Protein AF-A2DUW4-F1 (afdb_monomer_lite)

Radius of gyration: 32.69 Å; chains: 1; bounding box: 104×80×88 Å

Sequence (404 aa):
MLAFLTCKIPLLLKIPCDEIIKTDCLQNRYSNFNLQNDWSDFFGNQSVIILKDANSKLELKEASYFINECQFISLKQMGVIRIYSNSYDTKVGLDKINFLTCGHQKSPGGCLYMGSKGQCIQNKIVCFHAIVVKSYGPYCAITTTSLSNQKNCQYLSSISNCECRDSTDTVRYCEGEVQMTNVNITHNSLDSFSGFSILSAEQNCFVSYCNFNENYQETGFFFEISSKIDVLFTYNIRNCNFLKNRRKSSSNNTEFMKVKSYQIIIRNSSFNGNEYDKLTSNVKNLYIKDCFIQASLLNGINYSESIEFFTAMYVEKEAITNFTRGEYMQVYKEPYTEMKLIGIVGIIVTIAIVIIVTVLIFIYINDNADFQQIRVEQSESSSPTVEMYPGLSRIGRSQNVERD

Structure (mmCIF, N/CA/C/O backbone):
data_AF-A2DUW4-F1
#
_entry.id   AF-A2DUW4-F1
#
loop_
_atom_site.group_PDB
_atom_site.id
_atom_site.type_symbol
_atom_site.label_atom_id
_atom_site.label_alt_id
_atom_site.label_comp_id
_atom_site.label_asym_id
_atom_site.label_entity_id
_atom_site.label_seq_id
_atom_site.pdbx_PDB_ins_code
_atom_site.Cartn_x
_atom_site.Cartn_y
_atom_site.Cartn_z
_atom_site.occupancy
_atom_site.B_iso_or_equiv
_atom_site.auth_seq_id
_atom_site.auth_comp_id
_atom_site.auth_asym_id
_atom_site.auth_atom_id
_atom_site.pdbx_PDB_model_num
ATOM 1 N N . MET A 1 1 ? -15.560 47.967 -39.165 1.00 38.00 1 MET A N 1
ATOM 2 C CA . MET A 1 1 ? -16.091 46.749 -39.812 1.00 38.00 1 MET A CA 1
ATOM 3 C C . MET A 1 1 ? -15.619 45.560 -38.980 1.00 38.00 1 MET A C 1
ATOM 5 O O . MET A 1 1 ? -14.520 45.068 -39.182 1.00 38.00 1 MET A O 1
ATOM 9 N N . LEU A 1 2 ? -16.374 45.240 -37.923 1.00 29.62 2 LEU A N 1
ATOM 10 C CA . LEU A 1 2 ? -16.063 44.210 -36.925 1.00 29.62 2 LEU A CA 1
ATOM 11 C C . LEU A 1 2 ? -16.733 42.899 -37.348 1.00 29.62 2 LEU A C 1
ATOM 13 O O . LEU A 1 2 ? -17.955 42.860 -37.475 1.00 29.62 2 LEU A O 1
ATOM 17 N N . ALA A 1 3 ? -15.944 41.850 -37.575 1.00 29.81 3 ALA A N 1
ATOM 18 C CA . ALA A 1 3 ? -16.450 40.516 -37.872 1.00 29.81 3 ALA A CA 1
ATOM 19 C C . ALA A 1 3 ? -16.633 39.724 -36.568 1.00 29.81 3 ALA A C 1
ATOM 21 O O . ALA A 1 3 ? -15.679 39.477 -35.832 1.00 29.81 3 ALA A O 1
ATOM 22 N N . PHE A 1 4 ? -17.882 39.349 -36.298 1.00 29.61 4 PHE A N 1
ATOM 23 C CA . PHE A 1 4 ? -18.288 38.404 -35.262 1.00 29.61 4 PHE A CA 1
ATOM 24 C C . PHE A 1 4 ? -17.758 37.000 -35.595 1.00 29.61 4 PHE A C 1
ATOM 26 O O . PHE A 1 4 ? -18.120 36.427 -36.619 1.00 29.61 4 PHE A O 1
ATOM 33 N N . LEU A 1 5 ? -16.952 36.424 -34.703 1.00 29.08 5 LEU A N 1
ATOM 34 C CA . LEU A 1 5 ? -16.615 35.000 -34.690 1.00 29.08 5 LEU A CA 1
ATOM 35 C C . LEU A 1 5 ? -17.397 34.344 -33.549 1.00 29.08 5 LEU A C 1
ATOM 37 O O . LEU A 1 5 ? -17.027 34.418 -32.380 1.00 29.08 5 LEU A O 1
ATOM 41 N N . THR A 1 6 ? -18.529 33.733 -33.891 1.00 30.81 6 THR A N 1
ATOM 42 C CA . THR A 1 6 ? -19.307 32.883 -32.985 1.00 30.81 6 THR A CA 1
ATOM 43 C C . THR A 1 6 ? -18.567 31.567 -32.764 1.00 30.81 6 THR A C 1
ATOM 45 O O . THR A 1 6 ? -18.498 30.726 -33.662 1.00 30.81 6 THR A O 1
ATOM 48 N N . CYS A 1 7 ? -18.023 31.384 -31.563 1.00 25.92 7 CYS A N 1
ATOM 49 C CA . CYS A 1 7 ? -17.436 30.130 -31.112 1.00 25.92 7 CYS A CA 1
ATOM 50 C C . CYS A 1 7 ? -18.567 29.133 -30.792 1.00 25.92 7 CYS A C 1
ATOM 52 O O . CYS A 1 7 ? -19.342 29.346 -29.858 1.00 25.92 7 CYS A O 1
ATOM 54 N N . LYS A 1 8 ? -18.704 28.065 -31.589 1.00 27.38 8 LYS A N 1
ATOM 55 C CA . LYS A 1 8 ? -19.598 26.936 -31.288 1.00 27.38 8 LYS A CA 1
ATOM 56 C C . LYS A 1 8 ? -18.909 26.021 -30.274 1.00 27.38 8 LYS A C 1
ATOM 58 O O . LYS A 1 8 ? -17.940 25.346 -30.601 1.00 27.38 8 LYS A O 1
ATOM 63 N N . ILE A 1 9 ? -19.432 26.007 -29.054 1.00 32.78 9 ILE A N 1
ATOM 64 C CA . ILE A 1 9 ? -19.090 25.055 -27.991 1.00 32.78 9 ILE A CA 1
ATOM 65 C C . ILE A 1 9 ? -19.626 23.667 -28.395 1.00 32.78 9 ILE A C 1
ATOM 67 O O . ILE A 1 9 ? -20.818 23.570 -28.701 1.00 32.78 9 ILE A O 1
ATOM 71 N N . PRO A 1 10 ? -18.825 22.584 -28.392 1.00 30.73 10 PRO A N 1
ATOM 72 C CA . PRO A 1 10 ? -19.366 21.238 -28.532 1.00 30.73 10 PRO A CA 1
ATOM 73 C C . PRO A 1 10 ? -20.098 20.838 -27.247 1.00 30.73 10 PRO A C 1
ATOM 75 O O . PRO A 1 10 ? -19.538 20.892 -26.152 1.00 30.73 10 PRO A O 1
ATOM 78 N N . LEU A 1 11 ? -21.361 20.438 -27.404 1.00 26.69 11 LEU A N 1
ATOM 79 C CA . LEU A 1 11 ? -22.192 19.834 -26.369 1.00 26.69 11 LEU A CA 1
ATOM 80 C C . LEU A 1 11 ? -21.476 18.613 -25.761 1.00 26.69 11 LEU A C 1
ATOM 82 O O . LEU A 1 11 ? -21.219 17.627 -26.451 1.00 26.69 11 LEU A O 1
ATOM 86 N N . LEU A 1 12 ? -21.203 18.675 -24.458 1.00 28.02 12 LEU A N 1
ATOM 87 C CA . LEU A 1 12 ? -20.865 17.523 -23.626 1.00 28.02 12 LEU A CA 1
ATOM 88 C C . LEU A 1 12 ? -22.034 16.527 -23.640 1.00 28.02 12 LEU A C 1
ATOM 90 O O . LEU A 1 12 ? -23.103 16.796 -23.088 1.00 28.02 12 LEU A O 1
ATOM 94 N N . LEU A 1 13 ? -21.817 15.366 -24.255 1.00 28.00 13 LEU A N 1
ATOM 95 C CA . LEU A 1 13 ? -22.664 14.191 -24.081 1.00 28.00 13 LEU A CA 1
ATOM 96 C C . LEU A 1 13 ? -22.549 13.715 -22.625 1.00 28.00 13 LEU A C 1
ATOM 98 O O . LEU A 1 13 ? -21.503 13.236 -22.194 1.00 28.00 13 LEU A O 1
ATOM 102 N N . LYS A 1 14 ? -23.643 13.858 -21.869 1.00 30.67 14 LYS A N 1
ATOM 103 C CA . LYS A 1 14 ? -23.872 13.134 -20.614 1.00 30.67 14 LYS A CA 1
ATOM 104 C C . LYS A 1 14 ? -23.929 11.639 -20.934 1.00 30.67 14 LYS A C 1
ATOM 106 O O . LYS A 1 14 ? -24.915 11.180 -21.502 1.00 30.67 14 LYS A O 1
ATOM 111 N N . ILE A 1 15 ? -22.895 10.898 -20.557 1.00 28.81 15 ILE A N 1
ATOM 112 C CA . ILE A 1 15 ? -22.953 9.437 -20.475 1.00 28.81 15 ILE A CA 1
ATOM 113 C C . ILE A 1 15 ? -23.432 9.102 -19.052 1.00 28.81 15 ILE A C 1
ATOM 115 O O . ILE A 1 15 ? -22.809 9.574 -18.098 1.00 28.81 15 ILE A O 1
ATOM 119 N N . PRO A 1 16 ? -24.543 8.368 -18.869 1.00 27.67 16 PRO A N 1
ATOM 120 C CA . PRO A 1 16 ? -24.960 7.909 -17.549 1.00 27.67 16 PRO A CA 1
ATOM 121 C C . PRO A 1 16 ? -23.954 6.874 -17.019 1.00 27.67 16 PRO A C 1
ATOM 123 O O . PRO A 1 16 ? -23.537 5.973 -17.743 1.00 27.67 16 PRO A O 1
ATOM 126 N N . CYS A 1 17 ? -23.552 7.017 -15.755 1.00 30.53 17 CYS A N 1
ATOM 127 C CA . CYS A 1 17 ? -22.502 6.228 -15.096 1.00 30.53 17 CYS A CA 1
ATOM 128 C C . CYS A 1 17 ? -22.849 4.749 -14.822 1.00 30.53 17 CYS A C 1
ATOM 130 O O . CYS A 1 17 ? -22.070 4.076 -14.153 1.00 30.53 17 CYS A O 1
ATOM 132 N N . ASP A 1 18 ? -23.956 4.218 -15.343 1.00 28.83 18 ASP A N 1
ATOM 133 C CA . ASP A 1 18 ? -24.507 2.941 -14.870 1.00 28.83 18 ASP A CA 1
ATOM 134 C C . ASP A 1 18 ? -24.291 1.740 -15.815 1.00 28.83 18 ASP A C 1
ATOM 136 O O . ASP A 1 18 ? -24.747 0.643 -15.509 1.00 28.83 18 ASP A O 1
ATOM 140 N N . GLU A 1 19 ? -23.553 1.877 -16.928 1.00 29.14 19 GLU A N 1
ATOM 141 C CA . GLU A 1 19 ? -23.393 0.774 -17.906 1.00 29.14 19 GLU A CA 1
ATOM 142 C C . GLU A 1 19 ? -21.953 0.336 -18.247 1.00 29.14 19 GLU A C 1
ATOM 144 O O . GLU A 1 19 ? -21.763 -0.502 -19.127 1.00 29.14 19 GLU A O 1
ATOM 149 N N . ILE A 1 20 ? -20.920 0.785 -17.522 1.00 32.56 20 ILE A N 1
ATOM 150 C CA . ILE A 1 20 ? -19.528 0.329 -17.755 1.00 32.56 20 ILE A CA 1
ATOM 151 C C . ILE A 1 20 ? -19.051 -0.647 -16.671 1.00 32.56 20 ILE A C 1
ATOM 153 O O . ILE A 1 20 ? -17.940 -0.513 -16.186 1.00 32.56 20 ILE A O 1
ATOM 157 N N . ILE A 1 21 ? -19.852 -1.645 -16.281 1.00 34.41 21 ILE A N 1
ATOM 158 C CA . ILE A 1 21 ? -19.336 -2.891 -15.676 1.00 34.41 21 ILE A CA 1
ATOM 159 C C . ILE A 1 21 ? -20.274 -4.056 -16.044 1.00 34.41 21 ILE A C 1
ATOM 161 O O . ILE A 1 21 ? -21.115 -4.477 -15.258 1.00 34.41 21 ILE A O 1
ATOM 165 N N . LYS A 1 22 ? -20.115 -4.622 -17.245 1.00 28.61 22 LYS A N 1
ATOM 166 C CA . LYS A 1 22 ? -20.484 -6.024 -17.508 1.00 28.61 22 LYS A CA 1
ATOM 167 C C . LYS A 1 22 ? -19.201 -6.837 -17.628 1.00 28.61 22 LYS A C 1
ATOM 169 O O . LYS A 1 22 ? -18.633 -6.993 -18.703 1.00 28.61 22 LYS A O 1
ATOM 174 N N . THR A 1 23 ? -18.712 -7.305 -16.484 1.00 34.62 23 THR A N 1
ATOM 175 C CA . THR A 1 23 ? -17.549 -8.191 -16.359 1.00 34.62 23 THR A CA 1
ATOM 176 C C . THR A 1 23 ? -17.989 -9.620 -16.050 1.00 34.62 23 THR A C 1
ATOM 178 O O . THR A 1 23 ? -17.790 -10.098 -14.938 1.00 34.62 23 THR A O 1
ATOM 181 N N . ASP A 1 24 ? -18.515 -10.325 -17.053 1.00 32.19 24 ASP A N 1
ATOM 182 C CA . ASP A 1 24 ? -18.802 -11.769 -16.953 1.00 32.19 24 ASP A CA 1
ATOM 183 C C . ASP A 1 24 ? -17.568 -12.652 -17.236 1.00 32.19 24 ASP A C 1
ATOM 185 O O . ASP A 1 24 ? -17.559 -13.842 -16.932 1.00 32.19 24 ASP A O 1
ATOM 189 N N . CYS A 1 25 ? -16.457 -12.080 -17.719 1.00 28.97 25 CYS A N 1
ATOM 190 C CA . CYS A 1 25 ? -15.204 -12.823 -17.940 1.00 28.97 25 CYS A CA 1
ATOM 191 C C . CYS A 1 25 ? -14.202 -12.757 -16.771 1.00 28.97 25 CYS A C 1
ATOM 193 O O . CYS A 1 25 ? -13.214 -13.491 -16.783 1.00 28.97 25 CYS A O 1
ATOM 195 N N . LEU A 1 26 ? -14.433 -11.911 -15.757 1.00 34.97 26 LEU A N 1
ATOM 196 C CA . LEU A 1 26 ? -13.550 -11.810 -14.584 1.00 34.97 26 LEU A CA 1
ATOM 197 C C . LEU A 1 26 ? -14.055 -12.629 -13.390 1.00 34.97 26 LEU A C 1
ATOM 199 O O . LEU A 1 26 ? -13.233 -13.145 -12.647 1.00 34.97 26 LEU A O 1
ATOM 203 N N . GLN A 1 27 ? -15.363 -12.845 -13.220 1.00 31.59 27 GLN A N 1
ATOM 204 C CA . GLN A 1 27 ? -15.876 -13.545 -12.032 1.00 31.59 27 GLN A CA 1
ATOM 205 C C . GLN A 1 27 ? -15.462 -15.027 -11.942 1.00 31.59 27 GLN A C 1
ATOM 207 O O . GLN A 1 27 ? -15.212 -15.522 -10.845 1.00 31.59 27 GLN A O 1
ATOM 212 N N . ASN A 1 28 ? -15.274 -15.720 -13.071 1.00 30.38 28 ASN A N 1
ATOM 213 C CA . ASN A 1 28 ? -15.011 -17.167 -13.072 1.00 30.38 28 ASN A CA 1
ATOM 214 C C . ASN A 1 28 ? -13.544 -17.585 -12.836 1.00 30.38 28 ASN A C 1
ATOM 216 O O . ASN A 1 28 ? -13.279 -18.776 -12.708 1.00 30.38 28 ASN A O 1
ATOM 220 N N . ARG A 1 29 ? -12.578 -16.653 -12.748 1.00 35.97 29 ARG A N 1
ATOM 221 C CA . ARG A 1 29 ? -11.173 -16.989 -12.405 1.00 35.97 29 ARG A CA 1
ATOM 222 C C . ARG A 1 29 ? -10.770 -16.663 -10.965 1.00 35.97 29 ARG A C 1
ATOM 224 O O . ARG A 1 29 ? -9.679 -17.050 -10.554 1.00 35.97 29 ARG A O 1
ATOM 231 N N . TYR A 1 30 ? -11.632 -16.005 -10.190 1.00 39.88 30 TYR A N 1
ATOM 232 C CA . TYR A 1 30 ? -11.342 -15.634 -8.796 1.00 39.88 30 TYR A CA 1
ATOM 233 C C . TYR A 1 30 ? -12.085 -16.487 -7.758 1.00 39.88 30 TYR A C 1
ATOM 235 O O . TYR A 1 30 ? -11.870 -16.304 -6.564 1.00 39.88 30 TYR A O 1
ATOM 243 N N . SER A 1 31 ? -12.903 -17.455 -8.185 1.00 34.12 31 SER A N 1
ATOM 244 C CA . SER A 1 31 ? -13.721 -18.301 -7.301 1.00 34.12 31 SER A CA 1
ATOM 245 C C . SER A 1 31 ? -12.937 -19.332 -6.472 1.00 34.12 31 SER A C 1
ATOM 247 O O . SER A 1 31 ? -13.518 -19.933 -5.576 1.00 34.12 31 SER A O 1
ATOM 249 N N . ASN A 1 32 ? -11.631 -19.511 -6.715 1.00 30.39 32 ASN A N 1
ATOM 250 C CA . ASN A 1 32 ? -10.779 -20.454 -5.970 1.00 30.39 32 ASN A CA 1
ATOM 251 C C . ASN A 1 32 ? -9.761 -19.789 -5.028 1.00 30.39 32 ASN A C 1
ATOM 253 O O . ASN A 1 32 ? -8.974 -20.488 -4.390 1.00 30.39 32 ASN A O 1
ATOM 257 N N . PHE A 1 33 ? -9.774 -18.460 -4.888 1.00 40.72 33 PHE A N 1
ATOM 258 C CA . PHE A 1 33 ? -9.097 -17.815 -3.764 1.00 40.72 33 PHE A CA 1
ATOM 259 C C . PHE A 1 33 ? -10.088 -17.728 -2.608 1.00 40.72 33 PHE A C 1
ATOM 261 O O . PHE A 1 33 ? -10.820 -16.748 -2.479 1.00 40.72 33 PHE A O 1
ATOM 268 N N . ASN A 1 34 ? -10.098 -18.760 -1.760 1.00 35.31 34 ASN A N 1
ATOM 269 C CA . ASN A 1 34 ? -10.597 -18.645 -0.393 1.00 35.31 34 ASN A CA 1
ATOM 270 C C . ASN A 1 34 ? -9.791 -17.537 0.302 1.00 35.31 34 ASN A C 1
ATOM 272 O O . ASN A 1 34 ? -8.777 -17.792 0.944 1.00 35.31 34 ASN A O 1
ATOM 276 N N . LEU A 1 35 ? -10.222 -16.284 0.158 1.00 45.75 35 LEU A N 1
ATOM 277 C CA . LEU A 1 35 ? -9.830 -15.187 1.036 1.00 45.75 35 LEU A CA 1
ATOM 278 C C . LEU A 1 35 ? -10.590 -15.376 2.355 1.00 45.75 35 LEU A C 1
ATOM 280 O O . LEU A 1 35 ? -11.458 -14.587 2.718 1.00 45.75 35 LEU A O 1
ATOM 284 N N . GLN A 1 36 ? -10.295 -16.488 3.035 1.00 44.16 36 GLN A N 1
ATOM 285 C CA . GLN A 1 36 ? -10.593 -16.680 4.445 1.00 44.16 36 GLN A CA 1
ATOM 286 C C . GLN A 1 36 ? -9.688 -15.723 5.216 1.00 44.16 36 GLN A C 1
ATOM 288 O O . GLN A 1 36 ? -8.547 -16.044 5.520 1.00 44.16 36 GLN A O 1
ATOM 293 N N . ASN A 1 37 ? -10.199 -14.540 5.521 1.00 55.09 37 ASN A N 1
ATOM 294 C CA . ASN A 1 37 ? -10.014 -14.033 6.867 1.00 55.09 37 ASN A CA 1
ATOM 295 C C . ASN A 1 37 ? -11.403 -14.115 7.477 1.00 55.09 37 ASN A C 1
ATOM 297 O O . ASN A 1 37 ? -12.225 -13.223 7.261 1.00 55.09 37 ASN A O 1
ATOM 301 N N . ASP A 1 38 ? -11.699 -15.217 8.166 1.00 71.19 38 ASP A N 1
ATOM 302 C CA . ASP A 1 38 ? -12.748 -15.112 9.162 1.00 71.19 38 ASP A CA 1
ATOM 303 C C . ASP A 1 38 ? -12.242 -14.067 10.159 1.00 71.19 38 ASP A C 1
ATOM 305 O O . ASP A 1 38 ? -11.169 -14.206 10.748 1.00 71.19 38 ASP A O 1
ATOM 309 N N . TRP A 1 39 ? -12.956 -12.951 10.275 1.00 87.69 39 TRP A N 1
ATOM 310 C CA . TRP A 1 39 ? -12.594 -11.902 11.219 1.00 87.69 39 TRP A CA 1
ATOM 311 C C . TRP A 1 39 ? -12.518 -12.463 12.647 1.00 87.69 39 TRP A C 1
ATOM 313 O O . TRP A 1 39 ? -11.773 -11.924 13.466 1.00 87.69 39 TRP A O 1
ATOM 323 N N . SER A 1 40 ? -13.206 -13.581 12.918 1.00 87.38 40 SER A N 1
ATOM 324 C CA . SER A 1 40 ? -13.074 -14.340 14.159 1.00 87.38 40 SER A CA 1
ATOM 325 C C . SER A 1 40 ? -11.637 -14.821 14.419 1.00 87.38 40 SER A C 1
ATOM 327 O O . SER A 1 40 ? -11.166 -14.680 15.544 1.00 87.38 40 SER A O 1
ATOM 329 N N . ASP A 1 41 ? -10.889 -15.264 13.402 1.00 88.31 41 ASP A N 1
ATOM 330 C CA . ASP A 1 41 ? -9.490 -15.690 13.548 1.00 88.31 41 ASP A CA 1
ATOM 331 C C . ASP A 1 41 ? -8.580 -14.497 13.856 1.00 88.31 41 ASP A C 1
ATOM 333 O O . ASP A 1 41 ? -7.691 -14.564 14.710 1.00 88.31 41 ASP A O 1
ATOM 337 N N . PHE A 1 42 ? -8.813 -13.371 13.174 1.00 90.69 42 PHE A N 1
ATOM 338 C CA . PHE A 1 42 ? -8.012 -12.169 13.377 1.00 90.69 42 PHE A CA 1
ATOM 339 C C . PHE A 1 42 ? -8.231 -11.579 14.768 1.00 90.69 42 PHE A C 1
ATOM 341 O O . PHE A 1 42 ? -7.261 -11.308 15.477 1.00 90.69 42 PHE A O 1
ATOM 348 N N . PHE A 1 43 ? -9.482 -11.382 15.188 1.00 91.50 43 PHE A N 1
ATOM 349 C CA . PHE A 1 43 ? -9.790 -10.773 16.482 1.00 91.50 43 PHE A CA 1
ATOM 350 C C . PHE A 1 43 ? -9.664 -11.767 17.645 1.00 91.50 43 PHE A C 1
ATOM 352 O O . PHE A 1 43 ? -9.223 -11.378 18.732 1.00 91.50 43 PHE A O 1
ATOM 359 N N . GLY A 1 44 ? -9.935 -13.051 17.411 1.00 90.38 44 GLY A N 1
ATOM 360 C CA . GLY A 1 44 ? -10.009 -14.084 18.437 1.00 90.38 44 GLY A CA 1
ATOM 361 C C . GLY A 1 44 ? -11.124 -13.787 19.441 1.00 90.38 44 GLY A C 1
ATOM 362 O O . GLY A 1 44 ? -12.186 -13.283 19.092 1.00 90.38 44 GLY A O 1
ATOM 363 N N . ASN A 1 45 ? -10.848 -14.027 20.723 1.00 89.00 45 ASN A N 1
ATOM 364 C CA . ASN A 1 45 ? -11.795 -13.774 21.818 1.00 89.00 45 ASN A CA 1
ATOM 365 C C . ASN A 1 45 ? -11.788 -12.316 22.327 1.00 89.00 45 ASN A C 1
ATOM 367 O O . ASN A 1 45 ? -12.307 -12.042 23.410 1.00 89.00 45 ASN A O 1
ATOM 371 N N . GLN A 1 46 ? -11.144 -11.382 21.618 1.00 89.19 46 GLN A N 1
ATOM 372 C CA . GLN A 1 46 ? -11.080 -9.984 22.054 1.00 89.19 46 GLN A CA 1
ATOM 373 C C . GLN A 1 46 ? -12.439 -9.287 21.912 1.00 89.19 46 GLN A C 1
ATOM 375 O O . GLN A 1 46 ? -13.208 -9.574 20.999 1.00 89.19 46 GLN A O 1
ATOM 380 N N . SER A 1 47 ? -12.709 -8.314 22.787 1.00 90.94 47 SER A N 1
ATOM 381 C CA . SER A 1 47 ? -13.836 -7.396 22.595 1.00 90.94 47 SER A CA 1
ATOM 382 C C . SER A 1 47 ? -13.564 -6.492 21.392 1.00 90.94 47 SER A C 1
ATOM 384 O O . SER A 1 47 ? -12.492 -5.887 21.304 1.00 90.94 47 SER A O 1
ATOM 386 N N . VAL A 1 48 ? -14.527 -6.401 20.474 1.00 93.75 48 VAL A N 1
ATOM 387 C CA . VAL A 1 48 ? -14.404 -5.638 19.227 1.00 93.75 48 VAL A CA 1
ATOM 388 C C . VAL A 1 48 ? -15.522 -4.612 19.134 1.00 93.75 48 VAL A C 1
ATOM 390 O O . VAL A 1 48 ? -16.703 -4.941 19.246 1.00 93.75 48 VAL A O 1
ATOM 393 N N . ILE A 1 49 ? -15.150 -3.361 18.875 1.00 94.50 49 ILE A N 1
ATOM 394 C CA . ILE A 1 49 ? -16.093 -2.294 18.553 1.00 94.50 49 ILE A CA 1
ATOM 395 C C . ILE A 1 49 ? -16.403 -2.376 17.061 1.00 94.50 49 ILE A C 1
ATOM 397 O O . ILE A 1 49 ? -15.524 -2.183 16.221 1.00 94.50 49 ILE A O 1
ATOM 401 N N . ILE A 1 50 ? -17.661 -2.655 16.730 1.00 93.38 50 ILE A N 1
ATOM 402 C CA . ILE A 1 50 ? -18.113 -2.757 15.343 1.00 93.38 50 ILE A CA 1
ATOM 403 C C . ILE A 1 50 ? -18.682 -1.409 14.904 1.00 93.38 50 ILE A C 1
ATOM 405 O O . ILE A 1 50 ? -19.635 -0.907 15.499 1.00 93.38 50 ILE A O 1
ATOM 409 N N . LEU A 1 51 ? -18.109 -0.838 13.848 1.00 91.44 51 LEU A N 1
ATOM 410 C CA . LEU A 1 51 ? -18.581 0.385 13.208 1.00 91.44 51 LEU A CA 1
ATOM 411 C C . LEU A 1 51 ? -19.087 0.035 11.810 1.00 91.44 51 LEU A C 1
ATOM 413 O O . LEU A 1 51 ? -18.341 -0.527 11.009 1.00 91.44 51 LEU A O 1
ATOM 417 N N . LYS A 1 52 ? -20.347 0.364 11.524 1.00 88.50 52 LYS A N 1
ATOM 418 C CA . LYS A 1 52 ? -20.977 0.140 10.219 1.00 88.50 52 LYS A CA 1
ATOM 419 C C . LYS A 1 52 ? -21.546 1.429 9.662 1.00 88.50 52 LYS A C 1
ATOM 421 O O . LYS A 1 52 ? -21.915 2.310 10.440 1.00 88.50 52 LYS A O 1
ATOM 426 N N . ASP A 1 53 ? -21.587 1.517 8.335 1.00 81.31 53 ASP A N 1
ATOM 427 C CA . ASP A 1 53 ? -22.257 2.587 7.588 1.00 81.31 53 ASP A CA 1
ATOM 428 C C . ASP A 1 53 ? -21.802 4.005 7.982 1.00 81.31 53 ASP A C 1
ATOM 430 O O . ASP A 1 53 ? -22.535 4.988 7.860 1.00 81.31 53 ASP A O 1
ATOM 434 N N . ALA A 1 54 ? -20.569 4.132 8.478 1.00 78.19 54 ALA A N 1
ATOM 435 C CA . ALA A 1 54 ? -20.021 5.421 8.859 1.00 78.19 54 ALA A CA 1
ATOM 436 C C . ALA A 1 54 ? -19.709 6.254 7.609 1.00 78.19 54 ALA A C 1
ATOM 438 O O . ALA A 1 54 ? -19.164 5.749 6.625 1.00 78.19 54 ALA A O 1
ATOM 439 N N . ASN A 1 55 ? -20.013 7.550 7.683 1.00 82.25 55 ASN A N 1
ATOM 440 C CA . ASN A 1 55 ? -19.792 8.509 6.597 1.00 82.25 55 ASN A CA 1
ATOM 441 C C . ASN A 1 55 ? -19.059 9.790 7.033 1.00 82.25 55 ASN A C 1
ATOM 443 O O . ASN A 1 55 ? -18.764 10.654 6.206 1.00 82.25 55 ASN A O 1
ATOM 447 N N . SER A 1 56 ? -18.723 9.901 8.318 1.00 83.75 56 SER A N 1
ATOM 448 C CA . SER A 1 56 ? -18.002 11.024 8.916 1.00 83.75 56 SER A CA 1
ATOM 449 C C . SER A 1 56 ? -16.606 10.617 9.382 1.00 83.75 56 SER A C 1
ATOM 451 O O . SER A 1 56 ? -16.283 9.436 9.470 1.00 83.75 56 SER A O 1
ATOM 453 N N . LYS A 1 57 ? -15.774 11.597 9.746 1.00 85.88 57 LYS A N 1
ATOM 454 C CA . LYS A 1 57 ? -14.476 11.331 10.381 1.00 85.88 57 LYS A CA 1
ATOM 455 C C . LYS A 1 57 ? -14.637 10.421 11.608 1.00 85.88 57 LYS A C 1
ATOM 457 O O . LYS A 1 57 ? -15.516 10.648 12.437 1.00 85.88 57 LYS A O 1
ATOM 462 N N . LEU A 1 58 ? -13.736 9.453 11.736 1.00 85.94 58 LEU A N 1
ATOM 463 C CA . LEU A 1 58 ? -13.589 8.549 12.868 1.00 85.94 58 LEU A CA 1
ATOM 464 C C . LEU A 1 58 ? -12.256 8.829 13.574 1.00 85.94 58 LEU A C 1
ATOM 466 O O . LEU A 1 58 ? -11.185 8.549 13.035 1.00 85.94 58 LEU A O 1
ATOM 470 N N . GLU A 1 59 ? -12.323 9.381 14.784 1.00 85.62 59 GLU A N 1
ATOM 471 C CA . GLU A 1 59 ? -11.180 9.486 15.698 1.00 85.62 59 GLU A CA 1
ATOM 472 C C . GLU A 1 59 ? -11.297 8.394 16.760 1.00 85.62 59 GLU A C 1
ATOM 474 O O . GLU A 1 59 ? -12.118 8.475 17.673 1.00 85.62 59 GLU A O 1
ATOM 479 N N . LEU A 1 60 ? -10.505 7.339 16.601 1.00 85.44 60 LEU A N 1
ATOM 480 C CA . LEU A 1 60 ? -10.612 6.124 17.398 1.00 85.44 60 LEU A CA 1
ATOM 481 C C . LEU A 1 60 ? -9.610 6.142 18.560 1.00 85.44 60 LEU A C 1
ATOM 483 O O . LEU A 1 60 ? -8.475 6.607 18.424 1.00 85.44 60 LEU A O 1
ATOM 487 N N . LYS A 1 61 ? -10.054 5.628 19.711 1.00 86.25 61 LYS A N 1
ATOM 488 C CA . LYS A 1 61 ? -9.248 5.441 20.932 1.00 86.25 61 LYS A CA 1
ATOM 489 C C . LYS A 1 61 ? -8.621 4.046 20.956 1.00 86.25 61 LYS A C 1
ATOM 491 O O . LYS A 1 61 ? -8.937 3.231 20.100 1.00 86.25 61 LYS A O 1
ATOM 496 N N . GLU A 1 62 ? -7.797 3.747 21.951 1.00 86.94 62 GLU A N 1
ATOM 497 C CA . GLU A 1 62 ? -7.215 2.414 22.135 1.00 86.94 62 GLU A CA 1
ATOM 498 C C . GLU A 1 62 ? -8.303 1.349 22.389 1.00 86.94 62 GLU A C 1
ATOM 500 O O . GLU A 1 62 ? -8.893 1.296 23.466 1.00 86.94 62 GLU A O 1
ATOM 505 N N . ALA A 1 63 ? -8.596 0.539 21.372 1.00 89.19 63 ALA A N 1
ATOM 506 C CA . ALA A 1 63 ? -9.485 -0.623 21.401 1.00 89.19 63 ALA A CA 1
ATOM 507 C C . ALA A 1 63 ? -9.324 -1.409 20.089 1.00 89.19 63 ALA A C 1
ATOM 509 O O . ALA A 1 63 ? -8.705 -0.915 19.144 1.00 89.19 63 ALA A O 1
ATOM 510 N N . SER A 1 64 ? -9.912 -2.601 20.001 1.00 93.12 64 SER A N 1
ATOM 511 C CA . SER A 1 64 ? -10.021 -3.321 18.729 1.00 93.12 64 SER A CA 1
ATOM 512 C C . SER A 1 64 ? -11.274 -2.882 17.970 1.00 93.12 64 SER A C 1
ATOM 514 O O . SER A 1 64 ? -12.359 -2.804 18.550 1.00 93.12 64 SER A O 1
ATOM 516 N N . TYR A 1 65 ? -11.133 -2.595 16.675 1.00 94.38 65 TYR A N 1
ATOM 517 C CA . TYR A 1 65 ? -12.216 -2.103 15.820 1.00 94.38 65 TYR A CA 1
ATOM 518 C C . TYR A 1 65 ? -12.402 -2.983 14.599 1.00 94.38 65 TYR A C 1
ATOM 520 O O . TYR A 1 65 ? -11.437 -3.313 13.909 1.00 94.38 65 TYR A O 1
ATOM 528 N N . PHE A 1 66 ? -13.661 -3.264 14.288 1.00 95.38 66 PHE A N 1
ATOM 529 C CA . PHE A 1 66 ? -14.070 -3.797 13.002 1.00 95.38 66 PHE A CA 1
ATOM 530 C C . PHE A 1 66 ? -14.941 -2.764 12.290 1.00 95.38 66 PHE A C 1
ATOM 532 O O . PHE A 1 66 ? -16.067 -2.490 12.703 1.00 95.38 66 PHE A O 1
ATOM 539 N N . ILE A 1 67 ? -14.389 -2.149 11.250 1.00 94.94 67 ILE A N 1
ATOM 540 C CA . ILE A 1 67 ? -15.037 -1.110 10.454 1.00 94.94 67 ILE A CA 1
ATOM 541 C C . ILE A 1 67 ? -15.493 -1.771 9.162 1.00 94.94 67 ILE A C 1
ATOM 543 O O . ILE A 1 67 ? -14.658 -2.261 8.406 1.00 94.94 67 ILE A O 1
ATOM 547 N N . ASN A 1 68 ? -16.797 -1.807 8.918 1.00 94.94 68 ASN A N 1
ATOM 548 C CA . ASN A 1 68 ? -17.373 -2.579 7.825 1.00 94.94 68 ASN A CA 1
ATOM 549 C C . ASN A 1 68 ? -18.391 -1.761 7.032 1.00 94.94 68 ASN A C 1
ATOM 551 O O . ASN A 1 68 ? -19.252 -1.121 7.626 1.00 94.94 68 ASN A O 1
ATOM 555 N N . GLU A 1 69 ? -18.332 -1.850 5.703 1.00 94.00 69 GLU A N 1
ATOM 556 C CA . GLU A 1 69 ? -19.335 -1.266 4.794 1.00 94.00 69 GLU A CA 1
ATOM 557 C C . GLU A 1 69 ? -19.499 0.255 4.964 1.00 94.00 69 GLU A C 1
ATOM 559 O O . GLU A 1 69 ? -20.577 0.817 4.808 1.00 94.00 69 GLU A O 1
ATOM 564 N N . CYS A 1 70 ? -18.409 0.958 5.275 1.00 93.69 70 CYS A N 1
ATOM 565 C CA . CYS A 1 70 ? -18.427 2.411 5.430 1.00 93.69 70 CYS A CA 1
ATOM 566 C C . CYS A 1 70 ? -18.100 3.124 4.113 1.00 93.69 70 CYS A C 1
ATOM 568 O O . CYS A 1 70 ? -17.224 2.705 3.347 1.00 93.69 70 CYS A O 1
ATOM 570 N N . GLN A 1 71 ? -18.747 4.266 3.890 1.00 94.44 71 GLN A N 1
ATOM 571 C CA . GLN A 1 71 ? -18.521 5.108 2.723 1.00 94.44 71 GLN A CA 1
ATOM 572 C C . GLN A 1 71 ? -18.298 6.553 3.146 1.00 94.44 71 GLN A C 1
ATOM 574 O O . GLN A 1 71 ? -19.188 7.230 3.651 1.00 94.44 71 GLN A O 1
ATOM 579 N N . PHE A 1 72 ? -17.107 7.055 2.853 1.00 92.56 72 PHE A N 1
ATOM 580 C CA . PHE A 1 72 ? -16.684 8.398 3.202 1.00 92.56 72 PHE A CA 1
ATOM 581 C C . PHE A 1 72 ? -16.551 9.231 1.937 1.00 92.56 72 PHE A C 1
ATOM 583 O O . PHE A 1 72 ? -15.854 8.843 0.999 1.00 92.56 72 PHE A O 1
ATOM 590 N N . ILE A 1 73 ? -17.232 10.375 1.903 1.00 91.44 73 ILE A N 1
ATOM 591 C CA . ILE A 1 73 ? -17.345 11.202 0.701 1.00 91.44 73 ILE A CA 1
ATOM 592 C C . ILE A 1 73 ? -16.992 12.644 1.047 1.00 91.44 73 ILE A C 1
ATOM 594 O O . ILE A 1 73 ? -17.495 13.195 2.021 1.00 91.44 73 ILE A O 1
ATOM 598 N N . SER A 1 74 ? -16.143 13.272 0.233 1.00 88.88 74 SER A N 1
ATOM 599 C CA . SER A 1 74 ? -15.851 14.714 0.302 1.00 88.88 74 SER A CA 1
ATOM 600 C C . SER A 1 74 ? -15.284 15.208 1.641 1.00 88.88 74 SER A C 1
ATOM 602 O O . SER A 1 74 ? -15.343 16.398 1.947 1.00 88.88 74 SER A O 1
ATOM 604 N N . LEU A 1 75 ? -14.655 14.326 2.420 1.00 84.50 75 LEU A N 1
ATOM 605 C CA . LEU A 1 75 ? -13.969 14.669 3.672 1.00 84.50 75 LEU A CA 1
ATOM 606 C C . LEU A 1 75 ? -12.554 15.196 3.401 1.00 84.50 75 LEU A C 1
ATOM 608 O O . LEU A 1 75 ? -11.553 14.639 3.856 1.00 84.50 75 LEU A O 1
ATOM 612 N N . LYS A 1 76 ? -12.465 16.264 2.606 1.00 73.88 76 LYS A N 1
ATOM 613 C CA . LYS A 1 76 ? -11.210 16.969 2.343 1.00 73.88 76 LYS A CA 1
ATOM 614 C C . LYS A 1 76 ? -10.812 17.703 3.626 1.00 73.88 76 LYS A C 1
ATOM 616 O O . LYS A 1 76 ? -11.644 18.358 4.236 1.00 73.88 76 LYS A O 1
ATOM 621 N N . GLN A 1 77 ? -9.538 17.634 4.007 1.00 71.44 77 GLN A N 1
ATOM 622 C CA . GLN A 1 77 ? -8.896 18.332 5.140 1.00 71.44 77 GLN A CA 1
ATOM 623 C C . GLN A 1 77 ? -8.935 17.645 6.509 1.00 71.44 77 GLN A C 1
ATOM 625 O O . GLN A 1 77 ? -8.012 17.872 7.288 1.00 71.44 77 GLN A O 1
ATOM 630 N N . MET A 1 78 ? -9.934 16.818 6.812 1.00 66.25 78 MET A N 1
ATOM 631 C CA . MET A 1 78 ? -10.094 16.251 8.159 1.00 66.25 78 MET A CA 1
ATOM 632 C C . MET A 1 78 ? -9.412 14.897 8.342 1.00 66.25 78 MET A C 1
ATOM 634 O O . MET A 1 78 ? -9.213 14.462 9.480 1.00 66.25 78 MET A O 1
ATOM 638 N N . GLY A 1 79 ? -9.047 14.234 7.240 1.00 70.81 79 GLY A N 1
ATOM 639 C CA . GLY A 1 79 ? -8.776 12.802 7.240 1.00 70.81 79 GLY A CA 1
ATOM 640 C C . GLY A 1 79 ? -10.012 12.000 7.639 1.00 70.81 79 GLY A C 1
ATOM 641 O O . GLY A 1 79 ? -11.001 12.562 8.111 1.00 70.81 79 GLY A O 1
ATOM 642 N N . VAL A 1 80 ? -9.981 10.687 7.422 1.00 85.69 80 VAL A N 1
ATOM 643 C CA . VAL A 1 80 ? -11.194 9.879 7.584 1.00 85.69 80 VAL A CA 1
ATOM 644 C C . VAL A 1 80 ? -11.105 8.972 8.793 1.00 85.69 80 VAL A C 1
ATOM 646 O O . VAL A 1 80 ? -11.808 9.210 9.765 1.00 85.69 80 VAL A O 1
ATOM 649 N N . ILE A 1 81 ? -10.218 7.982 8.776 1.00 90.94 81 ILE A N 1
ATOM 650 C CA . ILE A 1 81 ? -10.049 7.042 9.884 1.00 90.94 81 ILE A CA 1
ATOM 651 C C . ILE A 1 81 ? -8.707 7.324 10.538 1.00 90.94 81 ILE A C 1
ATOM 653 O O . ILE A 1 81 ? -7.659 7.203 9.900 1.00 90.94 81 ILE A O 1
ATOM 657 N N . ARG A 1 82 ? -8.742 7.740 11.803 1.00 90.38 82 ARG A N 1
ATOM 658 C CA . ARG A 1 82 ? -7.566 8.162 12.562 1.00 90.38 82 ARG A CA 1
ATOM 659 C C . ARG A 1 82 ? -7.473 7.398 13.871 1.00 90.38 82 ARG A C 1
ATOM 661 O O . ARG A 1 82 ? -8.373 7.484 14.700 1.00 90.38 82 ARG A O 1
ATOM 668 N N . ILE A 1 83 ? -6.351 6.716 14.069 1.00 87.31 83 ILE A N 1
ATOM 669 C CA . ILE A 1 83 ? -6.052 5.955 15.285 1.00 87.31 83 ILE A CA 1
ATOM 670 C C . ILE A 1 83 ? -4.709 6.447 15.819 1.00 87.31 83 ILE A C 1
ATOM 672 O O . ILE A 1 83 ? -3.652 6.038 15.342 1.00 87.31 83 ILE A O 1
ATOM 676 N N . TYR A 1 84 ? -4.746 7.403 16.749 1.00 82.50 84 TYR A N 1
ATOM 677 C CA . TYR A 1 84 ? -3.533 8.055 17.266 1.00 82.50 84 TYR A CA 1
ATOM 678 C C . TYR A 1 84 ? -2.905 7.313 18.443 1.00 82.50 84 TYR A C 1
ATOM 680 O O . TYR A 1 84 ? -1.684 7.309 18.579 1.00 82.50 84 TYR A O 1
ATOM 688 N N . SER A 1 85 ? -3.738 6.707 19.286 1.00 76.69 85 SER A N 1
ATOM 689 C CA . SER A 1 85 ? -3.318 5.997 20.489 1.00 76.69 85 SER A CA 1
ATOM 690 C C . SER A 1 85 ? -3.692 4.531 20.348 1.00 76.69 85 SER A C 1
ATOM 692 O O . SER A 1 85 ? -4.871 4.184 20.353 1.00 76.69 85 SER A O 1
ATOM 694 N N . ASN A 1 86 ? -2.680 3.690 20.191 1.00 81.12 86 ASN A N 1
ATOM 695 C CA . ASN A 1 86 ? -2.801 2.248 20.071 1.00 81.12 86 ASN A CA 1
ATOM 696 C C . ASN A 1 86 ? -1.787 1.543 20.973 1.00 81.12 86 ASN A C 1
ATOM 698 O O . ASN A 1 86 ? -0.683 2.034 21.224 1.00 81.12 86 ASN A O 1
ATOM 702 N N . SER A 1 87 ? -2.175 0.365 21.446 1.00 87.81 87 SER A N 1
ATOM 703 C CA . SER A 1 87 ? -1.316 -0.577 22.160 1.00 87.81 87 SER A CA 1
ATOM 704 C C . SER A 1 87 ? -0.983 -1.781 21.288 1.00 87.81 87 SER A C 1
ATOM 706 O O . SER A 1 87 ? -1.460 -1.905 20.160 1.00 87.81 87 SER A O 1
ATOM 708 N N . TYR A 1 88 ? -0.140 -2.676 21.805 1.00 87.31 88 TYR A N 1
ATOM 709 C CA . TYR A 1 88 ? 0.240 -3.906 21.107 1.00 87.31 88 TYR A CA 1
ATOM 710 C C . TYR A 1 88 ? -0.951 -4.832 20.829 1.00 87.31 88 TYR A C 1
ATOM 712 O O . TYR A 1 88 ? -0.922 -5.580 19.857 1.00 87.31 88 TYR A O 1
ATOM 720 N N . ASP A 1 89 ? -2.006 -4.738 21.639 1.00 88.31 89 ASP A N 1
ATOM 721 C CA . ASP A 1 89 ? -3.199 -5.577 21.519 1.00 88.31 89 ASP A CA 1
ATOM 722 C C . ASP A 1 89 ? -4.276 -4.973 20.610 1.00 88.31 89 ASP A C 1
ATOM 724 O O . ASP A 1 89 ? -5.264 -5.639 20.306 1.00 88.31 89 ASP A O 1
ATOM 728 N N . THR A 1 90 ? -4.094 -3.725 20.164 1.00 91.38 90 THR A N 1
ATOM 729 C CA . THR A 1 90 ? -5.036 -3.035 19.277 1.00 91.38 90 THR A CA 1
ATOM 730 C C . THR A 1 90 ? -5.092 -3.731 17.917 1.00 91.38 90 THR A C 1
ATOM 732 O O . THR A 1 90 ? -4.090 -3.783 17.202 1.00 91.38 90 THR A O 1
ATOM 735 N N . LYS A 1 91 ? -6.274 -4.219 17.526 1.00 93.12 91 LYS A N 1
ATOM 736 C CA . LYS A 1 91 ? -6.521 -4.816 16.205 1.00 93.12 91 LYS A CA 1
ATOM 737 C C . LYS A 1 91 ? -7.532 -4.002 15.417 1.00 93.12 91 LYS A C 1
ATOM 739 O O . LYS A 1 91 ? -8.598 -3.666 15.925 1.00 93.12 91 LYS A O 1
ATOM 744 N N . VAL A 1 92 ? -7.221 -3.711 14.161 1.00 94.38 92 VAL A N 1
ATOM 745 C CA . VAL A 1 92 ? -8.075 -2.900 13.291 1.00 94.38 92 VAL A CA 1
ATOM 746 C C . VAL A 1 92 ? -8.354 -3.672 12.012 1.00 94.38 92 VAL A C 1
ATOM 748 O O . VAL A 1 92 ? -7.460 -3.887 11.198 1.00 94.38 92 VAL A O 1
ATOM 751 N N . GLY A 1 93 ? -9.603 -4.095 11.849 1.00 95.06 93 GLY A N 1
ATOM 752 C CA . GLY A 1 93 ? -10.108 -4.707 10.626 1.00 95.06 93 GLY A CA 1
ATOM 753 C C . GLY A 1 93 ? -10.946 -3.705 9.847 1.00 95.06 93 GLY A C 1
ATOM 754 O O . GLY A 1 93 ? -11.866 -3.110 10.405 1.00 95.06 93 GLY A O 1
ATOM 755 N N . LEU A 1 94 ? -10.631 -3.513 8.571 1.00 95.81 94 LEU A N 1
ATOM 756 C CA . LEU A 1 94 ? -11.412 -2.709 7.638 1.00 95.81 94 LEU A CA 1
ATOM 757 C C . LEU A 1 94 ? -11.956 -3.625 6.544 1.00 95.81 94 LEU A C 1
ATOM 759 O O . LEU A 1 94 ? -11.164 -4.263 5.856 1.00 95.81 94 LEU A O 1
ATOM 763 N N . ASP A 1 95 ? -13.272 -3.670 6.360 1.00 95.69 95 ASP A N 1
ATOM 764 C CA . ASP A 1 95 ? -13.921 -4.467 5.317 1.00 95.69 95 ASP A CA 1
ATOM 765 C C . ASP A 1 95 ? -14.861 -3.610 4.469 1.00 95.69 95 ASP A C 1
ATOM 767 O O . ASP A 1 95 ? -15.697 -2.878 4.995 1.00 95.69 95 ASP A O 1
ATOM 771 N N . LYS A 1 96 ? -14.725 -3.703 3.142 1.00 95.06 96 LYS A N 1
ATOM 772 C CA . LYS A 1 96 ? -15.583 -3.010 2.164 1.00 95.06 96 LYS A CA 1
ATOM 773 C C . LYS A 1 96 ? -15.699 -1.505 2.440 1.00 95.06 96 LYS A C 1
ATOM 775 O O . LYS A 1 96 ? -16.787 -0.986 2.684 1.00 95.06 96 LYS A O 1
ATOM 780 N N . ILE A 1 97 ? -14.570 -0.804 2.418 1.00 96.12 97 ILE A N 1
ATOM 781 C CA . ILE A 1 97 ? -14.525 0.632 2.720 1.00 96.12 97 ILE A CA 1
ATOM 782 C C . ILE A 1 97 ? -14.314 1.443 1.451 1.00 96.12 97 ILE A C 1
ATOM 784 O O . ILE A 1 97 ? -13.401 1.164 0.674 1.00 96.12 97 ILE A O 1
ATOM 788 N N . ASN A 1 98 ? -15.108 2.499 1.292 1.00 95.62 98 ASN A N 1
ATOM 789 C CA . ASN A 1 98 ? -15.012 3.420 0.168 1.00 95.62 98 ASN A CA 1
ATOM 790 C C . ASN A 1 98 ? -14.570 4.810 0.640 1.00 95.62 98 ASN A C 1
ATOM 792 O O . ASN A 1 98 ? -15.241 5.444 1.453 1.00 95.62 98 ASN A O 1
ATOM 796 N N . PHE A 1 99 ? -13.473 5.314 0.082 1.00 94.50 99 PHE A N 1
ATOM 797 C CA . PHE A 1 99 ? -12.985 6.678 0.266 1.00 94.50 99 PHE A CA 1
ATOM 798 C C . PHE A 1 99 ? -13.093 7.432 -1.057 1.00 94.50 99 PHE A C 1
ATOM 800 O O . PHE A 1 99 ? -12.294 7.219 -1.971 1.00 94.50 99 PHE A O 1
ATOM 807 N N . LEU A 1 100 ? -14.084 8.314 -1.164 1.00 93.12 100 LEU A N 1
ATOM 808 C CA . LEU A 1 100 ? -14.365 9.082 -2.370 1.00 93.12 100 LEU A CA 1
ATOM 809 C C . LEU A 1 100 ? -14.039 10.551 -2.132 1.00 93.12 100 LEU A C 1
ATOM 811 O O . LEU A 1 100 ? -14.752 11.275 -1.438 1.00 93.12 100 LEU A O 1
ATOM 815 N N . THR A 1 101 ? -12.981 11.026 -2.775 1.00 90.88 101 THR A N 1
ATOM 816 C CA . THR A 1 101 ? -12.560 12.426 -2.691 1.00 90.88 101 THR A CA 1
ATOM 817 C C . THR A 1 101 ? -12.229 12.872 -1.256 1.00 90.88 101 THR A C 1
ATOM 819 O O . THR A 1 101 ? -12.647 13.937 -0.793 1.00 90.88 101 THR A O 1
ATOM 822 N N . CYS A 1 102 ? -11.505 12.026 -0.524 1.00 89.81 102 CYS A N 1
ATOM 823 C CA . CYS A 1 102 ? -11.119 12.238 0.872 1.00 89.81 102 CYS A CA 1
ATOM 824 C C . CYS A 1 102 ? -9.686 12.773 0.998 1.00 89.81 102 CYS A C 1
ATOM 826 O O . CYS A 1 102 ? -8.908 12.736 0.052 1.00 89.81 102 CYS A O 1
ATOM 828 N N . GLY A 1 103 ? -9.293 13.271 2.169 1.00 84.88 103 GLY A N 1
ATOM 829 C CA . GLY A 1 103 ? -7.896 13.643 2.361 1.00 84.88 103 GLY A CA 1
ATOM 830 C C . GLY A 1 103 ? -7.615 14.429 3.626 1.00 84.88 103 GLY A C 1
ATOM 831 O O . GLY A 1 103 ? -8.522 14.836 4.352 1.00 84.88 103 GLY A O 1
ATOM 832 N N . HIS A 1 104 ? -6.339 14.710 3.863 1.00 82.38 104 HIS A N 1
ATOM 833 C CA . HIS A 1 104 ? -5.905 15.510 5.002 1.00 82.38 104 HIS A CA 1
ATOM 834 C C . HIS A 1 104 ? -4.795 16.474 4.590 1.00 82.38 104 HIS A C 1
ATOM 836 O O . HIS A 1 104 ? -3.838 16.102 3.923 1.00 82.38 104 HIS A O 1
ATOM 842 N N . GLN A 1 105 ? -4.891 17.738 4.995 1.00 79.19 105 GLN A N 1
ATOM 843 C CA . GLN A 1 105 ? -3.927 18.752 4.547 1.00 79.19 105 GLN A CA 1
ATOM 844 C C . GLN A 1 105 ? -2.711 18.898 5.466 1.00 79.19 105 GLN A C 1
ATOM 846 O O . GLN A 1 105 ? -1.679 19.396 5.037 1.00 79.19 105 GLN A O 1
ATOM 851 N N . LYS A 1 106 ? -2.840 18.512 6.741 1.00 78.94 106 LYS A N 1
ATOM 852 C CA . LYS A 1 106 ? -1.862 18.856 7.790 1.00 78.94 106 LYS A CA 1
ATOM 853 C C . LYS A 1 106 ? -1.249 17.674 8.554 1.00 78.94 106 LYS A C 1
ATOM 855 O O . LYS A 1 106 ? -0.487 17.906 9.485 1.00 78.94 106 LYS A O 1
ATOM 860 N N . SER A 1 107 ? -1.592 16.428 8.231 1.00 78.69 107 SER A N 1
ATOM 861 C CA . SER A 1 107 ? -1.249 15.266 9.068 1.00 78.69 107 SER A CA 1
ATOM 862 C C . SER A 1 107 ? -1.140 13.995 8.226 1.00 78.69 107 SER A C 1
ATOM 864 O O . SER A 1 107 ? -1.846 13.904 7.219 1.00 78.69 107 SER A O 1
ATOM 866 N N . PRO A 1 108 ? -0.321 13.007 8.644 1.00 80.50 108 PRO A N 1
ATOM 867 C CA . PRO A 1 108 ? -0.091 11.775 7.883 1.00 80.50 108 PRO A CA 1
ATOM 868 C C . PRO A 1 108 ? -1.372 10.977 7.630 1.00 80.50 108 PRO A C 1
ATOM 870 O O . PRO A 1 108 ? -2.282 11.036 8.452 1.00 80.50 108 PRO A O 1
ATOM 873 N N . GLY A 1 109 ? -1.413 10.218 6.534 1.00 79.50 109 GLY A N 1
ATOM 874 C CA . GLY A 1 109 ? -2.505 9.326 6.144 1.00 79.50 109 GLY A CA 1
ATOM 875 C C . GLY A 1 109 ? -3.761 10.073 5.699 1.00 79.50 109 GLY A C 1
ATOM 876 O O . GLY A 1 109 ? -4.590 10.447 6.523 1.00 79.50 109 GLY A O 1
ATOM 877 N N . GLY A 1 110 ? -3.940 10.310 4.403 1.00 84.50 110 GLY A N 1
ATOM 878 C CA . GLY A 1 110 ? -5.054 11.120 3.908 1.00 84.50 110 GLY A CA 1
ATOM 879 C C . GLY A 1 110 ? -6.418 10.516 4.209 1.00 84.50 110 GLY A C 1
ATOM 880 O O . GLY A 1 110 ? -7.260 11.192 4.797 1.00 84.50 110 GLY A O 1
ATOM 881 N N . CYS A 1 111 ? -6.622 9.244 3.883 1.00 91.31 111 CYS A N 1
ATOM 882 C CA . CYS A 1 111 ? -7.845 8.518 4.217 1.00 91.31 111 CYS A CA 1
ATOM 883 C C . CYS A 1 111 ? -7.690 7.770 5.541 1.00 91.31 111 CYS A C 1
ATOM 885 O O . CYS A 1 111 ? -8.493 7.954 6.455 1.00 91.31 111 CYS A O 1
ATOM 887 N N . LEU A 1 112 ? -6.626 6.981 5.664 1.00 92.31 112 LEU A N 1
ATOM 888 C CA . LEU A 1 112 ? -6.387 6.106 6.804 1.00 92.31 112 LEU A CA 1
ATOM 889 C C . LEU A 1 112 ? -5.044 6.420 7.462 1.00 92.31 112 LEU A C 1
ATOM 891 O O . LEU A 1 112 ? -4.003 6.456 6.805 1.00 92.31 112 LEU A O 1
ATOM 895 N N . TYR A 1 113 ? -5.068 6.606 8.776 1.00 91.94 113 TYR A N 1
ATOM 896 C CA . TYR A 1 113 ? -3.871 6.726 9.596 1.00 91.94 113 TYR A CA 1
ATOM 897 C C . TYR A 1 113 ? -3.975 5.840 10.833 1.00 91.94 113 TYR A C 1
ATOM 899 O O . TYR A 1 113 ? -4.932 5.957 11.604 1.00 91.94 113 TYR A O 1
ATOM 907 N N . MET A 1 114 ? -2.946 5.026 11.049 1.00 90.62 114 MET A N 1
ATOM 908 C CA . MET A 1 114 ? -2.769 4.236 12.263 1.00 90.62 114 MET A CA 1
ATOM 909 C C . MET A 1 114 ? -1.368 4.469 12.837 1.00 90.62 114 MET A C 1
ATOM 911 O O . MET A 1 114 ? -0.369 4.329 12.129 1.00 90.62 114 MET A O 1
ATOM 915 N N . GLY A 1 115 ? -1.328 4.880 14.109 1.00 81.00 115 GLY A N 1
ATOM 916 C CA . GLY A 1 115 ? -0.118 5.189 14.878 1.00 81.00 115 GLY A CA 1
ATOM 917 C C . GLY A 1 115 ? 0.714 3.959 15.248 1.00 81.00 115 GLY A C 1
ATOM 918 O O . GLY A 1 115 ? 0.435 2.864 14.805 1.00 81.00 115 GLY A O 1
ATOM 919 N N . SER A 1 116 ? 1.730 4.115 16.089 1.00 77.81 116 SER A N 1
ATOM 920 C CA . SER A 1 116 ? 2.922 3.254 16.206 1.00 77.81 116 SER A CA 1
ATOM 921 C C . SER A 1 116 ? 2.780 1.800 16.709 1.00 77.81 116 SER A C 1
ATOM 923 O O . SER A 1 116 ? 3.812 1.162 16.924 1.00 77.81 116 SER A O 1
ATOM 925 N N . LYS A 1 117 ? 1.578 1.254 16.951 1.00 88.06 117 LYS A N 1
ATOM 926 C CA . LYS A 1 117 ? 1.409 -0.097 17.531 1.00 88.06 117 LYS A CA 1
ATOM 927 C C . LYS A 1 117 ? 0.192 -0.886 17.031 1.00 88.06 117 LYS A C 1
ATOM 929 O O . LYS A 1 117 ? -0.738 -0.334 16.458 1.00 88.06 117 LYS A O 1
ATOM 934 N N . GLY A 1 118 ? 0.169 -2.188 17.302 1.00 90.38 118 GLY A N 1
ATOM 935 C CA . GLY A 1 118 ? -0.983 -3.053 17.019 1.00 90.38 118 GLY A CA 1
ATOM 936 C C . GLY A 1 118 ? -0.987 -3.614 15.597 1.00 90.38 118 GLY A C 1
ATOM 937 O O . GLY A 1 118 ? 0.068 -3.708 14.972 1.00 90.38 118 GLY A O 1
ATOM 938 N N . GLN A 1 119 ? -2.168 -3.999 15.104 1.00 92.81 119 GLN A N 1
ATOM 939 C CA . GLN A 1 119 ? -2.358 -4.722 13.837 1.00 92.81 119 GLN A CA 1
ATOM 940 C C . GLN A 1 119 ? -3.429 -4.083 12.965 1.00 92.81 119 GLN A C 1
ATOM 942 O O . GLN A 1 119 ? -4.462 -3.635 13.467 1.00 92.81 119 GLN A O 1
ATOM 947 N N . CYS A 1 120 ? -3.223 -4.126 11.653 1.00 93.69 120 CYS A N 1
ATOM 948 C CA . CYS A 1 120 ? -4.166 -3.623 10.669 1.00 93.69 120 CYS A CA 1
ATOM 949 C C . CYS A 1 120 ? -4.372 -4.640 9.545 1.00 93.69 120 CYS A C 1
ATOM 951 O O . CYS A 1 120 ? -3.412 -5.067 8.904 1.00 93.69 120 CYS A O 1
ATOM 953 N N . ILE A 1 121 ? -5.627 -4.995 9.270 1.00 94.44 121 ILE A N 1
ATOM 954 C CA . ILE A 1 121 ? -6.014 -5.731 8.067 1.00 94.44 121 ILE A CA 1
ATOM 955 C C . ILE A 1 121 ? -7.038 -4.904 7.299 1.00 94.44 121 ILE A C 1
ATOM 957 O O . ILE A 1 121 ? -8.092 -4.547 7.819 1.00 94.44 121 ILE A O 1
ATOM 961 N N . GLN A 1 122 ? -6.731 -4.633 6.036 1.00 95.50 122 GLN A N 1
ATOM 962 C CA . GLN A 1 122 ? -7.604 -3.948 5.093 1.00 95.50 122 GLN A CA 1
ATOM 963 C C . GLN A 1 122 ? -8.100 -4.933 4.038 1.00 95.50 122 GLN A C 1
ATOM 965 O O . GLN A 1 122 ? -7.299 -5.546 3.336 1.00 95.50 122 GLN A O 1
ATOM 970 N N . ASN A 1 123 ? -9.411 -5.054 3.883 1.00 95.00 123 ASN A N 1
ATOM 971 C CA . ASN A 1 123 ? -10.053 -5.894 2.886 1.00 95.00 123 ASN A CA 1
ATOM 972 C C . ASN A 1 123 ? -11.017 -5.066 2.037 1.00 95.00 123 ASN A C 1
ATOM 974 O O . ASN A 1 123 ? -11.841 -4.320 2.564 1.00 95.00 123 ASN A O 1
ATOM 978 N N . LYS A 1 124 ? -10.938 -5.232 0.713 1.00 94.69 124 LYS A N 1
ATOM 979 C CA . LYS A 1 124 ? -11.862 -4.610 -0.248 1.00 94.69 124 LYS A CA 1
A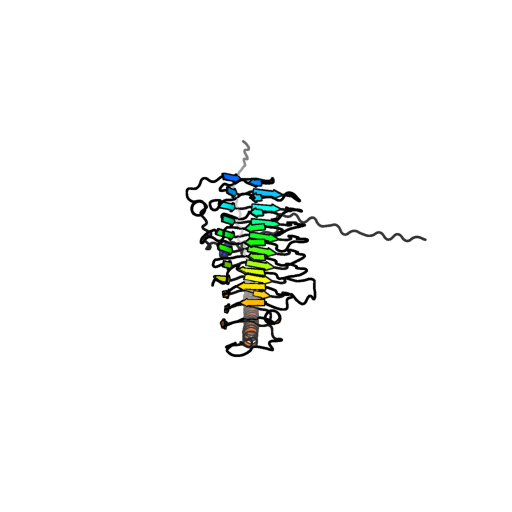TOM 980 C C . LYS A 1 124 ? -11.962 -3.094 -0.077 1.00 94.69 124 LYS A C 1
ATOM 982 O O . LYS A 1 124 ? -13.047 -2.554 0.125 1.00 94.69 124 LYS A O 1
ATOM 987 N N . ILE A 1 125 ? -10.823 -2.406 -0.142 1.00 95.25 125 ILE A N 1
ATOM 988 C CA . ILE A 1 125 ? -10.801 -0.945 -0.052 1.00 95.25 125 ILE A CA 1
ATOM 989 C C . ILE A 1 125 ? -10.869 -0.316 -1.437 1.00 95.25 125 ILE A C 1
ATOM 991 O O . ILE A 1 125 ? -10.062 -0.643 -2.306 1.00 95.25 125 ILE A O 1
ATOM 995 N N . VAL A 1 126 ? -11.762 0.649 -1.623 1.00 96.38 126 VAL A N 1
ATOM 996 C CA . VAL A 1 126 ? -11.768 1.526 -2.795 1.00 96.38 126 VAL A CA 1
ATOM 997 C C . VAL A 1 126 ? -11.382 2.928 -2.355 1.00 96.38 126 VAL A C 1
ATOM 999 O O . VAL A 1 126 ? -12.051 3.542 -1.530 1.00 96.38 126 VAL A O 1
ATOM 1002 N N . CYS A 1 127 ? -10.304 3.458 -2.917 1.00 95.12 127 CYS A N 1
ATOM 1003 C CA . CYS A 1 127 ? -9.895 4.838 -2.731 1.00 95.12 127 CYS A CA 1
ATOM 1004 C C . CYS A 1 127 ? -9.827 5.533 -4.087 1.00 95.12 127 CYS A C 1
ATOM 1006 O O . CYS A 1 127 ? -9.104 5.104 -4.989 1.00 95.12 127 CYS A O 1
ATOM 1008 N N . PHE A 1 128 ? -10.588 6.611 -4.226 1.00 94.81 128 PHE A N 1
ATOM 1009 C CA . PHE A 1 128 ? -10.633 7.412 -5.435 1.00 94.81 128 PHE A CA 1
ATOM 1010 C C . PHE A 1 128 ? -10.426 8.880 -5.090 1.00 94.81 128 PHE A C 1
ATOM 1012 O O . PHE A 1 128 ? -11.149 9.435 -4.258 1.00 94.81 128 PHE A O 1
ATOM 1019 N N . HIS A 1 129 ? -9.478 9.520 -5.771 1.00 91.75 129 HIS A N 1
ATOM 1020 C CA . HIS A 1 129 ? -9.247 10.960 -5.677 1.00 91.75 129 HIS A CA 1
ATOM 1021 C C . HIS A 1 129 ? -8.886 11.435 -4.261 1.00 91.75 129 HIS A C 1
ATOM 1023 O O . HIS A 1 129 ? -9.412 12.439 -3.773 1.00 91.75 129 HIS A O 1
ATOM 1029 N N . ALA A 1 130 ? -7.993 10.717 -3.573 1.00 88.00 130 ALA A N 1
ATOM 1030 C CA . ALA A 1 130 ? -7.501 11.187 -2.284 1.00 88.00 130 ALA A CA 1
ATOM 1031 C C . ALA A 1 130 ? -6.445 12.287 -2.444 1.00 88.00 130 ALA A C 1
ATOM 1033 O O . ALA A 1 130 ? -5.567 12.167 -3.293 1.00 88.00 130 ALA A O 1
ATOM 1034 N N . ILE A 1 131 ? -6.510 13.340 -1.623 1.00 85.50 131 ILE A N 1
ATOM 1035 C CA . ILE A 1 131 ? -5.565 14.466 -1.698 1.00 85.50 131 ILE A CA 1
ATOM 1036 C C . ILE A 1 131 ? -4.897 14.704 -0.348 1.00 85.50 131 ILE A C 1
ATOM 1038 O O . ILE A 1 131 ? -5.568 14.979 0.652 1.00 85.50 131 ILE A O 1
ATOM 1042 N N . VAL A 1 132 ? -3.567 14.693 -0.324 1.00 80.31 132 VAL A N 1
ATOM 1043 C CA . VAL A 1 132 ? -2.782 15.158 0.827 1.00 80.31 132 VAL A CA 1
ATOM 1044 C C . VAL A 1 132 ? -1.805 16.236 0.380 1.00 80.31 132 VAL A C 1
ATOM 1046 O O . VAL A 1 132 ? -1.166 16.136 -0.662 1.00 80.31 132 VAL A O 1
ATOM 1049 N N . VAL A 1 133 ? -1.741 17.304 1.175 1.00 72.12 133 VAL A N 1
ATOM 1050 C CA . VAL A 1 133 ? -0.929 18.503 0.890 1.00 72.12 133 VAL A CA 1
ATOM 1051 C C . VAL A 1 133 ? 0.345 18.530 1.738 1.00 72.12 133 VAL A C 1
ATOM 1053 O O . VAL A 1 133 ? 1.218 19.358 1.525 1.00 72.12 133 VAL A O 1
ATOM 1056 N N . LYS A 1 134 ? 0.439 17.664 2.752 1.00 70.88 134 LYS A N 1
ATOM 1057 C CA . LYS A 1 134 ? 1.597 17.592 3.639 1.00 70.88 134 LYS A CA 1
ATOM 1058 C C . LYS A 1 134 ? 1.582 16.284 4.413 1.00 70.88 134 LYS A C 1
ATOM 1060 O O . LYS A 1 134 ? 0.555 15.967 5.019 1.00 70.88 134 LYS A O 1
ATOM 1065 N N . SER A 1 135 ? 2.742 15.637 4.544 1.00 72.88 135 SER A N 1
ATOM 1066 C CA . SER A 1 135 ? 2.967 14.377 5.289 1.00 72.88 135 SER A CA 1
ATOM 1067 C C . SER A 1 135 ? 2.712 13.104 4.479 1.00 72.88 135 SER A C 1
ATOM 1069 O O . SER A 1 135 ? 2.176 13.137 3.384 1.00 72.88 135 SER A O 1
ATOM 1071 N N . TYR A 1 136 ? 3.104 11.966 5.044 1.00 75.19 136 TYR A N 1
ATOM 1072 C CA . TYR A 1 136 ? 3.138 10.636 4.429 1.00 75.19 136 TYR A CA 1
ATOM 1073 C C . TYR A 1 136 ? 1.755 10.070 4.042 1.00 75.19 136 TYR A C 1
ATOM 1075 O O . TYR A 1 136 ? 0.860 10.087 4.887 1.00 75.19 136 TYR A O 1
ATOM 1083 N N . GLY A 1 137 ? 1.600 9.516 2.829 1.00 73.44 137 GLY A N 1
ATOM 1084 C CA . GLY A 1 137 ? 0.447 8.700 2.409 1.00 73.44 137 GLY A CA 1
ATOM 1085 C C . GLY A 1 137 ? -0.839 9.479 2.052 1.00 73.44 137 GLY A C 1
ATOM 1086 O O . GLY A 1 137 ? -1.632 9.698 2.965 1.00 73.44 137 GLY A O 1
ATOM 1087 N N . PRO A 1 138 ? -1.148 9.837 0.781 1.00 74.12 138 PRO A N 1
ATOM 1088 C CA . PRO A 1 138 ? -2.433 10.379 0.340 1.00 74.12 138 PRO A CA 1
ATOM 1089 C C . PRO A 1 138 ? -3.593 9.427 0.607 1.00 74.12 138 PRO A C 1
ATOM 1091 O O . PRO A 1 138 ? -4.665 9.878 1.002 1.00 74.12 138 PRO A O 1
ATOM 1094 N N . TYR A 1 139 ? -3.393 8.117 0.454 1.00 86.44 139 TYR A N 1
ATOM 1095 C CA . TYR A 1 139 ? -4.391 7.136 0.859 1.00 86.44 139 TYR A CA 1
ATOM 1096 C C . TYR A 1 139 ? -4.162 6.702 2.308 1.00 86.44 139 TYR A C 1
ATOM 1098 O O . TYR A 1 139 ? -4.980 7.027 3.173 1.00 86.44 139 TYR A O 1
ATOM 1106 N N . CYS A 1 140 ? -3.058 6.005 2.596 1.00 90.00 140 CYS A N 1
ATOM 1107 C CA . CYS A 1 140 ? -2.833 5.447 3.925 1.00 90.00 140 CYS A CA 1
ATOM 1108 C C . CYS A 1 140 ? -1.396 5.578 4.421 1.00 90.00 140 CYS A C 1
ATOM 1110 O O . CYS A 1 140 ? -0.431 5.490 3.659 1.00 90.00 140 CYS A O 1
ATOM 1112 N N . ALA A 1 141 ? -1.282 5.724 5.738 1.00 90.75 141 ALA A N 1
ATOM 1113 C CA . ALA A 1 141 ? -0.042 5.564 6.476 1.00 90.75 141 ALA A CA 1
ATOM 1114 C C . ALA A 1 141 ? -0.316 4.717 7.721 1.00 90.75 141 ALA A C 1
ATOM 1116 O O . ALA A 1 141 ? -1.004 5.163 8.642 1.00 90.75 141 ALA A O 1
ATOM 1117 N N . ILE A 1 142 ? 0.196 3.489 7.719 1.00 90.25 142 ILE A N 1
ATOM 1118 C CA . ILE A 1 142 ? 0.013 2.526 8.802 1.00 90.25 142 ILE A CA 1
ATOM 1119 C C . ILE A 1 142 ? 1.377 2.145 9.347 1.00 90.25 142 ILE A C 1
ATOM 1121 O O . ILE A 1 142 ? 2.218 1.601 8.628 1.00 90.25 142 ILE A O 1
ATOM 1125 N N . THR A 1 143 ? 1.561 2.403 10.632 1.00 89.06 143 THR A N 1
ATOM 1126 C CA . THR A 1 143 ? 2.665 1.851 11.405 1.00 89.06 143 THR A CA 1
ATOM 1127 C C . THR A 1 143 ? 2.097 0.786 12.330 1.00 89.06 143 THR A C 1
ATOM 1129 O O . THR A 1 143 ? 1.093 1.011 12.990 1.00 89.06 143 THR A O 1
ATOM 1132 N N . THR A 1 144 ? 2.708 -0.386 12.366 1.00 86.75 144 THR A N 1
ATOM 1133 C CA . THR A 1 144 ? 2.399 -1.429 13.349 1.00 86.75 144 THR A CA 1
ATOM 1134 C C . THR A 1 144 ? 3.601 -1.617 14.263 1.00 86.75 144 THR A C 1
ATOM 1136 O O . THR A 1 144 ? 4.545 -0.835 14.217 1.00 86.75 144 THR A O 1
ATOM 1139 N N . THR A 1 145 ? 3.571 -2.623 15.131 1.00 79.19 145 THR A N 1
ATOM 1140 C CA . THR A 1 145 ? 4.746 -2.983 15.932 1.00 79.19 145 THR A CA 1
ATOM 1141 C C . THR A 1 145 ? 5.630 -3.974 15.191 1.00 79.19 145 THR A C 1
ATOM 1143 O O . THR A 1 145 ? 5.134 -4.862 14.502 1.00 79.19 145 THR A O 1
ATOM 1146 N N . SER A 1 146 ? 6.936 -3.881 15.407 1.00 73.19 146 SER A N 1
ATOM 1147 C CA . SER A 1 146 ? 7.923 -4.828 14.900 1.00 73.19 146 SER A CA 1
ATOM 1148 C C . SER A 1 146 ? 7.867 -6.265 15.448 1.00 73.19 146 SER A C 1
ATOM 1150 O O . SER A 1 146 ? 8.543 -7.146 14.920 1.00 73.19 146 SER A O 1
ATOM 1152 N N . LEU A 1 147 ? 7.038 -6.544 16.461 1.00 73.56 147 LEU A N 1
ATOM 1153 C CA . LEU A 1 147 ? 6.894 -7.879 17.048 1.00 73.56 147 LEU A CA 1
ATOM 1154 C C . LEU A 1 147 ? 6.492 -8.916 15.988 1.00 73.56 147 LEU A C 1
ATOM 1156 O O . LEU A 1 147 ? 5.617 -8.665 15.150 1.00 73.56 147 LEU A O 1
ATOM 1160 N N . SER A 1 148 ? 7.102 -10.105 16.069 1.00 60.81 148 SER A N 1
ATOM 1161 C CA . SER A 1 148 ? 6.765 -11.240 15.208 1.00 60.81 148 SER A CA 1
ATOM 1162 C C . SER A 1 148 ? 5.258 -11.517 15.255 1.00 60.81 148 SER A C 1
ATOM 1164 O O . SER A 1 148 ? 4.664 -11.560 16.333 1.00 60.81 148 SER A O 1
ATOM 1166 N N . ASN A 1 149 ? 4.631 -11.675 14.084 1.00 73.44 149 ASN A N 1
ATOM 1167 C CA . ASN A 1 149 ? 3.204 -11.987 13.879 1.00 73.44 149 ASN A CA 1
ATOM 1168 C C . ASN A 1 149 ? 2.191 -10.824 13.926 1.00 73.44 149 ASN A C 1
ATOM 1170 O O . ASN A 1 149 ? 0.991 -11.076 13.803 1.00 73.44 149 ASN A O 1
ATOM 1174 N N . GLN A 1 150 ? 2.605 -9.564 14.089 1.00 85.56 150 GLN A N 1
ATOM 1175 C CA . GLN A 1 150 ? 1.665 -8.434 14.007 1.00 85.56 150 GLN A CA 1
ATOM 1176 C C . GLN A 1 150 ? 1.277 -8.169 12.547 1.00 85.56 150 GLN A C 1
ATOM 1178 O O . GLN A 1 150 ? 2.131 -7.817 11.736 1.00 85.56 150 GLN A O 1
ATOM 1183 N N . LYS A 1 151 ? -0.003 -8.343 12.201 1.00 90.00 151 LYS A N 1
ATOM 1184 C CA . LYS A 1 151 ? -0.481 -8.230 10.816 1.00 90.00 151 LYS A CA 1
ATOM 1185 C C . LYS A 1 151 ? -0.542 -6.780 10.339 1.00 90.00 151 LYS A C 1
ATOM 1187 O O . LYS A 1 151 ? -1.111 -5.924 11.016 1.00 90.00 151 LYS A O 1
ATOM 1192 N N . ASN A 1 152 ? -0.013 -6.531 9.144 1.00 92.06 152 ASN A N 1
ATOM 1193 C CA . ASN A 1 152 ? -0.139 -5.269 8.426 1.00 92.06 152 ASN A CA 1
ATOM 1194 C C . ASN A 1 152 ? -0.503 -5.549 6.959 1.00 92.06 152 ASN A C 1
ATOM 1196 O O . ASN A 1 152 ? 0.340 -5.537 6.060 1.00 92.06 152 ASN A O 1
ATOM 1200 N N . CYS A 1 153 ? -1.761 -5.924 6.731 1.00 93.31 153 CYS A N 1
ATOM 1201 C CA . CYS A 1 153 ? -2.179 -6.575 5.495 1.00 93.31 153 CYS A CA 1
ATOM 1202 C C . CYS A 1 153 ? -3.183 -5.747 4.685 1.00 93.31 153 CYS A C 1
ATOM 1204 O O . CYS A 1 153 ? -4.036 -5.053 5.241 1.00 93.31 153 CYS A O 1
ATOM 1206 N N . GLN A 1 154 ? -3.125 -5.876 3.359 1.00 94.38 154 GLN A N 1
ATOM 1207 C CA . GLN A 1 154 ? -4.069 -5.273 2.425 1.00 94.38 154 GLN A CA 1
ATOM 1208 C C . GLN A 1 154 ? -4.480 -6.246 1.317 1.00 94.38 154 GLN A C 1
ATOM 1210 O O . GLN A 1 154 ? -3.646 -6.786 0.589 1.00 94.38 154 GLN A O 1
ATOM 1215 N N . TYR A 1 155 ? -5.789 -6.401 1.145 1.00 94.75 155 TYR A N 1
ATOM 1216 C CA . TYR A 1 155 ? -6.399 -7.338 0.213 1.00 94.75 155 TYR A CA 1
ATOM 1217 C C . TYR A 1 155 ? -7.437 -6.647 -0.677 1.00 94.75 155 TYR A C 1
ATOM 1219 O O . TYR A 1 155 ? -8.155 -5.746 -0.232 1.00 94.75 155 TYR A O 1
ATOM 1227 N N . LEU A 1 156 ? -7.535 -7.094 -1.934 1.00 94.44 156 LEU A N 1
ATOM 1228 C CA . LEU A 1 156 ? -8.611 -6.744 -2.877 1.00 94.44 156 LEU A CA 1
ATOM 1229 C C . LEU A 1 156 ? -8.877 -5.233 -3.005 1.00 94.44 156 LEU A C 1
ATOM 1231 O O . LEU A 1 156 ? -10.026 -4.800 -3.015 1.00 94.44 156 LEU A O 1
ATOM 1235 N N . SER A 1 157 ? -7.832 -4.410 -3.033 1.00 94.88 157 SER A N 1
ATOM 1236 C CA . SER A 1 157 ? -7.991 -2.953 -2.969 1.00 94.88 157 SER A CA 1
ATOM 1237 C C . SER A 1 157 ? -7.790 -2.275 -4.323 1.00 94.88 157 SER A C 1
ATOM 1239 O O . SER A 1 157 ? -6.979 -2.719 -5.129 1.00 94.88 157 SER A O 1
ATOM 1241 N N . SER A 1 158 ? -8.489 -1.168 -4.559 1.00 96.25 158 SER A N 1
ATOM 1242 C CA . SER A 1 158 ? -8.334 -0.313 -5.737 1.00 96.25 158 SER A CA 1
ATOM 1243 C C . SER A 1 158 ? -8.102 1.129 -5.300 1.00 96.25 158 SER A C 1
ATOM 1245 O O . SER A 1 158 ? -8.992 1.756 -4.732 1.00 96.25 158 SER A O 1
ATOM 1247 N N . ILE A 1 159 ? -6.909 1.657 -5.557 1.00 95.38 159 ILE A N 1
ATOM 1248 C CA . ILE A 1 159 ? -6.474 3.007 -5.189 1.00 95.38 159 ILE A CA 1
ATOM 1249 C C . ILE A 1 159 ? -6.157 3.760 -6.476 1.00 95.38 159 ILE A C 1
ATOM 1251 O O . ILE A 1 159 ? -5.306 3.328 -7.258 1.00 95.38 159 ILE A O 1
ATOM 1255 N N . SER A 1 160 ? -6.841 4.875 -6.720 1.00 95.19 160 SER A N 1
ATOM 1256 C CA . SER A 1 160 ? -6.684 5.593 -7.982 1.00 95.19 160 SER A CA 1
ATOM 1257 C C . SER A 1 160 ? -6.880 7.097 -7.902 1.00 95.19 160 SER A C 1
ATOM 1259 O O . SER A 1 160 ? -7.650 7.597 -7.076 1.00 95.19 160 SER A O 1
ATOM 1261 N N . ASN A 1 161 ? -6.214 7.805 -8.818 1.00 93.81 161 ASN A N 1
ATOM 1262 C CA . ASN A 1 161 ? -6.280 9.261 -8.964 1.00 93.81 161 ASN A CA 1
ATOM 1263 C C . ASN A 1 161 ? -5.936 10.021 -7.675 1.00 93.81 161 ASN A C 1
ATOM 1265 O O . ASN A 1 161 ? -6.444 11.114 -7.438 1.00 93.81 161 ASN A O 1
ATOM 1269 N N . CYS A 1 162 ? -5.118 9.436 -6.804 1.00 90.94 162 CYS A N 1
ATOM 1270 C CA . CYS A 1 162 ? -4.673 10.095 -5.590 1.00 90.94 162 CYS A CA 1
ATOM 1271 C C . CYS A 1 162 ? -3.560 11.090 -5.924 1.00 90.94 162 CYS A C 1
ATOM 1273 O O . CYS A 1 162 ? -2.602 10.754 -6.620 1.00 90.94 162 CYS A O 1
ATOM 1275 N N . GLU A 1 163 ? -3.669 12.300 -5.390 1.00 88.69 163 GLU A N 1
ATOM 1276 C CA . GLU A 1 163 ? -2.664 13.347 -5.527 1.00 88.69 163 GLU A CA 1
ATOM 1277 C C . GLU A 1 163 ? -1.972 13.574 -4.192 1.00 88.69 163 GLU A C 1
ATOM 1279 O O . GLU A 1 163 ? -2.622 13.759 -3.156 1.00 88.69 163 GLU A O 1
ATOM 1284 N N . CYS A 1 164 ? -0.645 13.633 -4.219 1.00 78.81 164 CYS A N 1
ATOM 1285 C CA . CYS A 1 164 ? 0.107 14.048 -3.059 1.00 78.81 164 CYS A CA 1
ATOM 1286 C C . CYS A 1 164 ? 1.143 15.108 -3.371 1.00 78.81 164 CYS A C 1
ATOM 1288 O O . CYS A 1 164 ? 2.147 14.847 -4.034 1.00 78.81 164 CYS A O 1
ATOM 1290 N N . ARG A 1 165 ? 0.895 16.283 -2.796 1.00 76.31 165 ARG A N 1
ATOM 1291 C CA . ARG A 1 165 ? 1.810 17.413 -2.816 1.00 76.31 165 ARG A CA 1
ATOM 1292 C C . ARG A 1 165 ? 2.590 17.388 -1.508 1.00 76.31 165 ARG A C 1
ATOM 1294 O O . ARG A 1 165 ? 1.976 17.226 -0.454 1.00 76.31 165 ARG A O 1
ATOM 1301 N N . ASP A 1 166 ? 3.916 17.415 -1.567 1.00 73.06 166 ASP A N 1
ATOM 1302 C CA . ASP A 1 166 ? 4.809 17.333 -0.392 1.00 73.06 166 ASP A CA 1
ATOM 1303 C C . ASP A 1 166 ? 4.647 16.086 0.509 1.00 73.06 166 ASP A C 1
ATOM 1305 O O . ASP A 1 166 ? 4.827 16.131 1.735 1.00 73.06 166 ASP A O 1
ATOM 1309 N N . SER A 1 167 ? 4.296 14.944 -0.077 1.00 71.44 167 SER A N 1
ATOM 1310 C CA . SER A 1 167 ? 4.380 13.650 0.604 1.00 71.44 167 SER A CA 1
ATOM 1311 C C . SER A 1 167 ? 5.448 12.789 -0.005 1.00 71.44 167 SER A C 1
ATOM 1313 O O . SER A 1 167 ? 5.927 13.054 -1.106 1.00 71.44 167 SER A O 1
ATOM 1315 N N . THR A 1 168 ? 5.778 11.740 0.733 1.00 77.88 168 THR A N 1
ATOM 1316 C CA . THR A 1 168 ? 6.751 10.775 0.283 1.00 77.88 168 THR A CA 1
ATOM 1317 C C . THR A 1 168 ? 6.122 9.542 -0.351 1.00 77.88 168 THR A C 1
ATOM 1319 O O . THR A 1 168 ? 6.817 8.894 -1.095 1.00 77.88 168 THR A O 1
ATOM 1322 N N . ASP A 1 169 ? 4.881 9.142 -0.045 1.00 86.62 169 ASP A N 1
ATOM 1323 C CA . ASP A 1 169 ? 4.367 7.809 -0.434 1.00 86.62 169 ASP A CA 1
ATOM 1324 C C . ASP A 1 169 ? 2.882 7.878 -0.792 1.00 86.62 169 ASP A C 1
ATOM 1326 O O . ASP A 1 169 ? 2.216 8.653 -0.123 1.00 86.62 169 ASP A O 1
ATOM 1330 N N . THR A 1 170 ? 2.335 7.059 -1.718 1.00 87.38 170 THR A N 1
ATOM 1331 C CA . THR A 1 170 ? 0.863 6.853 -1.894 1.00 87.38 170 THR A CA 1
ATOM 1332 C C . THR A 1 170 ? 0.282 6.020 -0.745 1.00 87.38 170 THR A C 1
ATOM 1334 O O . THR A 1 170 ? -0.785 6.299 -0.186 1.00 87.38 170 THR A O 1
ATOM 1337 N N . VAL A 1 171 ? 1.023 4.966 -0.415 1.00 90.38 171 VAL A N 1
ATOM 1338 C CA . VAL A 1 171 ? 0.702 3.927 0.558 1.00 90.38 171 VAL A CA 1
ATOM 1339 C C . VAL A 1 171 ? 1.966 3.682 1.368 1.00 90.38 171 VAL A C 1
ATOM 1341 O O . VAL A 1 171 ? 3.015 3.381 0.795 1.00 90.38 171 VAL A O 1
ATOM 1344 N N . ARG A 1 172 ? 1.862 3.782 2.693 1.00 91.75 172 ARG A N 1
ATOM 1345 C CA . ARG A 1 172 ? 2.956 3.461 3.611 1.00 91.75 172 ARG A CA 1
ATOM 1346 C C . ARG A 1 172 ? 2.557 2.358 4.578 1.00 91.75 172 ARG A C 1
ATOM 1348 O O . ARG A 1 172 ? 1.603 2.532 5.339 1.00 91.75 172 ARG A O 1
ATOM 1355 N N . TYR A 1 173 ? 3.384 1.320 4.617 1.00 91.00 173 TYR A N 1
ATOM 1356 C CA . TYR A 1 173 ? 3.396 0.284 5.639 1.00 91.00 173 TYR A CA 1
ATOM 1357 C C . TYR A 1 173 ? 4.723 0.316 6.388 1.00 91.00 173 TYR A C 1
ATOM 1359 O O . TYR A 1 173 ? 5.789 0.246 5.780 1.00 91.00 173 TYR A O 1
ATOM 1367 N N . CYS A 1 174 ? 4.665 0.458 7.707 1.00 88.56 174 CYS A N 1
ATOM 1368 C CA . CYS A 1 174 ? 5.837 0.452 8.567 1.00 88.56 174 CYS A CA 1
ATOM 1369 C C . CYS A 1 174 ? 5.713 -0.660 9.609 1.00 88.56 174 CYS A C 1
ATOM 1371 O O . CYS A 1 174 ? 4.727 -0.686 10.342 1.00 88.56 174 CYS A O 1
ATOM 1373 N N . GLU A 1 175 ? 6.739 -1.511 9.700 1.00 87.50 175 GLU A N 1
ATOM 1374 C CA . GLU A 1 175 ? 6.823 -2.656 10.621 1.00 87.50 175 GLU A CA 1
ATOM 1375 C C . GLU A 1 175 ? 5.711 -3.712 10.411 1.00 87.50 175 GLU A C 1
ATOM 1377 O O . GLU A 1 175 ? 4.846 -3.579 9.539 1.00 87.50 175 GLU A O 1
ATOM 1382 N N . GLY A 1 176 ? 5.762 -4.791 11.202 1.00 85.25 176 GLY A N 1
ATOM 1383 C CA . GLY A 1 176 ? 4.833 -5.924 11.130 1.00 85.25 176 GLY A CA 1
ATOM 1384 C C . GLY A 1 176 ? 5.056 -6.875 9.947 1.00 85.25 176 GLY A C 1
ATOM 1385 O O . GLY A 1 176 ? 5.995 -6.744 9.160 1.00 85.25 176 GLY A O 1
ATOM 1386 N N . GLU A 1 177 ? 4.172 -7.862 9.835 1.00 87.62 177 GLU A N 1
ATOM 1387 C CA . GLU A 1 177 ? 4.059 -8.762 8.690 1.00 87.62 177 GLU A CA 1
ATOM 1388 C C . GLU A 1 177 ? 3.274 -8.063 7.580 1.00 87.62 177 GLU A C 1
ATOM 1390 O O . GLU A 1 177 ? 2.040 -7.980 7.620 1.00 87.62 177 GLU A O 1
ATOM 1395 N N . VAL A 1 178 ? 3.998 -7.547 6.585 1.00 90.00 178 VAL A N 1
ATOM 1396 C CA . VAL A 1 178 ? 3.380 -6.836 5.467 1.00 90.00 178 VAL A CA 1
ATOM 1397 C C . VAL A 1 178 ? 2.972 -7.812 4.371 1.00 90.00 178 VAL A C 1
ATOM 1399 O O . VAL A 1 178 ? 3.815 -8.429 3.710 1.00 90.00 178 VAL A O 1
ATOM 1402 N N . GLN A 1 179 ? 1.662 -7.904 4.141 1.00 92.31 179 GLN A N 1
ATOM 1403 C CA . GLN A 1 179 ? 1.085 -8.681 3.048 1.00 92.31 179 GLN A CA 1
ATOM 1404 C C . GLN A 1 179 ? 0.185 -7.807 2.178 1.00 92.31 179 GLN A C 1
ATOM 1406 O O . GLN A 1 179 ? -0.768 -7.210 2.665 1.00 92.31 179 GLN A O 1
ATOM 1411 N N . MET A 1 180 ? 0.434 -7.779 0.873 1.00 93.31 180 MET A N 1
ATOM 1412 C CA . MET A 1 180 ? -0.416 -7.104 -0.100 1.00 93.31 180 MET A CA 1
ATOM 1413 C C . MET A 1 180 ? -0.836 -8.092 -1.183 1.00 93.31 180 MET A C 1
ATOM 1415 O O . MET A 1 180 ? 0.006 -8.768 -1.773 1.00 93.31 180 MET A O 1
ATOM 1419 N N . THR A 1 181 ? -2.134 -8.239 -1.437 1.00 94.31 181 THR A N 1
ATOM 1420 C CA . THR A 1 181 ? -2.620 -9.184 -2.453 1.00 94.31 181 THR A CA 1
ATOM 1421 C C . THR A 1 181 ? -3.831 -8.659 -3.210 1.00 94.31 181 THR A C 1
ATOM 1423 O O . THR A 1 181 ? -4.777 -8.165 -2.598 1.00 94.31 181 THR A O 1
ATOM 1426 N N . ASN A 1 182 ? -3.827 -8.803 -4.540 1.00 94.94 182 ASN A N 1
ATOM 1427 C CA . ASN A 1 182 ? -4.898 -8.314 -5.418 1.00 94.94 182 ASN A CA 1
ATOM 1428 C C . ASN A 1 182 ? -5.159 -6.810 -5.233 1.00 94.94 182 ASN A C 1
ATOM 1430 O O . ASN A 1 182 ? -6.298 -6.386 -5.036 1.00 94.94 182 ASN A O 1
ATOM 1434 N N . VAL A 1 183 ? -4.096 -6.001 -5.235 1.00 94.94 183 VAL A N 1
ATOM 1435 C CA . VAL A 1 183 ? -4.201 -4.546 -5.069 1.00 94.94 183 VAL A CA 1
ATOM 1436 C C . VAL A 1 183 ? -3.855 -3.828 -6.367 1.00 94.94 183 VAL A C 1
ATOM 1438 O O . VAL A 1 183 ? -2.810 -4.072 -6.965 1.00 94.94 183 VAL A O 1
ATOM 1441 N N . ASN A 1 184 ? -4.732 -2.926 -6.796 1.00 95.00 184 ASN A N 1
ATOM 1442 C CA . ASN A 1 184 ? -4.564 -2.090 -7.974 1.00 95.00 184 ASN A CA 1
ATOM 1443 C C . ASN A 1 184 ? -4.291 -0.639 -7.552 1.00 95.00 184 ASN A C 1
ATOM 1445 O O . ASN A 1 184 ? -5.091 -0.045 -6.834 1.00 95.00 184 ASN A O 1
ATOM 1449 N N . ILE A 1 185 ? -3.175 -0.069 -7.998 1.00 93.31 185 ILE A N 1
ATOM 1450 C CA . ILE A 1 185 ? -2.717 1.290 -7.686 1.00 93.31 185 ILE A CA 1
ATOM 1451 C C . ILE A 1 185 ? -2.474 2.000 -9.014 1.00 93.31 185 ILE A C 1
ATOM 1453 O O . ILE A 1 185 ? -1.531 1.662 -9.733 1.00 93.31 185 ILE A O 1
ATOM 1457 N N . THR A 1 186 ? -3.339 2.949 -9.379 1.00 94.06 186 THR A N 1
ATOM 1458 C CA . THR A 1 186 ? -3.307 3.532 -10.731 1.00 94.06 186 THR A CA 1
ATOM 1459 C C . THR A 1 186 ? -3.486 5.036 -10.779 1.00 94.06 186 THR A C 1
ATOM 1461 O O . THR A 1 186 ? -4.228 5.594 -9.977 1.00 94.06 186 THR A O 1
ATOM 1464 N N . HIS A 1 187 ? -2.861 5.689 -11.760 1.00 93.56 187 HIS A N 1
ATOM 1465 C CA . HIS A 1 187 ? -3.044 7.121 -12.030 1.00 93.56 187 HIS A CA 1
ATOM 1466 C C . HIS A 1 187 ? -2.786 8.034 -10.819 1.00 93.56 187 HIS A C 1
ATOM 1468 O O . HIS A 1 187 ? -3.338 9.128 -10.730 1.00 93.56 187 HIS A O 1
ATOM 1474 N N . ASN A 1 188 ? -1.980 7.592 -9.854 1.00 91.31 188 ASN A N 1
ATOM 1475 C CA . ASN A 1 188 ? -1.627 8.432 -8.716 1.00 91.31 188 ASN A CA 1
ATOM 1476 C C . ASN A 1 188 ? -0.501 9.387 -9.111 1.00 91.31 188 ASN A C 1
ATOM 1478 O O . ASN A 1 188 ? 0.369 9.020 -9.897 1.00 91.31 188 ASN A O 1
ATOM 1482 N N . SER A 1 189 ? -0.510 10.595 -8.555 1.00 89.44 189 SER A N 1
ATOM 1483 C CA . SER A 1 189 ? 0.491 11.631 -8.808 1.00 89.44 189 SER A CA 1
ATOM 1484 C C . SER A 1 189 ? 1.152 12.052 -7.503 1.00 89.44 189 SER A C 1
ATOM 1486 O O . SER A 1 189 ? 0.467 12.440 -6.556 1.00 89.44 189 SER A O 1
ATOM 1488 N N . LEU A 1 190 ? 2.479 12.000 -7.460 1.00 86.75 190 LEU A N 1
ATOM 1489 C CA . LEU A 1 190 ? 3.281 12.315 -6.281 1.00 86.75 190 LEU A CA 1
ATOM 1490 C C . LEU A 1 190 ? 4.408 13.287 -6.630 1.00 86.75 190 LEU A C 1
ATOM 1492 O O . LEU A 1 190 ? 5.124 13.082 -7.611 1.00 86.75 190 LEU A O 1
ATOM 1496 N N . ASP A 1 191 ? 4.626 14.287 -5.782 1.00 83.56 191 ASP A N 1
ATOM 1497 C CA . ASP A 1 191 ? 5.727 15.237 -5.982 1.00 83.56 191 ASP A CA 1
ATOM 1498 C C . ASP A 1 191 ? 7.100 14.613 -5.634 1.00 83.56 191 ASP A C 1
ATOM 1500 O O . ASP A 1 191 ? 8.127 14.941 -6.239 1.00 83.56 191 ASP A O 1
ATOM 1504 N N . SER A 1 192 ? 7.159 13.682 -4.671 1.00 75.69 192 SER A N 1
ATOM 1505 C CA . SER A 1 192 ? 8.442 13.139 -4.204 1.00 75.69 192 SER A CA 1
ATOM 1506 C C . SER A 1 192 ? 8.397 11.736 -3.588 1.00 75.69 192 SER A C 1
ATOM 1508 O O . SER A 1 192 ? 7.377 11.322 -3.046 1.00 75.69 192 SER A O 1
ATOM 1510 N N . PHE A 1 193 ? 9.560 11.067 -3.611 1.00 76.62 193 PHE A N 1
ATOM 1511 C CA . PHE A 1 193 ? 9.890 9.762 -3.010 1.00 76.62 193 PHE A CA 1
ATOM 1512 C C . PHE A 1 193 ? 9.152 8.553 -3.606 1.00 76.62 193 PHE A C 1
ATOM 1514 O O . PHE A 1 193 ? 9.308 8.288 -4.788 1.00 76.62 193 PHE A O 1
ATOM 1521 N N . SER A 1 194 ? 8.488 7.754 -2.772 1.00 75.56 194 SER A N 1
ATOM 1522 C CA . SER A 1 194 ? 7.945 6.436 -3.048 1.00 75.56 194 SER A CA 1
ATOM 1523 C C . SER A 1 194 ? 6.531 6.482 -3.634 1.00 75.56 194 SER A C 1
ATOM 1525 O O . SER A 1 194 ? 5.715 7.334 -3.311 1.00 75.56 194 SER A O 1
ATOM 1527 N N . GLY A 1 195 ? 6.173 5.523 -4.476 1.00 80.50 195 GLY A N 1
ATOM 1528 C CA . GLY A 1 195 ? 4.773 5.267 -4.823 1.00 80.50 195 GLY A CA 1
ATOM 1529 C C . GLY A 1 195 ? 4.145 4.477 -3.692 1.00 80.50 195 GLY A C 1
ATOM 1530 O O . GLY A 1 195 ? 3.084 4.800 -3.166 1.00 80.50 195 GLY A O 1
ATOM 1531 N N . PHE A 1 196 ? 4.881 3.462 -3.280 1.00 87.12 196 PHE A N 1
ATOM 1532 C CA . PHE A 1 196 ? 4.554 2.537 -2.230 1.00 87.12 196 PHE A CA 1
ATOM 1533 C C . PHE A 1 196 ? 5.802 2.283 -1.385 1.00 87.12 196 PHE A C 1
ATOM 1535 O O . PHE A 1 196 ? 6.879 2.042 -1.934 1.00 87.12 196 PHE A O 1
ATOM 1542 N N . SER A 1 197 ? 5.631 2.285 -0.066 1.00 89.44 197 SER A N 1
ATOM 1543 C CA . SER A 1 197 ? 6.715 2.103 0.897 1.00 89.44 197 SER A CA 1
ATOM 1544 C C . SER A 1 197 ? 6.412 0.983 1.882 1.00 89.44 197 SER A C 1
ATOM 1546 O O . SER A 1 197 ? 5.409 1.040 2.597 1.00 89.44 197 SER A O 1
ATOM 1548 N N . ILE A 1 198 ? 7.329 0.017 1.973 1.00 88.19 198 ILE A N 1
ATOM 1549 C CA . ILE A 1 198 ? 7.455 -0.919 3.094 1.00 88.19 198 ILE A CA 1
ATOM 1550 C C . ILE A 1 198 ? 8.716 -0.549 3.862 1.00 88.19 198 ILE A C 1
ATOM 1552 O O . ILE A 1 198 ? 9.836 -0.710 3.376 1.00 88.19 198 ILE A O 1
ATOM 1556 N N . LEU A 1 199 ? 8.538 -0.038 5.072 1.00 86.50 199 LEU A N 1
ATOM 1557 C CA . LEU A 1 199 ? 9.625 0.467 5.896 1.00 86.50 199 LEU A CA 1
ATOM 1558 C C . LEU A 1 199 ? 9.763 -0.369 7.160 1.00 86.50 199 LEU A C 1
ATOM 1560 O O . LEU A 1 199 ? 8.776 -0.782 7.761 1.00 86.50 199 LEU A O 1
ATOM 1564 N N . SER A 1 200 ? 10.999 -0.534 7.619 1.00 79.06 200 SER A N 1
ATOM 1565 C CA . SER A 1 200 ? 11.317 -1.200 8.885 1.00 79.06 200 SER A CA 1
ATOM 1566 C C . SER A 1 200 ? 10.698 -2.595 9.011 1.00 79.06 200 SER A C 1
ATOM 1568 O O . SER A 1 200 ? 10.298 -2.992 10.100 1.00 79.06 200 SER A O 1
ATOM 1570 N N . ALA A 1 201 ? 10.560 -3.326 7.905 1.00 72.25 201 ALA A N 1
ATOM 1571 C CA . ALA A 1 201 ? 10.000 -4.665 7.977 1.00 72.25 201 ALA A CA 1
ATOM 1572 C C . ALA A 1 201 ? 11.018 -5.602 8.641 1.00 72.25 201 ALA A C 1
ATOM 1574 O O . ALA A 1 201 ? 12.106 -5.836 8.114 1.00 72.25 201 ALA A O 1
ATOM 1575 N N . GLU A 1 202 ? 10.642 -6.115 9.811 1.00 73.31 202 GLU A N 1
ATOM 1576 C CA . GLU A 1 202 ? 11.422 -7.070 10.611 1.00 73.31 202 GLU A CA 1
ATOM 1577 C C . GLU A 1 202 ? 10.988 -8.521 10.354 1.00 73.31 202 GLU A C 1
ATOM 1579 O O . GLU A 1 202 ? 11.230 -9.416 11.162 1.00 73.31 202 GLU A O 1
ATOM 1584 N N . GLN A 1 203 ? 10.271 -8.756 9.253 1.00 77.62 203 GLN A N 1
ATOM 1585 C CA . GLN A 1 203 ? 9.693 -10.044 8.884 1.00 77.62 203 GLN A CA 1
ATOM 1586 C C . GLN A 1 203 ? 9.629 -10.182 7.361 1.00 77.62 203 GLN A C 1
ATOM 1588 O O . GLN A 1 203 ? 9.786 -9.214 6.609 1.00 77.62 203 GLN A O 1
ATOM 1593 N N . ASN A 1 204 ? 9.376 -11.408 6.901 1.00 83.12 204 ASN A N 1
ATOM 1594 C CA . ASN A 1 204 ? 9.152 -11.667 5.485 1.00 83.12 204 ASN A CA 1
ATOM 1595 C C . ASN A 1 204 ? 7.928 -10.890 4.991 1.00 83.12 204 ASN A C 1
ATOM 1597 O O . ASN A 1 204 ? 6.871 -10.918 5.615 1.00 83.12 204 ASN A O 1
ATOM 1601 N N . CYS A 1 205 ? 8.074 -10.237 3.843 1.00 87.44 205 CYS A N 1
ATOM 1602 C CA . CYS A 1 205 ? 7.003 -9.465 3.222 1.00 87.44 205 CYS A CA 1
ATOM 1603 C C . CYS A 1 205 ? 6.521 -10.160 1.954 1.00 87.44 205 CYS A C 1
ATOM 1605 O O . CYS A 1 205 ? 7.324 -10.713 1.195 1.00 87.44 205 CYS A O 1
ATOM 1607 N N . PHE A 1 206 ? 5.216 -10.102 1.698 1.00 91.56 206 PHE A N 1
ATOM 1608 C CA . PHE A 1 206 ? 4.603 -10.766 0.553 1.00 91.56 206 PHE A CA 1
ATOM 1609 C C . PHE A 1 206 ? 3.713 -9.809 -0.237 1.00 91.56 206 PHE A C 1
ATOM 1611 O O . PHE A 1 206 ? 2.699 -9.331 0.260 1.00 91.56 206 PHE A O 1
ATOM 1618 N N . VAL A 1 207 ? 4.067 -9.557 -1.494 1.00 92.31 207 VAL A N 1
ATOM 1619 C CA . VAL A 1 207 ? 3.283 -8.748 -2.431 1.00 92.31 207 VAL A CA 1
ATOM 1620 C C . VAL A 1 207 ? 2.925 -9.627 -3.619 1.00 92.31 207 VAL A C 1
ATOM 1622 O O . VAL A 1 207 ? 3.817 -10.167 -4.275 1.00 92.31 207 VAL A O 1
ATOM 1625 N N . SER A 1 208 ? 1.635 -9.801 -3.903 1.00 93.81 208 SER A N 1
ATOM 1626 C CA . SER A 1 208 ? 1.224 -10.652 -5.017 1.00 93.81 208 SER A CA 1
ATOM 1627 C C . SER A 1 208 ? -0.017 -10.205 -5.766 1.00 93.81 208 SER A C 1
ATOM 1629 O O . SER A 1 208 ? -0.929 -9.625 -5.184 1.00 93.81 208 SER A O 1
ATOM 1631 N N . TYR A 1 209 ? -0.075 -10.519 -7.061 1.00 93.12 209 TYR A N 1
ATOM 1632 C CA . TYR A 1 209 ? -1.230 -10.204 -7.910 1.00 93.12 209 TYR A CA 1
ATOM 1633 C C . TYR A 1 209 ? -1.601 -8.711 -7.882 1.00 93.12 209 TYR A C 1
ATOM 1635 O O . TYR A 1 209 ? -2.771 -8.343 -7.964 1.00 93.12 209 TYR A O 1
ATOM 1643 N N . CYS A 1 210 ? -0.605 -7.840 -7.716 1.00 94.44 210 CYS A N 1
ATOM 1644 C CA . CYS A 1 210 ? -0.810 -6.399 -7.651 1.00 94.44 210 CYS A CA 1
ATOM 1645 C C . CYS A 1 210 ? -0.547 -5.749 -9.008 1.00 94.44 210 CYS A C 1
ATOM 1647 O O . CYS A 1 210 ? 0.303 -6.204 -9.773 1.00 94.44 210 CYS A O 1
ATOM 1649 N N . ASN A 1 211 ? -1.250 -4.658 -9.290 1.00 94.19 211 ASN A N 1
ATOM 1650 C CA . ASN A 1 211 ? -1.064 -3.871 -10.500 1.00 94.19 211 ASN A CA 1
ATOM 1651 C C . ASN A 1 211 ? -0.748 -2.418 -10.143 1.00 94.19 211 ASN A C 1
ATOM 1653 O O . ASN A 1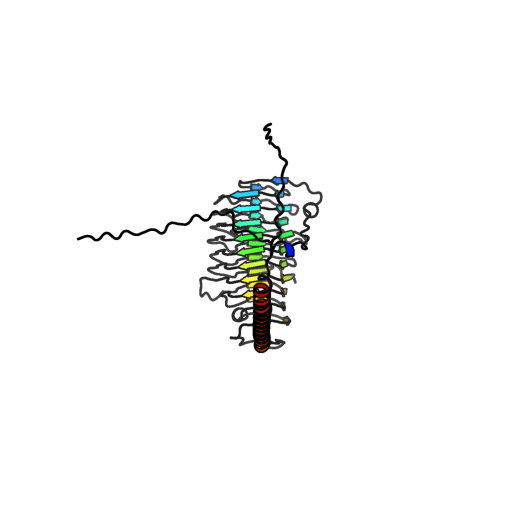 211 ? -1.475 -1.789 -9.381 1.00 94.19 211 ASN A O 1
ATOM 1657 N N . PHE A 1 212 ? 0.325 -1.893 -10.719 1.00 92.12 212 PHE A N 1
ATOM 1658 C CA . PHE A 1 212 ? 0.792 -0.524 -10.565 1.00 92.12 212 PHE A CA 1
ATOM 1659 C C . PHE A 1 212 ? 0.844 0.099 -11.957 1.00 92.12 212 PHE A C 1
ATOM 1661 O O . PHE A 1 212 ? 1.779 -0.171 -12.714 1.00 92.12 212 PHE A O 1
ATOM 1668 N N . ASN A 1 213 ? -0.176 0.877 -12.320 1.00 92.88 213 ASN A N 1
ATOM 1669 C CA . ASN A 1 213 ? -0.354 1.341 -13.696 1.00 92.88 213 ASN A CA 1
ATOM 1670 C C . ASN A 1 213 ? -0.486 2.862 -13.811 1.00 92.88 213 ASN A C 1
ATOM 1672 O O . ASN A 1 213 ? -1.308 3.464 -13.125 1.00 92.88 213 ASN A O 1
ATOM 1676 N N . GLU A 1 214 ? 0.266 3.465 -14.729 1.00 92.25 214 GLU A N 1
ATOM 1677 C CA . GLU A 1 214 ? 0.159 4.890 -15.087 1.00 92.25 214 GLU A CA 1
ATOM 1678 C C . GLU A 1 214 ? 0.307 5.850 -13.896 1.00 92.25 214 GLU A C 1
ATOM 1680 O O . GLU A 1 214 ? -0.242 6.951 -13.886 1.00 92.25 214 GLU A O 1
ATOM 1685 N N . ASN A 1 215 ? 1.061 5.449 -12.872 1.00 90.06 215 ASN A N 1
ATOM 1686 C CA . ASN A 1 215 ? 1.381 6.338 -11.766 1.00 90.06 215 ASN A CA 1
ATOM 1687 C C . ASN A 1 215 ? 2.507 7.299 -12.178 1.00 90.06 215 ASN A C 1
ATOM 1689 O O . ASN A 1 215 ? 3.386 6.962 -12.975 1.00 90.06 215 ASN A O 1
ATOM 1693 N N . TYR A 1 216 ? 2.479 8.501 -11.617 1.00 88.50 216 TYR A N 1
ATOM 1694 C CA . TYR A 1 216 ? 3.396 9.583 -11.923 1.00 88.50 216 TYR A CA 1
ATOM 1695 C C . TYR A 1 216 ? 4.132 10.063 -10.675 1.00 88.50 216 TYR A C 1
ATOM 1697 O O . TYR A 1 216 ? 3.527 10.271 -9.623 1.00 88.50 216 TYR A O 1
ATOM 1705 N N . GLN A 1 217 ? 5.438 10.274 -10.816 1.00 85.25 217 GLN A N 1
ATOM 1706 C CA . GLN A 1 217 ? 6.286 10.826 -9.764 1.00 85.25 217 GLN A CA 1
ATOM 1707 C C . GLN A 1 217 ? 7.174 11.943 -10.287 1.00 85.25 217 GLN A C 1
ATOM 1709 O O . GLN A 1 217 ? 7.850 11.789 -11.302 1.00 85.25 217 GLN A O 1
ATOM 1714 N N . GLU A 1 218 ? 7.250 13.064 -9.583 1.00 84.25 218 GLU A N 1
ATOM 1715 C CA . GLU A 1 218 ? 8.187 14.119 -9.966 1.00 84.25 218 GLU A CA 1
ATOM 1716 C C . GLU A 1 218 ? 9.638 13.764 -9.594 1.00 84.25 218 GLU A C 1
ATOM 1718 O O . GLU A 1 218 ? 10.536 13.940 -10.424 1.00 84.25 218 GLU A O 1
ATOM 1723 N N . THR A 1 219 ? 9.868 13.170 -8.417 1.00 81.12 219 THR A N 1
ATOM 1724 C CA . THR A 1 219 ? 11.184 12.679 -7.960 1.00 81.12 219 THR A CA 1
ATOM 1725 C C . THR A 1 219 ? 11.065 11.391 -7.130 1.00 81.12 219 THR A C 1
ATOM 1727 O O . THR A 1 219 ? 10.020 11.154 -6.532 1.00 81.12 219 THR A O 1
ATOM 1730 N N . GLY A 1 220 ? 12.140 10.591 -7.033 1.00 80.50 220 GLY A N 1
ATOM 1731 C CA . GLY A 1 220 ? 12.212 9.420 -6.143 1.00 80.50 220 GLY A CA 1
ATOM 1732 C C . GLY A 1 220 ? 12.158 8.058 -6.847 1.00 80.50 220 GLY A C 1
ATOM 1733 O O . GLY A 1 220 ? 12.858 7.852 -7.839 1.00 80.50 220 GLY A O 1
ATOM 1734 N N . PHE A 1 221 ? 11.384 7.128 -6.282 1.00 82.00 221 PHE A N 1
ATOM 1735 C CA . PHE A 1 221 ? 11.242 5.728 -6.703 1.00 82.00 221 PHE A CA 1
ATOM 1736 C C . PHE A 1 221 ? 9.788 5.255 -6.624 1.00 82.00 221 PHE A C 1
ATOM 1738 O O . PHE A 1 221 ? 9.035 5.702 -5.780 1.00 82.00 221 PHE A O 1
ATOM 1745 N N . PHE A 1 222 ? 9.338 4.292 -7.426 1.00 83.44 222 PHE A N 1
ATOM 1746 C CA . PHE A 1 222 ? 7.949 3.800 -7.314 1.00 83.44 222 PHE A CA 1
ATOM 1747 C C . PHE A 1 222 ? 7.741 2.913 -6.104 1.00 83.44 222 PHE A C 1
ATOM 1749 O O . PHE A 1 222 ? 6.649 2.870 -5.537 1.00 83.44 222 PHE A O 1
ATOM 1756 N N . PHE A 1 223 ? 8.794 2.223 -5.696 1.00 86.38 223 PHE A N 1
ATOM 1757 C CA . PHE A 1 223 ? 8.700 1.196 -4.685 1.00 86.38 223 PHE A CA 1
ATOM 1758 C C . PHE A 1 223 ? 9.891 1.287 -3.737 1.00 86.38 223 PHE A C 1
ATOM 1760 O O . PHE A 1 223 ? 11.034 1.151 -4.171 1.00 86.38 223 PHE A O 1
ATOM 1767 N N . GLU A 1 224 ? 9.628 1.517 -2.452 1.00 87.75 224 GLU A N 1
ATOM 1768 C CA . GLU A 1 224 ? 10.638 1.445 -1.398 1.00 87.75 224 GLU A CA 1
ATOM 1769 C C . GLU A 1 224 ? 10.448 0.198 -0.559 1.00 87.75 224 GLU A C 1
ATOM 1771 O O . GLU A 1 224 ? 9.369 -0.064 -0.027 1.00 87.75 224 GLU A O 1
ATOM 1776 N N . ILE A 1 225 ? 11.547 -0.518 -0.371 1.00 84.94 225 ILE A N 1
ATOM 1777 C CA . ILE A 1 225 ? 11.690 -1.473 0.712 1.00 84.94 225 ILE A CA 1
ATOM 1778 C C . ILE A 1 225 ? 12.890 -1.054 1.549 1.00 84.94 225 ILE A C 1
ATOM 1780 O O . ILE A 1 225 ? 13.999 -0.913 1.030 1.00 84.94 225 ILE A O 1
ATOM 1784 N N . SER A 1 226 ? 12.711 -0.934 2.859 1.00 82.25 226 SER A N 1
ATOM 1785 C CA . SER A 1 226 ? 13.839 -0.793 3.776 1.00 82.25 226 SER A CA 1
ATOM 1786 C C . SER A 1 226 ? 13.623 -1.550 5.079 1.00 82.25 226 SER A C 1
ATOM 1788 O O . SER A 1 226 ? 12.514 -1.592 5.604 1.00 82.25 226 SER A O 1
ATOM 1790 N N . SER A 1 227 ? 14.698 -2.124 5.618 1.00 74.94 227 SER A N 1
ATOM 1791 C CA . SER A 1 227 ? 14.761 -2.653 6.985 1.00 74.94 227 SER A CA 1
ATOM 1792 C C . SER A 1 227 ? 15.557 -1.703 7.889 1.00 74.94 227 SER A C 1
ATOM 1794 O O . SER A 1 227 ? 16.483 -1.037 7.425 1.00 74.94 227 SER A O 1
ATOM 1796 N N . LYS A 1 228 ? 15.203 -1.637 9.182 1.00 70.88 228 LYS A N 1
ATOM 1797 C CA . LYS A 1 228 ? 15.993 -0.933 10.215 1.00 70.88 228 LYS A CA 1
ATOM 1798 C C . LYS A 1 228 ? 17.199 -1.744 10.676 1.00 70.88 228 LYS A C 1
ATOM 1800 O O . LYS A 1 228 ? 18.158 -1.166 11.176 1.00 70.88 228 LYS A O 1
ATOM 1805 N N . ILE A 1 229 ? 17.106 -3.067 10.571 1.00 68.81 229 ILE A N 1
ATOM 1806 C CA . ILE A 1 229 ? 18.061 -3.993 11.166 1.00 68.81 229 ILE A CA 1
ATOM 1807 C C . ILE A 1 229 ? 18.711 -4.808 10.058 1.00 68.81 229 ILE A C 1
ATOM 1809 O O . ILE A 1 229 ? 18.050 -5.231 9.102 1.00 68.81 229 ILE A O 1
ATOM 1813 N N . ASP A 1 230 ? 19.999 -5.058 10.254 1.00 65.81 230 ASP A N 1
ATOM 1814 C CA . ASP A 1 230 ? 20.860 -5.931 9.470 1.00 65.81 230 ASP A CA 1
ATOM 1815 C C . ASP A 1 230 ? 20.492 -7.431 9.635 1.00 65.81 230 ASP A C 1
ATOM 1817 O O . ASP A 1 230 ? 21.329 -8.285 9.926 1.00 65.81 230 ASP A O 1
ATOM 1821 N N . VAL A 1 231 ? 19.203 -7.769 9.509 1.00 65.44 231 VAL A N 1
ATOM 1822 C CA . VAL A 1 231 ? 18.668 -9.130 9.669 1.00 65.44 231 VAL A CA 1
ATOM 1823 C C . VAL A 1 231 ? 18.116 -9.648 8.340 1.00 65.44 231 VAL A C 1
ATOM 1825 O O . VAL A 1 231 ? 17.480 -8.928 7.568 1.00 65.44 231 VAL A O 1
ATOM 1828 N N . LEU A 1 232 ? 18.380 -10.931 8.077 1.00 67.88 232 LEU A N 1
ATOM 1829 C CA . LEU A 1 232 ? 17.992 -11.657 6.869 1.00 67.88 232 LEU A CA 1
ATOM 1830 C C . LEU A 1 232 ? 16.465 -11.815 6.769 1.00 67.88 232 LEU A C 1
ATOM 1832 O O . LEU A 1 232 ? 15.901 -12.776 7.288 1.00 67.88 232 LEU A O 1
ATOM 1836 N N . PHE A 1 233 ? 15.808 -10.911 6.042 1.00 76.62 233 PHE A N 1
ATOM 1837 C CA . PHE A 1 233 ? 14.400 -11.041 5.658 1.00 76.62 233 PHE A CA 1
ATOM 1838 C C . PHE A 1 233 ? 14.241 -11.217 4.155 1.00 76.62 233 PHE A C 1
ATOM 1840 O O . PHE A 1 233 ? 15.003 -10.664 3.357 1.00 76.62 233 PHE A O 1
ATOM 1847 N N . THR A 1 234 ? 13.216 -11.980 3.779 1.00 83.12 234 THR A N 1
ATOM 1848 C CA . THR A 1 234 ? 12.839 -12.215 2.388 1.00 83.12 234 THR A CA 1
ATOM 1849 C C . THR A 1 234 ? 11.661 -11.338 1.996 1.00 83.12 234 THR A C 1
ATOM 1851 O O . THR A 1 234 ? 10.582 -11.412 2.585 1.00 83.12 234 THR A O 1
ATOM 1854 N N . TYR A 1 235 ? 11.837 -10.576 0.924 1.00 86.00 235 TYR A N 1
ATOM 1855 C CA . TYR A 1 235 ? 10.771 -9.823 0.277 1.00 86.00 235 TYR A CA 1
ATOM 1856 C C . TYR A 1 235 ? 10.341 -10.566 -0.974 1.00 86.00 235 TYR A C 1
ATOM 1858 O O . TYR A 1 235 ? 11.139 -10.769 -1.886 1.00 86.00 235 TYR A O 1
ATOM 1866 N N . ASN A 1 236 ? 9.091 -11.016 -1.003 1.00 90.56 236 ASN A N 1
ATOM 1867 C CA . ASN A 1 236 ? 8.572 -11.840 -2.079 1.00 90.56 236 ASN A CA 1
ATOM 1868 C C . ASN A 1 236 ? 7.543 -11.072 -2.910 1.00 90.56 236 ASN A C 1
ATOM 1870 O O . ASN A 1 236 ? 6.464 -10.756 -2.415 1.00 90.56 236 ASN A O 1
ATOM 1874 N N . ILE A 1 237 ? 7.872 -10.797 -4.170 1.00 90.62 237 ILE A N 1
ATOM 1875 C CA . ILE A 1 237 ? 7.018 -10.105 -5.137 1.00 90.62 237 ILE A CA 1
ATOM 1876 C C . ILE A 1 237 ? 6.632 -11.115 -6.217 1.00 90.62 237 ILE A C 1
ATOM 1878 O O . ILE A 1 237 ? 7.507 -11.652 -6.894 1.00 90.62 237 ILE A O 1
ATOM 1882 N N . ARG A 1 238 ? 5.340 -11.424 -6.374 1.00 93.62 238 ARG A N 1
ATOM 1883 C CA . ARG A 1 238 ? 4.879 -12.455 -7.322 1.00 93.62 238 ARG A CA 1
ATOM 1884 C C . ARG A 1 238 ? 3.684 -12.024 -8.152 1.00 93.62 238 ARG A C 1
ATOM 1886 O O . ARG A 1 238 ? 2.707 -11.539 -7.602 1.00 93.62 238 ARG A O 1
ATOM 1893 N N . ASN A 1 239 ? 3.679 -12.344 -9.443 1.00 93.50 239 ASN A N 1
ATOM 1894 C CA . ASN A 1 239 ? 2.520 -12.093 -10.311 1.00 93.50 239 ASN A CA 1
ATOM 1895 C C . ASN A 1 239 ? 2.101 -10.609 -10.323 1.00 93.50 239 ASN A C 1
ATOM 1897 O O . ASN A 1 239 ? 0.911 -10.306 -10.359 1.00 93.50 239 ASN A O 1
ATOM 1901 N N . CYS A 1 240 ? 3.060 -9.686 -10.214 1.00 93.12 240 CYS A N 1
ATOM 1902 C CA . CYS A 1 240 ? 2.784 -8.254 -10.158 1.00 93.12 240 CYS A CA 1
ATOM 1903 C C . CYS A 1 240 ? 3.025 -7.594 -11.515 1.00 93.12 240 CYS A C 1
ATOM 1905 O O . CYS A 1 240 ? 3.963 -7.946 -12.226 1.00 93.12 240 CYS A O 1
ATOM 1907 N N . ASN A 1 241 ? 2.210 -6.599 -11.848 1.00 91.62 241 ASN A N 1
ATOM 1908 C CA . ASN A 1 241 ? 2.342 -5.815 -13.068 1.00 91.62 241 ASN A CA 1
ATOM 1909 C C . ASN A 1 241 ? 2.703 -4.371 -12.726 1.00 91.62 241 ASN A C 1
ATOM 1911 O O . ASN A 1 241 ? 2.030 -3.727 -11.926 1.00 91.62 241 ASN A O 1
ATOM 1915 N N . PHE A 1 242 ? 3.747 -3.864 -13.364 1.00 90.44 242 PHE A N 1
ATOM 1916 C CA . PHE A 1 242 ? 4.216 -2.491 -13.279 1.00 90.44 242 PHE A CA 1
ATOM 1917 C C . PHE A 1 242 ? 4.215 -1.918 -14.692 1.00 90.44 242 PHE A C 1
ATOM 1919 O O . PHE A 1 242 ? 5.075 -2.253 -15.510 1.00 90.44 242 PHE A O 1
ATOM 1926 N N . LEU A 1 243 ? 3.212 -1.103 -15.000 1.00 89.69 243 LEU A N 1
ATOM 1927 C CA . LEU A 1 243 ? 2.885 -0.701 -16.362 1.00 89.69 243 LEU A CA 1
ATOM 1928 C C . LEU A 1 243 ? 2.883 0.823 -16.489 1.00 89.69 243 LEU A C 1
ATOM 1930 O O . LEU A 1 243 ? 2.185 1.505 -15.743 1.00 89.69 243 LEU A O 1
ATOM 1934 N N . LYS A 1 244 ? 3.625 1.359 -17.462 1.00 89.19 244 LYS A N 1
ATOM 1935 C CA . LYS A 1 244 ? 3.544 2.775 -17.871 1.00 89.19 244 LYS A CA 1
ATOM 1936 C C . LYS A 1 244 ? 3.691 3.796 -16.738 1.00 89.19 244 LYS A C 1
ATOM 1938 O O . LYS A 1 244 ? 3.129 4.890 -16.802 1.00 89.19 244 LYS A O 1
ATOM 1943 N N . ASN A 1 245 ? 4.405 3.447 -15.676 1.00 87.25 245 ASN A N 1
ATOM 1944 C CA . ASN A 1 245 ? 4.707 4.407 -14.628 1.00 87.25 245 ASN A CA 1
ATOM 1945 C C . ASN A 1 245 ? 5.738 5.397 -15.190 1.00 87.25 245 ASN A C 1
ATOM 1947 O O . ASN A 1 245 ? 6.658 4.996 -15.909 1.00 87.25 245 ASN A O 1
ATOM 1951 N N . ARG A 1 246 ? 5.540 6.690 -14.933 1.00 86.56 246 ARG A N 1
ATOM 1952 C CA . ARG A 1 246 ? 6.339 7.766 -15.544 1.00 86.56 246 ARG A CA 1
ATOM 1953 C C . ARG A 1 246 ? 6.820 8.797 -14.536 1.00 86.56 246 ARG A C 1
ATOM 1955 O O . ARG A 1 246 ? 6.264 8.930 -13.442 1.00 86.56 246 ARG A O 1
ATOM 1962 N N . ARG A 1 247 ? 7.864 9.5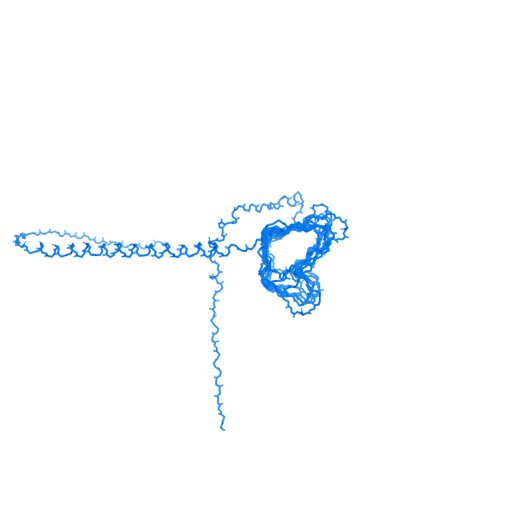42 -14.898 1.00 79.69 247 ARG A N 1
ATOM 1963 C CA . ARG A 1 247 ? 8.426 10.600 -14.049 1.00 79.69 247 ARG A CA 1
ATOM 1964 C C . ARG A 1 247 ? 8.572 11.933 -14.764 1.00 79.69 247 ARG A C 1
ATOM 1966 O O . ARG A 1 247 ? 8.589 11.989 -15.985 1.00 79.69 247 ARG A O 1
ATOM 1973 N N . LYS A 1 248 ? 8.700 13.017 -13.993 1.00 75.81 248 LYS A N 1
ATOM 1974 C CA . LYS A 1 248 ? 8.883 14.376 -14.537 1.00 75.81 248 LYS A CA 1
ATOM 1975 C C . LYS A 1 248 ? 10.333 14.761 -14.829 1.00 75.81 248 LYS A C 1
ATOM 1977 O O . LYS A 1 248 ? 10.559 15.587 -15.705 1.00 75.81 248 LYS A O 1
ATOM 1982 N N . SER A 1 249 ? 11.300 14.264 -14.053 1.00 65.44 249 SER A N 1
ATOM 1983 C CA . SER A 1 249 ? 12.612 14.921 -13.936 1.00 65.44 249 SER A CA 1
ATOM 1984 C C . SER A 1 249 ? 13.789 14.055 -14.374 1.00 65.44 249 SER A C 1
ATOM 1986 O O . SER A 1 249 ? 13.877 12.900 -13.974 1.00 65.44 249 SER A O 1
ATOM 1988 N N . SER A 1 250 ? 14.734 14.668 -15.096 1.00 57.53 250 SER A N 1
ATOM 1989 C CA . SER A 1 250 ? 16.061 14.181 -15.508 1.00 57.53 250 SER A CA 1
ATOM 1990 C C . SER A 1 250 ? 17.088 14.124 -14.360 1.00 57.53 250 SER A C 1
ATOM 1992 O O . SER A 1 250 ? 18.276 14.370 -14.571 1.00 57.53 250 SER A O 1
ATOM 1994 N N . SER A 1 251 ? 16.646 13.907 -13.120 1.00 57.38 251 SER A N 1
ATOM 1995 C CA . SER A 1 251 ? 17.539 13.869 -11.961 1.00 57.38 251 SER A CA 1
ATOM 1996 C C . SER A 1 251 ? 18.333 12.556 -11.906 1.00 57.38 251 SER A C 1
ATOM 1998 O O . SER A 1 251 ? 17.872 11.512 -12.356 1.00 57.38 251 SER A O 1
ATOM 2000 N N . ASN A 1 252 ? 19.544 12.607 -11.343 1.00 55.78 252 ASN A N 1
ATOM 2001 C CA . ASN A 1 252 ? 20.484 11.476 -11.307 1.00 55.78 252 ASN A CA 1
ATOM 2002 C C . ASN A 1 252 ? 20.125 10.378 -10.281 1.00 55.78 252 ASN A C 1
ATOM 2004 O O . ASN A 1 252 ? 20.814 9.363 -10.215 1.00 55.78 252 ASN A O 1
ATOM 2008 N N . ASN A 1 253 ? 19.070 10.571 -9.482 1.00 58.72 253 ASN A N 1
ATOM 2009 C CA . ASN A 1 253 ? 18.650 9.665 -8.407 1.00 58.72 253 ASN A CA 1
ATOM 2010 C C . ASN A 1 253 ? 17.294 9.034 -8.739 1.00 58.72 253 ASN A C 1
ATOM 2012 O O . ASN A 1 253 ? 16.315 9.254 -8.025 1.00 58.72 253 ASN A O 1
ATOM 2016 N N . THR A 1 254 ? 17.217 8.316 -9.857 1.00 60.84 254 THR A N 1
ATOM 2017 C CA . THR A 1 254 ? 15.952 7.752 -10.337 1.00 60.84 254 THR A CA 1
ATOM 2018 C C . THR A 1 254 ? 16.019 6.258 -10.490 1.00 60.84 254 THR A C 1
ATOM 2020 O O . THR A 1 254 ? 16.572 5.713 -11.445 1.00 60.84 254 THR A O 1
ATOM 2023 N N . GLU A 1 255 ? 15.409 5.618 -9.512 1.00 75.94 255 GLU A N 1
ATOM 2024 C CA . GLU A 1 255 ? 15.371 4.182 -9.346 1.00 75.94 255 GLU A CA 1
ATOM 2025 C C . GLU A 1 255 ? 13.898 3.806 -9.458 1.00 75.94 255 GLU A C 1
ATOM 2027 O O . GLU A 1 255 ? 13.057 4.436 -8.831 1.00 75.94 255 GLU A O 1
ATOM 2032 N N . PHE A 1 256 ? 13.536 2.812 -10.260 1.00 79.94 256 PHE A N 1
ATOM 2033 C CA . PHE A 1 256 ? 12.158 2.323 -10.263 1.00 79.94 256 PHE A CA 1
ATOM 2034 C C . PHE A 1 256 ? 11.794 1.761 -8.884 1.00 79.94 256 PHE A C 1
ATOM 2036 O O . PHE A 1 256 ? 10.720 2.006 -8.336 1.00 79.94 256 PHE A O 1
ATOM 2043 N N . MET A 1 257 ? 12.731 1.019 -8.310 1.00 83.75 257 MET A N 1
ATOM 2044 C CA . MET A 1 257 ? 12.607 0.382 -7.017 1.00 83.75 257 MET A CA 1
ATOM 2045 C C . MET A 1 257 ? 13.900 0.610 -6.252 1.00 83.75 257 MET A C 1
ATOM 2047 O O . MET A 1 257 ? 14.980 0.379 -6.794 1.00 83.75 257 MET A O 1
ATOM 2051 N N . LYS A 1 258 ? 13.759 1.030 -4.997 1.00 84.44 258 LYS A N 1
ATOM 2052 C CA . LYS A 1 258 ? 14.849 1.164 -4.044 1.00 84.44 258 LYS A CA 1
ATOM 2053 C C . LYS A 1 258 ? 14.683 0.120 -2.964 1.00 84.44 258 LYS A C 1
ATOM 2055 O O . LYS A 1 258 ? 13.700 0.142 -2.219 1.00 84.44 258 LYS A O 1
ATOM 2060 N N . VAL A 1 259 ? 15.666 -0.763 -2.840 1.00 78.19 259 VAL A N 1
ATOM 2061 C CA . VAL A 1 259 ? 15.644 -1.777 -1.787 1.00 78.19 259 VAL A CA 1
ATOM 2062 C C . VAL A 1 259 ? 16.891 -1.742 -0.925 1.00 78.19 259 VAL A C 1
ATOM 2064 O O . VAL A 1 259 ? 18.014 -1.871 -1.405 1.00 78.19 259 VAL A O 1
ATOM 2067 N N . LYS A 1 260 ? 16.664 -1.610 0.380 1.00 79.12 260 LYS A N 1
ATOM 2068 C CA . LYS A 1 260 ? 17.641 -1.809 1.451 1.00 79.12 260 LYS A CA 1
ATOM 2069 C C . LYS A 1 260 ? 17.230 -3.043 2.248 1.00 79.12 260 LYS A C 1
ATOM 2071 O O . LYS A 1 260 ? 16.576 -2.932 3.285 1.00 79.12 260 LYS A O 1
ATOM 2076 N N . SER A 1 261 ? 17.525 -4.215 1.698 1.00 66.75 261 SER A N 1
ATOM 2077 C CA . SER A 1 261 ? 17.125 -5.504 2.264 1.00 66.75 261 SER A CA 1
ATOM 2078 C C . SER A 1 261 ? 18.153 -6.583 1.950 1.00 66.75 261 SER A C 1
ATOM 2080 O O . SER A 1 261 ? 18.936 -6.440 1.025 1.00 66.75 261 SER A O 1
ATOM 2082 N N . TYR A 1 262 ? 18.129 -7.690 2.685 1.00 70.06 262 TYR A N 1
ATOM 2083 C CA . TYR A 1 262 ? 19.023 -8.814 2.442 1.00 70.06 262 TYR A CA 1
ATOM 2084 C C . TYR A 1 262 ? 18.621 -9.632 1.221 1.00 70.06 262 TYR A C 1
ATOM 2086 O O . TYR A 1 262 ? 19.470 -9.903 0.375 1.00 70.06 262 TYR A O 1
ATOM 2094 N N . GLN A 1 263 ? 17.353 -10.042 1.131 1.00 82.81 263 GLN A N 1
ATOM 2095 C CA . GLN A 1 263 ? 16.901 -10.961 0.093 1.00 82.81 263 GLN A CA 1
ATOM 2096 C C . GLN A 1 263 ? 15.611 -10.481 -0.565 1.00 82.81 263 GLN A C 1
ATOM 2098 O O . GLN A 1 263 ? 14.585 -10.304 0.095 1.00 82.81 263 GLN A O 1
ATOM 2103 N N . ILE A 1 264 ? 15.641 -10.345 -1.891 1.00 84.44 264 ILE A N 1
ATOM 2104 C CA . ILE A 1 264 ? 14.444 -10.111 -2.703 1.00 84.44 264 ILE A CA 1
ATOM 2105 C C . ILE A 1 264 ? 14.243 -11.287 -3.644 1.00 84.44 264 ILE A C 1
ATOM 2107 O O . ILE A 1 264 ? 15.171 -11.736 -4.312 1.00 84.44 264 ILE A O 1
ATOM 2111 N N . ILE A 1 265 ? 13.003 -11.748 -3.726 1.00 87.81 265 ILE A N 1
ATOM 2112 C CA . ILE A 1 265 ? 12.550 -12.745 -4.679 1.00 87.81 265 ILE A CA 1
ATOM 2113 C C . ILE A 1 265 ? 11.428 -12.126 -5.511 1.00 87.81 265 ILE A C 1
ATOM 2115 O O . ILE A 1 265 ? 10.342 -11.885 -4.989 1.00 87.81 265 ILE A O 1
ATOM 2119 N N . ILE A 1 266 ? 11.673 -11.910 -6.800 1.00 87.62 266 ILE A N 1
ATOM 2120 C CA . ILE A 1 266 ? 10.689 -11.423 -7.770 1.00 87.62 266 ILE A CA 1
ATOM 2121 C C . ILE A 1 266 ? 10.351 -12.566 -8.728 1.00 87.62 266 ILE A C 1
ATOM 2123 O O . ILE A 1 266 ? 11.248 -13.157 -9.331 1.00 87.62 266 ILE A O 1
ATOM 2127 N N . ARG A 1 267 ? 9.066 -12.916 -8.850 1.00 88.94 267 ARG A N 1
ATOM 2128 C CA . ARG A 1 267 ? 8.599 -13.997 -9.733 1.00 88.94 267 ARG A CA 1
ATOM 2129 C C . ARG A 1 267 ? 7.404 -13.596 -10.580 1.00 88.94 267 ARG A C 1
ATOM 2131 O O . ARG A 1 267 ? 6.544 -12.860 -10.095 1.00 88.94 267 ARG A O 1
ATOM 2138 N N . ASN A 1 268 ? 7.300 -14.126 -11.798 1.00 88.56 268 ASN A N 1
ATOM 2139 C CA . ASN A 1 268 ? 6.110 -13.985 -12.651 1.00 88.56 268 ASN A CA 1
ATOM 2140 C C . ASN A 1 268 ? 5.630 -12.529 -12.811 1.00 88.56 268 ASN A C 1
ATOM 2142 O O . ASN A 1 268 ? 4.430 -12.281 -12.879 1.00 88.56 268 ASN A O 1
ATOM 2146 N N . SER A 1 269 ? 6.531 -11.550 -12.747 1.00 89.88 269 SER A N 1
ATOM 2147 C CA . SER A 1 269 ? 6.165 -10.131 -12.690 1.00 89.88 269 SER A CA 1
ATOM 2148 C C . SER A 1 269 ? 6.552 -9.417 -13.980 1.00 89.88 269 SER A C 1
ATOM 2150 O O . SER A 1 269 ? 7.515 -9.802 -14.640 1.00 89.88 269 SER A O 1
ATOM 2152 N N . SER A 1 270 ? 5.796 -8.387 -14.349 1.00 88.12 270 SER A N 1
ATOM 2153 C CA . SER A 1 270 ? 5.997 -7.625 -15.581 1.00 88.12 270 SER A CA 1
ATOM 2154 C C . SER A 1 270 ? 6.335 -6.173 -15.280 1.00 88.12 270 SER A C 1
ATOM 2156 O O . SER A 1 270 ? 5.624 -5.521 -14.520 1.00 88.12 270 SER A O 1
ATOM 2158 N N . PHE A 1 271 ? 7.396 -5.664 -15.898 1.00 87.19 271 PHE A N 1
ATOM 2159 C CA . PHE A 1 271 ? 7.848 -4.280 -15.825 1.00 87.19 271 PHE A CA 1
ATOM 2160 C C . PHE A 1 271 ? 7.906 -3.723 -17.251 1.00 87.19 271 PHE A C 1
ATOM 2162 O O . PHE A 1 271 ? 8.909 -3.892 -17.945 1.00 87.19 271 PHE A O 1
ATOM 2169 N N . ASN A 1 272 ? 6.818 -3.096 -17.705 1.00 81.38 272 ASN A N 1
ATOM 2170 C CA . ASN A 1 272 ? 6.638 -2.697 -19.103 1.00 81.38 272 ASN A CA 1
ATOM 2171 C C . ASN A 1 272 ? 6.293 -1.205 -19.259 1.00 81.38 272 ASN A C 1
ATOM 2173 O O . ASN A 1 272 ? 5.388 -0.695 -18.595 1.00 81.38 272 ASN A O 1
ATOM 2177 N N . GLY A 1 273 ? 6.986 -0.522 -20.174 1.00 72.81 273 GLY A N 1
ATOM 2178 C CA . GLY A 1 273 ? 6.716 0.864 -20.561 1.00 72.81 273 GLY A CA 1
ATOM 2179 C C . GLY A 1 273 ? 7.008 1.882 -19.463 1.00 72.81 273 GLY A C 1
ATOM 2180 O O . GLY A 1 273 ? 6.421 2.958 -19.472 1.00 72.81 273 GLY A O 1
ATOM 2181 N N . ASN A 1 274 ? 7.851 1.533 -18.489 1.00 76.94 274 ASN A N 1
ATOM 2182 C CA . ASN A 1 274 ? 8.158 2.409 -17.364 1.00 76.94 274 ASN A CA 1
ATOM 2183 C C . ASN A 1 274 ? 9.361 3.302 -17.710 1.00 76.94 27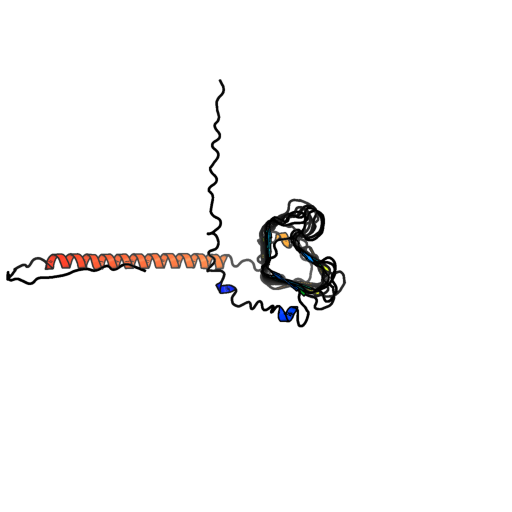4 ASN A C 1
ATOM 2185 O O . ASN A 1 274 ? 10.396 2.807 -18.153 1.00 76.94 274 ASN A O 1
ATOM 2189 N N . GLU A 1 275 ? 9.253 4.605 -17.467 1.00 75.25 275 GLU A N 1
ATOM 2190 C CA . GLU A 1 275 ? 10.293 5.590 -17.808 1.00 75.25 275 GLU A CA 1
ATOM 2191 C C . GLU A 1 275 ? 11.368 5.711 -16.704 1.00 75.25 275 GLU A C 1
ATOM 2193 O O . GLU A 1 275 ? 11.511 6.758 -16.062 1.00 75.25 275 GLU A O 1
ATOM 2198 N N . TYR A 1 276 ? 12.128 4.635 -16.451 1.00 66.62 276 TYR A N 1
ATOM 2199 C CA . TYR A 1 276 ? 13.192 4.622 -15.431 1.00 66.62 276 TYR A CA 1
ATOM 2200 C C . TYR A 1 276 ? 14.471 3.964 -15.904 1.00 66.62 276 TYR A C 1
ATOM 2202 O O . TYR A 1 276 ? 14.475 3.087 -16.768 1.00 66.62 276 TYR A O 1
ATOM 2210 N N . ASP A 1 277 ? 15.543 4.378 -15.236 1.00 55.91 277 ASP A N 1
ATOM 2211 C CA . ASP A 1 277 ? 16.893 4.036 -15.641 1.00 55.91 277 ASP A CA 1
ATOM 2212 C C . ASP A 1 277 ? 17.446 2.837 -14.868 1.00 55.91 277 ASP A C 1
ATOM 2214 O O . ASP A 1 277 ? 18.386 2.229 -15.366 1.00 55.91 277 ASP A O 1
ATOM 2218 N N . LYS A 1 278 ? 16.945 2.527 -13.651 1.00 70.44 278 LYS A N 1
ATOM 2219 C CA . LYS A 1 278 ? 17.603 1.563 -12.740 1.00 70.44 278 LYS A CA 1
ATOM 2220 C C . LYS A 1 278 ? 16.672 0.861 -11.752 1.00 70.44 278 LYS A C 1
ATOM 2222 O O . LYS A 1 278 ? 15.787 1.488 -11.171 1.00 70.44 278 LYS A O 1
ATOM 2227 N N . LEU A 1 279 ? 16.935 -0.412 -11.472 1.00 70.25 279 LEU A N 1
ATOM 2228 C CA . LEU A 1 279 ? 16.532 -1.093 -10.239 1.00 70.25 279 LEU A CA 1
ATOM 2229 C C . LEU A 1 279 ? 17.709 -1.008 -9.254 1.00 70.25 279 LEU A C 1
ATOM 2231 O O . LEU A 1 279 ? 18.675 -1.753 -9.404 1.00 70.25 279 LEU A O 1
ATOM 2235 N N . THR A 1 280 ? 17.665 -0.109 -8.265 1.00 65.75 280 THR A N 1
ATOM 2236 C CA . THR A 1 280 ? 18.766 -0.010 -7.296 1.00 65.75 280 THR A CA 1
ATOM 2237 C C . THR A 1 280 ? 18.445 -0.796 -6.043 1.00 65.75 280 THR A C 1
ATOM 2239 O O . THR A 1 280 ? 17.490 -0.546 -5.302 1.00 65.75 280 THR A O 1
ATOM 2242 N N . SER A 1 281 ? 19.319 -1.740 -5.762 1.00 61.66 281 SER A N 1
ATOM 2243 C CA . SER A 1 281 ? 19.216 -2.600 -4.607 1.00 61.66 281 SER A CA 1
ATOM 2244 C C . SER A 1 281 ? 20.552 -2.604 -3.885 1.00 61.66 281 SER A C 1
ATOM 2246 O O . SER A 1 281 ? 21.541 -3.041 -4.443 1.00 61.66 281 SER A O 1
ATOM 2248 N N . ASN A 1 282 ? 20.611 -2.169 -2.630 1.00 68.31 282 ASN A N 1
ATOM 2249 C CA . ASN A 1 282 ? 21.704 -2.596 -1.756 1.00 68.31 282 ASN A CA 1
ATOM 2250 C C . ASN A 1 282 ? 21.269 -3.924 -1.148 1.00 68.31 282 ASN A C 1
ATOM 2252 O O . ASN A 1 282 ? 20.842 -3.973 0.006 1.00 68.31 282 ASN A O 1
ATOM 2256 N N . VAL A 1 283 ? 21.274 -4.966 -1.981 1.00 69.38 283 VAL A N 1
ATOM 2257 C CA . VAL A 1 283 ? 20.836 -6.308 -1.598 1.00 69.38 283 VAL A CA 1
ATOM 2258 C C . VAL A 1 283 ? 21.986 -7.282 -1.575 1.00 69.38 283 VAL A C 1
ATOM 2260 O O . VAL A 1 283 ? 22.884 -7.243 -2.418 1.00 69.38 283 VAL A O 1
ATOM 2263 N N . LYS A 1 284 ? 21.912 -8.183 -0.598 1.00 72.12 284 LYS A N 1
ATOM 2264 C CA . LYS A 1 284 ? 22.828 -9.310 -0.485 1.00 72.12 284 LYS A CA 1
ATOM 2265 C C . LYS A 1 284 ? 22.549 -10.311 -1.605 1.00 72.12 284 LYS A C 1
ATOM 2267 O O . LYS A 1 284 ? 23.458 -10.661 -2.351 1.00 72.12 284 LYS A O 1
ATOM 2272 N N . ASN A 1 285 ? 21.274 -10.681 -1.758 1.00 74.38 285 ASN A N 1
ATOM 2273 C CA . ASN A 1 285 ? 20.807 -11.633 -2.758 1.00 74.38 285 ASN A CA 1
ATOM 2274 C C . ASN A 1 285 ? 19.553 -11.128 -3.493 1.00 74.38 285 ASN A C 1
ATOM 2276 O O . ASN A 1 285 ? 18.541 -10.784 -2.871 1.00 74.38 285 ASN A O 1
ATOM 2280 N N . LEU A 1 286 ? 19.599 -11.151 -4.825 1.00 81.12 286 LEU A N 1
ATOM 2281 C CA . LEU A 1 286 ? 18.471 -10.842 -5.704 1.00 81.12 286 LEU A CA 1
ATOM 2282 C C . LEU A 1 286 ? 18.138 -12.064 -6.562 1.00 81.12 286 LEU A C 1
ATOM 2284 O O . LEU A 1 286 ? 18.973 -12.544 -7.325 1.00 81.12 286 LEU A O 1
ATOM 2288 N N . TYR A 1 287 ? 16.898 -12.537 -6.455 1.00 82.44 287 TYR A N 1
ATOM 2289 C CA . TYR A 1 287 ? 16.380 -13.656 -7.236 1.00 82.44 287 TYR A CA 1
ATOM 2290 C C . TYR A 1 287 ? 15.259 -13.163 -8.143 1.00 82.44 287 TYR A C 1
ATOM 2292 O O . TYR A 1 287 ? 14.194 -12.780 -7.657 1.00 82.44 287 TYR A O 1
ATOM 2300 N N . ILE A 1 288 ? 15.475 -13.210 -9.455 1.00 82.25 288 ILE A N 1
ATOM 2301 C CA . ILE A 1 288 ? 14.464 -12.857 -10.457 1.00 82.25 288 ILE A CA 1
ATOM 2302 C C . ILE A 1 288 ? 14.153 -14.107 -11.277 1.00 82.25 288 ILE A C 1
ATOM 2304 O O . ILE A 1 288 ? 15.057 -14.718 -11.850 1.00 82.25 288 ILE A O 1
ATOM 2308 N N . LYS A 1 289 ? 12.873 -14.490 -11.318 1.00 84.12 289 LYS A N 1
ATOM 2309 C CA . LYS A 1 289 ? 12.403 -15.685 -12.027 1.00 84.12 289 LYS A CA 1
ATOM 2310 C C . LYS A 1 289 ? 11.160 -15.403 -12.860 1.00 84.12 289 LYS A C 1
ATOM 2312 O O . LYS A 1 289 ? 10.250 -14.747 -12.366 1.00 84.12 289 LYS A O 1
ATOM 2317 N N . ASP A 1 290 ? 11.080 -15.918 -14.083 1.00 82.19 290 ASP A N 1
ATOM 2318 C CA . ASP A 1 290 ? 9.860 -15.868 -14.903 1.00 82.19 290 ASP A CA 1
ATOM 2319 C C . ASP A 1 290 ? 9.288 -14.433 -15.075 1.00 82.19 290 ASP A C 1
ATOM 2321 O O . ASP A 1 290 ? 8.078 -14.231 -15.104 1.00 82.19 290 ASP A O 1
ATOM 2325 N N . CYS A 1 291 ? 10.145 -13.403 -15.116 1.00 82.62 291 CYS A N 1
ATOM 2326 C CA . CYS A 1 291 ? 9.726 -11.997 -15.192 1.00 82.62 291 CYS A CA 1
ATOM 2327 C C . CYS A 1 291 ? 9.934 -11.398 -16.588 1.00 82.62 291 CYS A C 1
ATOM 2329 O O . CYS A 1 291 ? 10.932 -11.672 -17.250 1.00 82.62 291 CYS A O 1
ATOM 2331 N N . PHE A 1 292 ? 9.037 -10.497 -16.987 1.00 82.50 292 PHE A N 1
ATOM 2332 C CA . PHE A 1 292 ? 9.227 -9.611 -18.134 1.00 82.50 292 PHE A CA 1
ATOM 2333 C C . PHE A 1 292 ? 9.804 -8.284 -17.639 1.00 82.50 292 PHE A C 1
ATOM 2335 O O . PHE A 1 292 ? 9.168 -7.616 -16.825 1.00 82.50 292 PHE A O 1
ATOM 2342 N N . ILE A 1 293 ? 10.996 -7.894 -18.095 1.00 79.69 293 ILE A N 1
ATOM 2343 C CA . ILE A 1 293 ? 11.664 -6.664 -17.648 1.00 79.69 293 ILE A CA 1
ATOM 2344 C C . ILE A 1 293 ? 12.191 -5.915 -18.869 1.00 79.69 293 ILE A C 1
ATOM 2346 O O . ILE A 1 293 ? 13.019 -6.441 -19.611 1.00 79.69 293 ILE A O 1
ATOM 2350 N N . GLN A 1 294 ? 11.737 -4.676 -19.059 1.00 74.75 294 GLN A N 1
ATOM 2351 C CA . GLN A 1 294 ? 12.292 -3.784 -20.077 1.00 74.75 294 GLN A CA 1
ATOM 2352 C C . GLN A 1 294 ? 13.795 -3.554 -19.837 1.00 74.75 294 GLN A C 1
ATOM 2354 O O . GLN A 1 294 ? 14.207 -3.257 -18.716 1.00 74.75 294 GLN A O 1
ATOM 2359 N N . ALA A 1 295 ? 14.611 -3.665 -20.892 1.00 66.50 295 ALA A N 1
ATOM 2360 C CA . ALA A 1 295 ? 16.077 -3.659 -20.808 1.00 66.50 295 ALA A CA 1
ATOM 2361 C C . ALA A 1 295 ? 16.658 -2.452 -20.062 1.00 66.50 295 ALA A C 1
ATOM 2363 O O . ALA A 1 295 ? 17.581 -2.598 -19.262 1.00 66.50 295 ALA A O 1
ATOM 2364 N N . SER A 1 296 ? 16.070 -1.271 -20.277 1.00 68.31 296 SER A N 1
ATOM 2365 C CA . SER A 1 296 ? 16.490 -0.023 -19.639 1.00 68.31 296 SER A CA 1
ATOM 2366 C C . SER A 1 296 ? 16.502 -0.102 -18.112 1.00 68.31 296 SER A C 1
ATOM 2368 O O . SER A 1 296 ? 17.349 0.534 -17.500 1.00 68.31 296 SER A O 1
ATOM 2370 N N . LEU A 1 297 ? 15.635 -0.919 -17.502 1.00 70.44 297 LEU A N 1
ATOM 2371 C CA . LEU A 1 297 ? 15.518 -1.062 -16.047 1.00 70.44 297 LEU A CA 1
ATOM 2372 C C . LEU A 1 297 ? 16.639 -1.897 -15.414 1.00 70.44 297 LEU A C 1
ATOM 2374 O O . LEU A 1 297 ? 16.833 -1.826 -14.200 1.00 70.44 297 LEU A O 1
ATOM 2378 N N . LEU A 1 298 ? 17.360 -2.700 -16.204 1.00 69.00 298 LEU A N 1
ATOM 2379 C CA . LEU A 1 2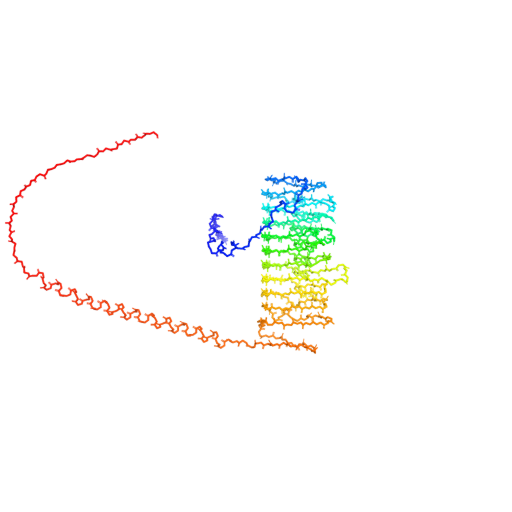98 ? 18.447 -3.553 -15.706 1.00 69.00 298 LEU A CA 1
ATOM 2380 C C . LEU A 1 298 ? 19.769 -2.795 -15.544 1.00 69.00 298 LEU A C 1
ATOM 2382 O O . LEU A 1 298 ? 20.676 -3.276 -14.863 1.00 69.00 298 LEU A O 1
ATOM 2386 N N . ASN A 1 299 ? 19.894 -1.608 -16.138 1.00 63.25 299 ASN A N 1
ATOM 2387 C CA . ASN A 1 299 ? 21.084 -0.787 -15.971 1.00 63.25 299 ASN A CA 1
ATOM 2388 C C . ASN A 1 299 ? 21.184 -0.345 -14.500 1.00 63.25 299 ASN A C 1
ATOM 2390 O O . ASN A 1 299 ? 20.281 0.281 -13.974 1.00 63.25 299 ASN A O 1
ATOM 2394 N N . GLY A 1 300 ? 22.275 -0.663 -13.799 1.00 61.38 300 GLY A N 1
ATOM 2395 C CA . GLY A 1 300 ? 22.516 -0.157 -12.438 1.00 61.38 300 GLY A CA 1
ATOM 2396 C C . GLY A 1 300 ? 22.061 -1.034 -11.267 1.00 61.38 300 GLY A C 1
ATOM 2397 O O . GLY A 1 300 ? 22.022 -0.535 -10.142 1.00 61.38 300 GLY A O 1
ATOM 2398 N N . ILE A 1 301 ? 21.785 -2.321 -11.490 1.00 63.56 301 ILE A N 1
ATOM 2399 C CA . ILE A 1 301 ? 21.670 -3.287 -10.388 1.00 63.56 301 ILE A CA 1
ATOM 2400 C C . ILE A 1 301 ? 23.056 -3.470 -9.751 1.00 63.56 301 ILE A C 1
ATOM 2402 O O . ILE A 1 301 ? 23.925 -4.132 -10.314 1.00 63.56 301 ILE A O 1
ATOM 2406 N N . ASN A 1 302 ? 23.260 -2.889 -8.569 1.00 57.56 302 ASN A N 1
ATOM 2407 C CA . ASN A 1 302 ? 24.392 -3.212 -7.700 1.00 57.56 302 ASN A CA 1
ATOM 2408 C C . ASN A 1 302 ? 23.978 -4.338 -6.742 1.00 57.56 302 ASN A C 1
ATOM 2410 O O . ASN A 1 302 ? 22.832 -4.399 -6.311 1.00 57.56 302 ASN A O 1
ATOM 2414 N N . TYR A 1 303 ? 24.888 -5.244 -6.410 1.00 59.88 303 TYR A N 1
ATOM 2415 C CA . TYR A 1 303 ? 24.643 -6.335 -5.466 1.00 59.88 303 TYR A CA 1
ATOM 2416 C C . TYR A 1 303 ? 25.966 -6.739 -4.816 1.00 59.88 303 TYR A C 1
ATOM 2418 O O . TYR A 1 303 ? 27.027 -6.546 -5.410 1.00 59.88 303 TYR A O 1
ATOM 2426 N N . SER A 1 304 ? 25.923 -7.238 -3.579 1.00 49.94 304 SER A N 1
ATOM 2427 C CA . SER A 1 304 ? 27.153 -7.478 -2.812 1.00 49.94 304 SER A CA 1
ATOM 2428 C C . SER A 1 304 ? 27.663 -8.916 -2.863 1.00 49.94 304 SER A C 1
ATOM 2430 O O . SER A 1 304 ? 28.853 -9.120 -2.641 1.00 49.94 304 SER A O 1
ATOM 2432 N N . GLU A 1 305 ? 26.800 -9.909 -3.109 1.00 56.34 305 GLU A N 1
ATOM 2433 C CA . GLU A 1 305 ? 27.197 -11.323 -3.007 1.00 56.34 305 GLU A CA 1
ATOM 2434 C C . GLU A 1 305 ? 26.755 -12.196 -4.180 1.00 56.34 305 GLU A C 1
ATOM 2436 O O . GLU A 1 305 ? 27.611 -12.826 -4.799 1.00 56.34 305 GLU A O 1
ATOM 2441 N N . SER A 1 306 ? 25.459 -12.263 -4.510 1.00 53.72 306 SER A N 1
ATOM 2442 C CA . SER A 1 306 ? 25.007 -13.114 -5.619 1.00 53.72 306 SER A CA 1
ATOM 2443 C C . SER A 1 306 ? 23.751 -12.600 -6.324 1.00 53.72 306 SER A C 1
ATOM 2445 O O . SER A 1 306 ? 22.821 -12.088 -5.693 1.00 53.72 306 SER A O 1
ATOM 2447 N N . ILE A 1 307 ? 23.717 -12.776 -7.648 1.00 53.47 307 ILE A N 1
ATOM 2448 C CA . ILE A 1 307 ? 22.483 -12.752 -8.433 1.00 53.47 307 ILE A CA 1
ATOM 2449 C C . ILE A 1 307 ? 22.298 -14.119 -9.067 1.00 53.47 307 ILE A C 1
ATOM 2451 O O . ILE A 1 307 ? 23.145 -14.594 -9.824 1.00 53.47 307 ILE A O 1
ATOM 2455 N N . GLU A 1 308 ? 21.143 -14.713 -8.803 1.00 51.56 308 GLU A N 1
ATOM 2456 C CA . GLU A 1 308 ? 20.696 -15.902 -9.506 1.00 51.56 308 GLU A CA 1
ATOM 2457 C C . GLU A 1 308 ? 19.527 -15.529 -10.423 1.00 51.56 308 GLU A C 1
ATOM 2459 O O . GLU A 1 308 ? 18.396 -15.296 -9.983 1.00 51.56 308 GLU A O 1
ATOM 2464 N N . PHE A 1 309 ? 19.815 -15.467 -11.724 1.00 54.25 309 PHE A N 1
ATOM 2465 C CA . PHE A 1 309 ? 18.802 -15.374 -12.768 1.00 54.25 309 PHE A CA 1
ATOM 2466 C C . PHE A 1 309 ? 18.377 -16.783 -13.171 1.00 54.25 309 PHE A C 1
ATOM 2468 O O . PHE A 1 309 ? 19.153 -17.529 -13.763 1.00 54.25 309 PHE A O 1
ATOM 2475 N N . PHE A 1 310 ? 17.123 -17.138 -12.910 1.00 42.81 310 PHE A N 1
ATOM 2476 C CA . PHE A 1 310 ? 16.539 -18.367 -13.438 1.00 42.81 310 PHE A CA 1
ATOM 2477 C C . PHE A 1 310 ? 15.381 -17.980 -14.360 1.00 42.81 310 PHE A C 1
ATOM 2479 O O . PHE A 1 310 ? 14.339 -17.614 -13.850 1.00 42.81 310 PHE A O 1
ATOM 2486 N N . THR A 1 311 ? 15.615 -18.009 -15.682 1.00 45.50 311 THR A N 1
ATOM 2487 C CA . THR A 1 311 ? 14.680 -18.186 -16.833 1.00 45.50 311 THR A CA 1
ATOM 2488 C C . THR A 1 311 ? 13.272 -17.540 -16.752 1.00 45.50 311 THR A C 1
ATOM 2490 O O . THR A 1 311 ? 12.582 -17.686 -15.765 1.00 45.50 311 THR A O 1
ATOM 2493 N N . ALA A 1 312 ? 12.656 -16.869 -17.729 1.00 38.91 312 ALA A N 1
ATOM 2494 C CA . ALA A 1 312 ? 12.992 -16.376 -19.056 1.00 38.91 312 ALA A CA 1
ATOM 2495 C C . ALA A 1 312 ? 12.777 -14.850 -19.037 1.00 38.91 312 ALA A C 1
ATOM 2497 O O . ALA A 1 312 ? 11.640 -14.385 -18.979 1.00 38.91 312 ALA A O 1
ATOM 2498 N N . MET A 1 313 ? 13.855 -14.065 -19.044 1.00 46.84 313 MET A N 1
ATOM 2499 C CA . MET A 1 313 ? 13.735 -12.619 -19.221 1.00 46.84 313 MET A CA 1
ATOM 2500 C C . MET A 1 313 ? 13.533 -12.339 -20.706 1.00 46.84 313 MET A C 1
ATOM 2502 O O . MET A 1 313 ? 14.432 -12.585 -21.509 1.00 46.84 313 MET A O 1
ATOM 2506 N N . TYR A 1 314 ? 12.366 -11.822 -21.075 1.00 46.75 314 TYR A N 1
ATOM 2507 C CA . TYR A 1 314 ? 12.224 -11.156 -22.363 1.00 46.75 314 TYR A CA 1
ATOM 2508 C C . TYR A 1 314 ? 12.788 -9.746 -22.202 1.00 46.75 314 TYR A C 1
ATOM 2510 O O . TYR A 1 314 ? 12.153 -8.878 -21.607 1.00 46.75 314 TYR A O 1
ATOM 2518 N N . VAL A 1 315 ? 14.023 -9.565 -22.661 1.00 50.78 315 VAL A N 1
ATOM 2519 C CA . VAL A 1 315 ? 14.696 -8.270 -22.699 1.00 50.78 315 VAL A CA 1
ATOM 2520 C C . VAL A 1 315 ? 14.515 -7.713 -24.104 1.00 50.78 315 VAL A C 1
ATOM 2522 O O . VAL A 1 315 ? 14.997 -8.306 -25.071 1.00 50.78 315 VAL A O 1
ATOM 2525 N N . GLU A 1 316 ? 13.805 -6.593 -24.227 1.00 44.69 316 GLU A N 1
ATOM 2526 C CA . GLU A 1 316 ? 13.676 -5.891 -25.504 1.00 44.69 316 GLU A CA 1
ATOM 2527 C C . GLU A 1 316 ? 15.069 -5.461 -25.991 1.00 44.69 316 GLU A C 1
ATOM 2529 O O . GLU A 1 316 ? 15.905 -4.974 -25.232 1.00 44.69 316 GLU A O 1
ATOM 2534 N N . LYS A 1 317 ? 15.359 -5.778 -27.248 1.00 39.09 317 LYS A N 1
ATOM 2535 C CA . LYS A 1 317 ? 16.705 -5.954 -27.787 1.00 39.09 317 LYS A CA 1
ATOM 2536 C C . LYS A 1 317 ? 17.421 -4.621 -28.016 1.00 39.09 317 LYS A C 1
ATOM 2538 O O . LYS A 1 317 ? 17.538 -4.215 -29.159 1.00 39.09 317 LYS A O 1
ATOM 2543 N N . GLU A 1 318 ? 17.944 -3.991 -26.966 1.00 40.59 318 GLU A N 1
ATOM 2544 C CA . GLU A 1 318 ? 19.029 -3.002 -27.046 1.00 40.59 318 GLU A CA 1
ATOM 2545 C C . GLU A 1 318 ? 19.610 -2.697 -25.647 1.00 40.59 318 GLU A C 1
ATOM 2547 O O . GLU A 1 318 ? 18.880 -2.466 -24.690 1.00 40.59 318 GLU A O 1
ATOM 2552 N N . ALA A 1 319 ? 20.946 -2.702 -25.549 1.00 42.34 319 ALA A N 1
ATOM 2553 C CA . ALA A 1 319 ? 21.769 -2.316 -24.392 1.00 42.34 319 ALA A CA 1
ATOM 2554 C C . ALA A 1 319 ? 21.737 -3.218 -23.133 1.00 42.34 319 ALA A C 1
ATOM 2556 O O . ALA A 1 319 ? 21.171 -2.871 -22.102 1.00 42.34 319 ALA A O 1
ATOM 2557 N N . ILE A 1 320 ? 22.502 -4.315 -23.163 1.00 47.88 320 ILE A N 1
ATOM 2558 C CA . ILE A 1 320 ? 23.142 -4.863 -21.954 1.00 47.88 320 ILE A CA 1
ATOM 2559 C C . ILE A 1 320 ? 24.650 -4.791 -22.194 1.00 47.88 320 ILE A C 1
ATOM 2561 O O . ILE A 1 320 ? 25.160 -5.521 -23.043 1.00 47.88 320 ILE A O 1
ATOM 2565 N N . THR A 1 321 ? 25.366 -3.899 -21.505 1.00 41.59 321 THR A N 1
ATOM 2566 C CA . THR A 1 321 ? 26.802 -3.682 -21.768 1.00 41.59 321 THR A CA 1
ATOM 2567 C C . THR A 1 321 ? 27.748 -4.044 -20.632 1.00 41.59 321 THR A C 1
ATOM 2569 O O . THR A 1 321 ? 28.932 -4.147 -20.918 1.00 41.59 321 THR A O 1
ATOM 2572 N N . ASN A 1 322 ? 27.309 -4.313 -19.396 1.00 40.81 322 ASN A N 1
ATOM 2573 C CA . ASN A 1 322 ? 28.250 -4.627 -18.309 1.00 40.81 322 ASN A CA 1
ATOM 2574 C C . ASN A 1 322 ? 27.664 -5.585 -17.259 1.00 40.81 322 ASN A C 1
ATOM 2576 O O . ASN A 1 322 ? 26.858 -5.174 -16.432 1.00 40.81 322 ASN A O 1
ATOM 2580 N N . PHE A 1 323 ? 28.144 -6.828 -17.253 1.00 42.94 323 PHE A N 1
ATOM 2581 C CA . PHE A 1 323 ? 28.009 -7.776 -16.145 1.00 42.94 323 PHE A CA 1
ATOM 2582 C C . PHE A 1 323 ? 29.408 -8.296 -15.787 1.00 42.94 323 PHE A C 1
ATOM 2584 O O . PHE A 1 323 ? 30.182 -8.643 -16.684 1.00 42.94 323 PHE A O 1
ATOM 2591 N N . THR A 1 324 ? 29.773 -8.333 -14.502 1.00 34.44 324 THR A N 1
ATOM 2592 C CA . THR A 1 324 ? 31.104 -8.787 -14.056 1.00 34.44 324 THR A CA 1
ATOM 2593 C C . THR A 1 324 ? 31.034 -10.044 -13.193 1.00 34.44 324 THR A C 1
ATOM 2595 O O . THR A 1 324 ? 30.616 -9.992 -12.049 1.00 34.44 324 THR A O 1
ATOM 2598 N N . ARG A 1 325 ? 31.590 -11.124 -13.768 1.00 31.67 325 ARG A N 1
ATOM 2599 C CA . ARG A 1 325 ? 32.165 -12.364 -13.196 1.00 31.67 325 ARG A CA 1
ATOM 2600 C C . ARG A 1 325 ? 31.306 -13.201 -12.226 1.00 31.67 325 ARG A C 1
ATOM 2602 O O . ARG A 1 325 ? 31.211 -12.915 -11.043 1.00 31.67 325 ARG A O 1
ATOM 2609 N N . GLY A 1 326 ? 30.866 -14.359 -12.734 1.00 34.78 326 GLY A N 1
ATOM 2610 C CA . GLY A 1 326 ? 30.226 -15.456 -11.984 1.00 34.78 326 GLY A CA 1
ATOM 2611 C C . GLY A 1 326 ? 28.827 -15.829 -12.488 1.00 34.78 326 GLY A C 1
ATOM 2612 O O . GLY A 1 326 ? 28.257 -16.827 -12.062 1.00 34.78 326 GLY A O 1
ATOM 2613 N N . GLU A 1 327 ? 28.291 -15.040 -13.413 1.00 41.66 327 GLU A N 1
ATOM 2614 C CA . GLU A 1 327 ? 26.884 -15.049 -13.791 1.00 41.66 327 GLU A CA 1
ATOM 2615 C C . GLU A 1 327 ? 26.591 -15.992 -14.970 1.00 41.66 327 GLU A C 1
ATOM 2617 O O . GLU A 1 327 ? 27.181 -15.873 -16.046 1.00 41.66 327 GLU A O 1
ATOM 2622 N N . TYR A 1 328 ? 25.631 -16.903 -14.798 1.00 36.84 328 TYR A N 1
ATOM 2623 C CA . TYR A 1 328 ? 25.041 -17.657 -15.903 1.00 36.84 328 TYR A CA 1
ATOM 2624 C C . TYR A 1 328 ? 23.776 -16.939 -16.375 1.00 36.84 328 TYR A C 1
ATOM 2626 O O . TYR A 1 328 ? 22.681 -17.203 -15.889 1.00 36.84 328 TYR A O 1
ATOM 2634 N N . MET A 1 329 ? 23.909 -16.032 -17.342 1.00 40.50 329 MET A N 1
ATOM 2635 C CA . MET A 1 329 ? 22.756 -15.503 -18.070 1.00 40.50 329 MET A CA 1
ATOM 2636 C C . MET A 1 329 ? 22.561 -16.312 -19.358 1.00 40.50 329 MET A C 1
ATOM 2638 O O . MET A 1 329 ? 23.276 -16.116 -20.339 1.00 40.50 329 MET A O 1
ATOM 2642 N N . GLN A 1 330 ? 21.583 -17.221 -19.391 1.00 37.41 330 GLN A N 1
ATOM 2643 C CA . GLN A 1 330 ? 21.072 -17.733 -20.668 1.00 37.41 330 GLN A CA 1
ATOM 2644 C C . GLN A 1 330 ? 20.116 -16.692 -21.259 1.00 37.41 330 GLN A C 1
ATOM 2646 O O . GLN A 1 330 ? 18.922 -16.679 -20.965 1.00 37.41 330 GLN A O 1
ATOM 2651 N N . VAL A 1 331 ? 20.651 -15.797 -22.092 1.00 38.47 331 VAL A N 1
ATOM 2652 C CA . VAL A 1 331 ? 19.830 -14.933 -22.947 1.00 38.47 331 VAL A CA 1
ATOM 2653 C C . VAL A 1 331 ? 19.262 -15.802 -24.065 1.00 38.47 331 VAL A C 1
ATOM 2655 O O . VAL A 1 331 ? 19.958 -16.129 -25.028 1.00 38.47 331 VAL A O 1
ATOM 2658 N N . TYR A 1 332 ? 17.995 -16.192 -23.952 1.00 36.78 332 TYR A N 1
ATOM 2659 C CA . TYR A 1 332 ? 17.285 -16.777 -25.082 1.00 36.78 332 TYR A CA 1
ATOM 2660 C C . TYR A 1 332 ? 17.036 -15.663 -26.103 1.00 36.78 332 TYR A C 1
ATOM 2662 O O . TYR A 1 332 ? 16.199 -14.787 -25.896 1.00 36.78 332 TYR A O 1
ATOM 2670 N N . LYS A 1 333 ? 17.788 -15.682 -27.213 1.00 36.28 333 LYS A N 1
ATOM 2671 C CA . LYS A 1 333 ? 17.364 -14.991 -28.437 1.00 36.28 333 LYS A CA 1
ATOM 2672 C C . LYS A 1 333 ? 15.976 -15.518 -28.787 1.00 36.28 333 LYS A C 1
ATOM 2674 O O . LYS A 1 333 ? 15.763 -16.726 -28.781 1.00 36.28 333 LYS A O 1
ATOM 2679 N N . GLU A 1 334 ? 15.053 -14.608 -29.060 1.00 38.88 334 GLU A N 1
ATOM 2680 C CA . GLU A 1 334 ? 13.659 -14.924 -29.353 1.00 38.88 334 GLU A CA 1
ATOM 2681 C C . GLU A 1 334 ? 13.476 -16.114 -30.314 1.00 38.88 334 GLU A C 1
ATOM 2683 O O . GLU A 1 334 ? 14.144 -16.164 -31.352 1.00 38.88 334 GLU A O 1
ATOM 2688 N N . PRO A 1 335 ? 12.461 -16.971 -30.099 1.00 39.97 335 PRO A N 1
ATOM 2689 C CA . PRO A 1 335 ? 11.898 -17.817 -31.141 1.00 39.97 335 PRO A CA 1
ATOM 2690 C C . PRO A 1 335 ? 10.910 -17.000 -32.000 1.00 39.97 335 PRO A C 1
ATOM 2692 O O . PRO A 1 335 ? 9.809 -17.452 -32.312 1.00 39.97 335 PRO A O 1
ATOM 2695 N N . TYR A 1 336 ? 11.256 -15.760 -32.377 1.00 41.34 336 TYR A N 1
ATOM 2696 C CA . TYR A 1 336 ? 10.367 -14.902 -33.178 1.00 41.34 336 TYR A CA 1
ATOM 2697 C C . TYR A 1 336 ? 10.072 -15.519 -34.551 1.00 41.34 336 TYR A C 1
ATOM 2699 O O . TYR A 1 336 ? 9.021 -15.273 -35.145 1.00 41.34 336 TYR A O 1
ATOM 2707 N N . THR A 1 337 ? 10.974 -16.370 -35.041 1.00 46.97 337 THR A N 1
ATOM 2708 C CA . THR A 1 337 ? 10.776 -17.158 -36.256 1.00 46.97 337 THR A CA 1
ATOM 2709 C C . THR A 1 337 ? 9.682 -18.211 -36.075 1.00 46.97 337 THR A C 1
ATOM 2711 O O . THR A 1 337 ? 8.862 -18.376 -36.971 1.00 46.97 337 THR A O 1
ATOM 2714 N N . GLU A 1 338 ? 9.604 -18.873 -34.916 1.00 44.31 338 GLU A N 1
ATOM 2715 C CA . GLU A 1 338 ? 8.617 -19.932 -34.661 1.00 44.31 338 GLU A CA 1
ATOM 2716 C C . GLU A 1 338 ? 7.224 -19.367 -34.372 1.00 44.31 338 GLU A C 1
ATOM 2718 O O . GLU A 1 338 ? 6.243 -19.882 -34.901 1.00 44.31 338 GLU A O 1
ATOM 2723 N N . MET A 1 339 ? 7.108 -18.257 -33.630 1.00 43.34 339 MET A N 1
ATOM 2724 C CA . MET A 1 339 ? 5.802 -17.610 -33.423 1.00 43.34 339 MET A CA 1
ATOM 2725 C C . MET A 1 339 ? 5.239 -16.997 -34.713 1.00 43.34 339 MET A C 1
ATOM 2727 O O . MET A 1 339 ? 4.036 -17.101 -34.959 1.00 43.34 339 MET A O 1
ATOM 2731 N N . LYS A 1 340 ? 6.087 -16.419 -35.582 1.00 48.34 340 LYS A N 1
ATOM 2732 C CA . LYS A 1 340 ? 5.656 -16.010 -36.931 1.00 48.34 340 LYS A CA 1
ATOM 2733 C C . LYS A 1 340 ? 5.227 -17.210 -37.766 1.00 48.34 340 LYS A C 1
ATOM 2735 O O . LYS A 1 340 ? 4.236 -17.105 -38.479 1.00 48.34 340 LYS A O 1
ATOM 2740 N N . LEU A 1 341 ? 5.923 -18.343 -37.659 1.00 56.25 341 LEU A N 1
ATOM 2741 C CA . LEU A 1 341 ? 5.560 -19.560 -38.381 1.00 56.25 341 LEU A CA 1
ATOM 2742 C C . LEU A 1 341 ? 4.202 -20.104 -37.915 1.00 56.25 341 LEU A C 1
ATOM 2744 O O . LEU A 1 341 ? 3.362 -20.400 -38.754 1.00 56.25 341 LEU A O 1
ATOM 2748 N N . ILE A 1 342 ? 3.940 -20.146 -36.605 1.00 64.88 342 ILE A N 1
ATOM 2749 C CA . ILE A 1 342 ? 2.641 -20.562 -36.047 1.00 64.88 342 ILE A CA 1
ATOM 2750 C C . ILE A 1 342 ? 1.526 -19.601 -36.482 1.00 64.88 342 ILE A C 1
ATOM 2752 O O . ILE A 1 342 ? 0.455 -20.051 -36.886 1.00 64.88 342 ILE A O 1
ATOM 2756 N N . GLY A 1 343 ? 1.779 -18.288 -36.472 1.00 74.25 343 GLY A N 1
ATOM 2757 C CA . GLY A 1 343 ? 0.826 -17.289 -36.965 1.00 74.25 343 GLY A CA 1
ATOM 2758 C C . GLY A 1 343 ? 0.522 -17.440 -38.460 1.00 74.25 343 GLY A C 1
ATOM 2759 O O . GLY A 1 343 ? -0.641 -17.437 -38.857 1.00 74.25 343 GLY A O 1
ATOM 2760 N N . ILE A 1 344 ? 1.550 -17.639 -39.290 1.00 74.50 344 ILE A N 1
ATOM 2761 C CA . ILE A 1 344 ? 1.407 -17.855 -40.739 1.00 74.50 344 ILE A CA 1
ATOM 2762 C C . ILE A 1 344 ? 0.665 -19.168 -41.022 1.00 74.50 344 ILE A C 1
ATOM 2764 O O . ILE A 1 344 ? -0.255 -19.181 -41.837 1.00 74.50 344 ILE A O 1
ATOM 2768 N N . VAL A 1 345 ? 1.002 -20.255 -40.323 1.00 81.38 345 VAL A N 1
ATOM 2769 C CA . VAL A 1 345 ? 0.309 -21.547 -40.450 1.00 81.38 345 VAL A CA 1
ATOM 2770 C C . VAL A 1 345 ? -1.157 -21.418 -40.030 1.00 81.38 345 VAL A C 1
ATOM 2772 O O . VAL A 1 345 ? -2.033 -21.903 -40.742 1.00 81.38 345 VAL A O 1
ATOM 2775 N N . GLY A 1 346 ? -1.452 -20.698 -38.943 1.00 83.50 346 GLY A N 1
ATOM 2776 C CA . GLY A 1 346 ? -2.825 -20.419 -38.514 1.00 83.50 346 GLY A CA 1
ATOM 2777 C C . GLY A 1 346 ? -3.636 -19.643 -39.558 1.00 83.50 346 GLY A C 1
ATOM 2778 O O . GLY A 1 346 ? -4.789 -19.989 -39.830 1.00 83.50 346 GLY A O 1
ATOM 2779 N N . ILE A 1 347 ? -3.027 -18.644 -40.205 1.00 83.25 347 ILE A N 1
ATOM 2780 C CA . ILE A 1 347 ? -3.658 -17.881 -41.294 1.00 83.25 347 ILE A CA 1
ATOM 2781 C C . ILE A 1 347 ? -3.920 -18.779 -42.512 1.00 83.25 347 ILE A C 1
ATOM 2783 O O . ILE A 1 347 ? -5.026 -18.759 -43.050 1.00 83.25 347 ILE A O 1
ATOM 2787 N N . ILE A 1 348 ? -2.952 -19.607 -42.919 1.00 88.38 348 ILE A N 1
ATOM 2788 C CA . ILE A 1 348 ? -3.098 -20.527 -44.062 1.00 88.38 348 ILE A CA 1
ATOM 2789 C C . ILE A 1 348 ? -4.227 -21.535 -43.816 1.00 88.38 348 ILE A C 1
ATOM 2791 O O . ILE A 1 348 ? -5.071 -21.732 -44.690 1.00 88.38 348 ILE A O 1
ATOM 2795 N N . VAL A 1 349 ? -4.284 -22.136 -42.624 1.00 88.38 349 VAL A N 1
ATOM 2796 C CA . VAL A 1 349 ? -5.351 -23.081 -42.252 1.00 88.38 349 VAL A CA 1
ATOM 2797 C C . VAL A 1 349 ? -6.716 -22.394 -42.273 1.00 88.38 349 VAL A C 1
ATOM 2799 O O . VAL A 1 349 ? -7.675 -22.948 -42.806 1.00 88.38 349 VAL A O 1
ATOM 2802 N N . THR A 1 350 ? -6.804 -21.165 -41.762 1.00 86.56 350 THR A N 1
ATOM 2803 C CA . THR A 1 350 ? -8.055 -20.392 -41.767 1.00 86.56 350 THR A CA 1
ATOM 2804 C C . THR A 1 350 ? -8.532 -20.112 -43.194 1.00 86.56 350 THR A C 1
ATOM 2806 O O . THR A 1 350 ? -9.701 -20.332 -43.505 1.00 86.56 350 THR A O 1
ATOM 2809 N N . ILE A 1 351 ? -7.630 -19.696 -44.089 1.00 89.62 351 ILE A N 1
ATOM 2810 C CA . ILE A 1 351 ? -7.949 -19.464 -45.507 1.00 89.62 351 ILE A CA 1
ATOM 2811 C C . ILE A 1 351 ? -8.413 -20.763 -46.179 1.00 89.62 351 ILE A C 1
ATOM 2813 O O . ILE A 1 351 ? -9.416 -20.755 -46.892 1.00 89.62 351 ILE A O 1
ATOM 2817 N N . ALA A 1 352 ? -7.737 -21.886 -45.923 1.00 90.94 352 ALA A N 1
ATOM 2818 C CA . ALA A 1 352 ? -8.118 -23.183 -46.479 1.00 90.94 352 ALA A CA 1
ATOM 2819 C C . ALA A 1 352 ? -9.531 -23.607 -46.042 1.00 90.94 352 ALA A C 1
ATOM 2821 O O . ALA A 1 352 ? -10.323 -24.043 -46.876 1.00 90.94 352 ALA A O 1
ATOM 2822 N N . ILE A 1 353 ? -9.879 -23.418 -44.765 1.00 90.69 353 ILE A N 1
ATOM 2823 C CA . ILE A 1 353 ? -11.223 -23.710 -44.245 1.00 90.69 353 ILE A CA 1
ATOM 2824 C C . ILE A 1 353 ? -12.276 -22.837 -44.936 1.00 90.69 353 ILE A C 1
ATOM 2826 O O . ILE A 1 353 ? -13.302 -23.355 -45.372 1.00 90.69 353 ILE A O 1
ATOM 2830 N N . VAL A 1 354 ? -12.020 -21.533 -45.091 1.00 89.88 354 VAL A N 1
ATOM 2831 C CA . VAL A 1 354 ? -12.952 -20.615 -45.769 1.00 89.88 354 VAL A CA 1
ATOM 2832 C C . VAL A 1 354 ? -13.181 -21.030 -47.224 1.00 89.88 354 VAL A C 1
ATOM 2834 O O . VAL A 1 354 ? -14.325 -21.042 -47.680 1.00 89.88 354 VAL A O 1
ATOM 2837 N N . ILE A 1 355 ? -12.126 -21.426 -47.943 1.00 92.56 355 ILE A N 1
ATOM 2838 C CA . ILE A 1 355 ? -12.236 -21.912 -49.326 1.00 92.56 355 ILE A CA 1
ATOM 2839 C C . ILE A 1 355 ? -13.084 -23.186 -49.382 1.00 92.56 355 ILE A C 1
ATOM 2841 O O . ILE A 1 355 ? -14.016 -23.253 -50.179 1.00 92.56 355 ILE A O 1
ATOM 2845 N N . ILE A 1 356 ? -12.811 -24.167 -48.515 1.00 92.62 356 ILE A N 1
ATOM 2846 C CA . ILE A 1 356 ? -13.564 -25.430 -48.471 1.00 92.62 356 ILE A CA 1
ATOM 2847 C C . ILE A 1 356 ? -15.047 -25.165 -48.201 1.00 92.62 356 ILE A C 1
ATOM 2849 O O . ILE A 1 356 ? -15.900 -25.661 -48.932 1.00 92.62 356 ILE A O 1
ATOM 2853 N N . VAL A 1 357 ? -15.366 -24.345 -47.197 1.00 90.56 357 VAL A N 1
ATOM 2854 C CA . VAL A 1 357 ? -16.756 -24.001 -46.860 1.00 90.56 357 VAL A CA 1
ATOM 2855 C C . VAL A 1 357 ? -17.443 -23.289 -48.026 1.00 90.56 357 VAL A C 1
ATOM 2857 O O . VAL A 1 357 ? -18.580 -23.616 -48.355 1.00 90.56 357 VAL A O 1
ATOM 2860 N N . THR A 1 358 ? -16.751 -22.368 -48.698 1.00 90.75 358 THR A N 1
ATOM 2861 C CA . THR A 1 358 ? -17.302 -21.642 -49.852 1.00 90.75 358 THR A CA 1
ATOM 2862 C C . THR A 1 358 ? -17.603 -22.585 -51.018 1.00 90.75 358 THR A C 1
ATOM 2864 O O . THR A 1 358 ? -18.673 -22.497 -51.618 1.00 90.75 358 THR A O 1
ATOM 2867 N N . VAL A 1 359 ? -16.700 -23.526 -51.313 1.00 93.19 359 VAL A N 1
ATOM 2868 C CA . VAL A 1 359 ? -16.907 -24.543 -52.355 1.00 93.19 359 VAL A CA 1
ATOM 2869 C C . VAL A 1 359 ? -18.076 -25.460 -51.999 1.00 93.19 359 VAL A C 1
ATOM 2871 O O . VAL A 1 359 ? -18.916 -25.721 -52.855 1.00 93.19 359 VAL A O 1
ATOM 2874 N N . LEU A 1 360 ? -18.183 -25.901 -50.743 1.00 91.12 360 LEU A N 1
ATOM 2875 C CA . LEU A 1 360 ? -19.299 -26.737 -50.291 1.00 91.12 360 LEU A CA 1
ATOM 2876 C C . LEU A 1 360 ? -20.645 -26.012 -50.400 1.00 91.12 360 LEU A C 1
ATOM 2878 O O . LEU A 1 360 ? -21.622 -26.614 -50.838 1.00 91.12 360 LEU A O 1
ATOM 2882 N N . ILE A 1 361 ? -20.697 -24.721 -50.061 1.00 90.25 361 ILE A N 1
ATOM 2883 C CA . ILE A 1 361 ? -21.897 -23.894 -50.250 1.00 90.25 361 ILE A CA 1
ATOM 2884 C C . ILE A 1 361 ? -22.244 -23.786 -51.738 1.00 90.25 361 ILE A C 1
ATOM 2886 O O . ILE A 1 361 ? -23.409 -23.910 -52.101 1.00 90.25 361 ILE A O 1
ATOM 2890 N N . PHE A 1 362 ? -21.252 -23.585 -52.607 1.00 89.56 362 PHE A N 1
ATOM 2891 C CA . PHE A 1 362 ? -21.480 -23.479 -54.047 1.00 89.56 362 PHE A CA 1
ATOM 2892 C C . PHE A 1 362 ? -22.001 -24.789 -54.657 1.00 89.56 362 PHE A C 1
ATOM 2894 O O . PHE A 1 362 ? -22.958 -24.761 -55.427 1.00 89.56 362 PHE A O 1
ATOM 2901 N N . ILE A 1 363 ? -21.427 -25.932 -54.265 1.00 89.94 363 ILE A N 1
ATOM 2902 C CA . ILE A 1 363 ? -21.918 -27.264 -54.655 1.00 89.94 363 ILE A CA 1
ATOM 2903 C C . ILE A 1 363 ? -23.359 -27.444 -54.174 1.00 89.94 363 ILE A C 1
ATOM 2905 O O . ILE A 1 363 ? -24.232 -27.759 -54.973 1.00 89.94 363 ILE A O 1
ATOM 2909 N N . TYR A 1 364 ? -23.633 -27.148 -52.901 1.00 88.44 364 TYR A N 1
ATOM 2910 C CA . TYR A 1 364 ? -24.977 -27.262 -52.336 1.00 88.44 364 TYR A CA 1
ATOM 2911 C C . TYR A 1 364 ? -26.007 -26.391 -53.070 1.00 88.44 364 TYR A C 1
ATOM 2913 O O . TYR A 1 364 ? -27.146 -26.812 -53.263 1.00 88.44 364 TYR A O 1
ATOM 2921 N N . ILE A 1 365 ? -25.636 -25.175 -53.477 1.00 83.94 365 ILE A N 1
ATOM 2922 C CA . ILE A 1 365 ? -26.527 -24.289 -54.234 1.00 83.94 365 ILE A CA 1
ATOM 2923 C C . ILE A 1 365 ? -26.794 -24.850 -55.635 1.00 83.94 365 ILE A C 1
ATOM 2925 O O . ILE A 1 365 ? -27.949 -24.858 -56.051 1.00 83.94 365 ILE A O 1
ATOM 2929 N N . ASN A 1 366 ? -25.772 -25.343 -56.340 1.00 80.38 366 ASN A N 1
ATOM 2930 C CA . ASN A 1 366 ? -25.946 -25.901 -57.685 1.00 80.38 366 ASN A CA 1
ATOM 2931 C C . ASN A 1 366 ? -26.749 -27.207 -57.675 1.00 80.38 366 ASN A C 1
ATOM 2933 O O . ASN A 1 366 ? -27.688 -27.335 -58.454 1.00 80.38 366 ASN A O 1
ATOM 2937 N N . ASP A 1 367 ? -26.471 -28.115 -56.737 1.00 78.19 367 ASP A N 1
ATOM 2938 C CA . ASP A 1 367 ? -27.218 -29.373 -56.605 1.00 78.19 367 ASP A CA 1
ATOM 2939 C C . ASP A 1 367 ? -28.706 -29.119 -56.289 1.00 78.19 367 ASP A C 1
ATOM 2941 O O . ASP A 1 367 ? -29.587 -29.872 -56.708 1.00 78.19 367 ASP A O 1
ATOM 2945 N N . ASN A 1 368 ? -29.019 -28.027 -55.580 1.00 74.12 368 ASN A N 1
ATOM 2946 C CA . ASN A 1 368 ? -30.402 -27.624 -55.310 1.00 74.12 368 ASN A CA 1
ATOM 2947 C C . ASN A 1 368 ? -31.045 -26.792 -56.432 1.00 74.12 368 ASN A C 1
ATOM 2949 O O . ASN A 1 368 ? -32.276 -26.717 -56.493 1.00 74.12 368 ASN A O 1
ATOM 2953 N N . ALA A 1 369 ? -30.257 -26.171 -57.312 1.00 66.06 369 ALA A N 1
ATOM 2954 C CA . ALA A 1 369 ? -30.771 -25.460 -58.480 1.00 66.06 369 ALA A CA 1
ATOM 2955 C C . ALA A 1 369 ? -31.364 -26.446 -59.503 1.00 66.06 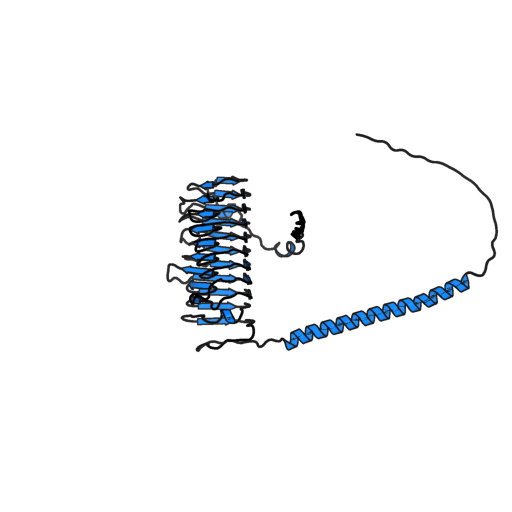369 ALA A C 1
ATOM 2957 O O . ALA A 1 369 ? -32.458 -26.204 -60.017 1.00 66.06 369 ALA A O 1
ATOM 2958 N N . ASP A 1 370 ? -30.725 -27.605 -59.687 1.00 57.56 370 ASP A N 1
ATOM 2959 C CA . ASP A 1 370 ? -31.241 -28.685 -60.540 1.00 57.56 370 ASP A CA 1
ATOM 2960 C C . ASP A 1 370 ? -32.524 -29.314 -59.958 1.00 57.56 370 ASP A C 1
ATOM 2962 O O . ASP A 1 370 ? -33.460 -29.654 -60.686 1.00 57.56 370 ASP A O 1
ATOM 2966 N N . PHE A 1 371 ? -32.646 -29.370 -58.626 1.00 52.28 371 PHE A N 1
ATOM 2967 C CA . PHE A 1 371 ? -33.857 -29.852 -57.947 1.00 52.28 371 PHE A CA 1
ATOM 2968 C C . PHE A 1 371 ? -35.083 -28.942 -58.142 1.00 52.28 371 PHE A C 1
ATOM 2970 O O . PHE A 1 371 ? -36.222 -29.416 -58.080 1.00 52.28 371 PHE A O 1
ATOM 2977 N N . GLN A 1 372 ? -34.884 -27.641 -58.381 1.00 51.88 372 GLN A N 1
ATOM 2978 C CA . GLN A 1 372 ? -35.978 -26.696 -58.637 1.00 51.88 372 GLN A CA 1
ATOM 2979 C C . GLN A 1 372 ? -36.492 -26.781 -60.083 1.00 51.88 372 GLN A C 1
ATOM 2981 O O . GLN A 1 372 ? -37.689 -26.593 -60.296 1.00 51.88 372 GLN A O 1
ATOM 2986 N N . GLN A 1 373 ? -35.651 -27.138 -61.064 1.00 52.19 373 GLN A N 1
ATOM 2987 C CA . GLN A 1 373 ? -36.101 -27.349 -62.449 1.00 52.19 373 GLN A CA 1
ATOM 2988 C C . GLN A 1 373 ? -36.986 -28.597 -62.596 1.00 52.19 373 GLN A C 1
ATOM 2990 O O . GLN A 1 373 ? -38.024 -28.533 -63.253 1.00 52.19 373 GLN A O 1
ATOM 2995 N N . ILE A 1 374 ? -36.669 -29.691 -61.893 1.00 52.53 374 ILE A N 1
ATOM 2996 C CA . ILE A 1 374 ? -37.460 -30.939 -61.939 1.00 52.53 374 ILE A CA 1
ATOM 2997 C C . ILE A 1 374 ? -38.872 -30.750 -61.348 1.00 52.53 374 ILE A C 1
ATOM 2999 O O . ILE A 1 374 ? -39.826 -31.418 -61.750 1.00 52.53 374 ILE A O 1
ATOM 3003 N N . ARG A 1 375 ? -39.046 -29.810 -60.408 1.00 45.56 375 ARG A N 1
ATOM 3004 C CA . ARG A 1 375 ? -40.343 -29.567 -59.753 1.00 45.56 375 ARG A CA 1
ATOM 3005 C C . ARG A 1 375 ? -41.323 -28.766 -60.613 1.00 45.56 375 ARG A C 1
ATOM 3007 O O . ARG A 1 375 ? -42.528 -28.880 -60.401 1.00 45.56 375 ARG A O 1
ATOM 3014 N N . VAL A 1 376 ? -40.827 -27.979 -61.568 1.00 48.94 376 VAL A N 1
ATOM 3015 C CA . VAL A 1 376 ? -41.674 -27.199 -62.483 1.00 48.94 376 VAL A CA 1
ATOM 3016 C C . VAL A 1 376 ? -42.265 -28.104 -63.570 1.00 48.94 376 VAL A C 1
ATOM 3018 O O . VAL A 1 376 ? -43.456 -27.996 -63.855 1.00 48.94 376 VAL A O 1
ATOM 3021 N N . GLU A 1 377 ? -41.505 -29.083 -64.072 1.00 47.34 377 GLU A N 1
ATOM 3022 C CA . GLU A 1 377 ? -41.965 -29.998 -65.132 1.00 47.34 377 GLU A CA 1
ATOM 3023 C C . GLU A 1 377 ? -42.991 -31.052 -64.671 1.00 47.34 377 GLU A C 1
ATOM 3025 O O . GLU A 1 377 ? -43.722 -31.596 -65.494 1.00 47.34 377 GLU A O 1
ATOM 3030 N N . GLN A 1 378 ? -43.123 -31.319 -63.365 1.00 46.34 378 GLN A N 1
ATOM 3031 C CA . GLN A 1 378 ? -44.110 -32.283 -62.847 1.00 46.34 378 GLN A CA 1
ATOM 3032 C C . GLN A 1 378 ? -45.466 -31.670 -62.448 1.00 46.34 378 GLN A C 1
ATOM 3034 O O . GLN A 1 378 ? -46.345 -32.400 -61.990 1.00 46.34 378 GLN A O 1
ATOM 3039 N N . SER A 1 379 ? -45.678 -30.358 -62.620 1.00 44.72 379 SER A N 1
ATOM 3040 C CA . SER A 1 379 ? -46.933 -29.693 -62.217 1.00 44.72 379 SER A CA 1
ATOM 3041 C C . SER A 1 379 ? -47.961 -29.493 -63.344 1.00 44.72 379 SER A C 1
ATOM 3043 O O . SER A 1 379 ? -49.089 -29.078 -63.075 1.00 44.72 379 SER A O 1
ATOM 3045 N N . GLU A 1 380 ? -47.640 -29.881 -64.582 1.00 44.16 380 GLU A N 1
ATOM 3046 C CA . GLU A 1 380 ? -48.559 -29.823 -65.728 1.00 44.16 380 GLU A CA 1
ATOM 3047 C C . GLU A 1 380 ? -49.118 -31.209 -66.095 1.00 44.16 380 GLU A C 1
ATOM 3049 O O . GLU A 1 380 ? -48.887 -31.749 -67.170 1.00 44.16 380 GLU A O 1
ATOM 3054 N N . SER A 1 381 ? -49.915 -31.803 -65.206 1.00 41.72 381 SER A N 1
ATOM 3055 C CA . SER A 1 381 ? -51.001 -32.688 -65.651 1.00 41.72 381 SER A CA 1
ATOM 3056 C C . SER A 1 381 ? -52.181 -32.562 -64.695 1.00 41.72 381 SER A C 1
ATOM 3058 O O . SER A 1 381 ? -52.262 -33.149 -63.619 1.00 41.72 381 SER A O 1
ATOM 3060 N N . SER A 1 382 ? -53.084 -31.673 -65.083 1.00 42.47 382 SER A N 1
ATOM 3061 C CA . SER A 1 382 ? -54.368 -31.454 -64.447 1.00 42.47 382 SER A CA 1
ATOM 3062 C C . SER A 1 382 ? -55.375 -32.498 -64.927 1.00 42.47 382 SER A C 1
ATOM 3064 O O . SER A 1 382 ? -55.408 -32.862 -66.101 1.00 42.47 382 SER A O 1
ATOM 3066 N N . SER A 1 383 ? -56.270 -32.915 -64.034 1.00 35.88 383 SER A N 1
ATOM 3067 C CA . SER A 1 383 ? -57.710 -32.883 -64.310 1.00 35.88 383 SER A CA 1
ATOM 3068 C C . SER A 1 383 ? -58.484 -32.884 -62.987 1.00 35.88 383 SER A C 1
ATOM 3070 O O . SER A 1 383 ? -58.236 -33.746 -62.144 1.00 35.88 383 SER A O 1
ATOM 3072 N N . PRO A 1 384 ? -59.389 -31.914 -62.768 1.00 43.53 384 PRO A N 1
ATOM 3073 C CA . PRO A 1 384 ? -60.114 -31.763 -61.518 1.00 43.53 384 PRO A CA 1
ATOM 3074 C C . PRO A 1 384 ? -61.425 -32.552 -61.554 1.00 43.53 384 PRO A C 1
ATOM 3076 O O . PRO A 1 384 ? -62.213 -32.416 -62.490 1.00 43.53 384 PRO A O 1
ATOM 3079 N N . THR A 1 385 ? -61.710 -33.305 -60.495 1.00 35.97 385 THR A N 1
ATOM 3080 C CA . THR A 1 385 ? -63.072 -33.763 -60.201 1.00 35.97 385 THR A CA 1
ATOM 3081 C C . THR A 1 385 ? -63.665 -32.852 -59.138 1.00 35.97 385 THR A C 1
ATOM 3083 O O . THR A 1 385 ? -63.188 -32.767 -58.008 1.00 35.97 385 THR A O 1
ATOM 3086 N N . VAL A 1 386 ? -64.691 -32.121 -59.558 1.00 41.81 386 VAL A N 1
ATOM 3087 C CA . VAL A 1 386 ? -65.557 -31.287 -58.732 1.00 41.81 386 VAL A CA 1
ATOM 3088 C C . VAL A 1 386 ? -66.475 -32.199 -57.926 1.00 41.81 386 VAL A C 1
ATOM 3090 O O . VAL A 1 386 ? -67.283 -32.900 -58.523 1.00 41.81 386 VAL A O 1
ATOM 3093 N N . GLU A 1 387 ? -66.433 -32.117 -56.598 1.00 34.28 387 GLU A N 1
ATOM 3094 C CA . GLU A 1 387 ? -67.597 -32.432 -55.767 1.00 34.28 387 GLU A CA 1
ATOM 3095 C C . GLU A 1 387 ? -67.799 -31.330 -54.723 1.00 34.28 387 GLU A C 1
ATOM 3097 O O . GLU A 1 387 ? -66.988 -31.096 -53.828 1.00 34.28 387 GLU A O 1
ATOM 3102 N N . MET A 1 388 ? -68.906 -30.608 -54.901 1.00 35.62 388 MET A N 1
ATOM 3103 C CA . MET A 1 388 ? -69.542 -29.791 -53.877 1.00 35.62 388 MET A CA 1
ATOM 3104 C C . MET A 1 388 ? -70.180 -30.712 -52.838 1.00 35.62 388 MET A C 1
ATOM 3106 O O . MET A 1 388 ? -70.799 -31.692 -53.234 1.00 35.62 388 MET A O 1
ATOM 3110 N N . TYR A 1 389 ? -70.133 -30.339 -51.555 1.00 35.88 389 TYR A N 1
ATOM 3111 C CA . TYR A 1 389 ? -71.312 -30.120 -50.693 1.00 35.88 389 TYR A CA 1
ATOM 3112 C C . TYR A 1 389 ? -70.896 -29.791 -49.239 1.00 35.88 389 TYR A C 1
ATOM 3114 O O . TYR A 1 389 ? -69.709 -29.847 -48.923 1.00 35.88 389 TYR A O 1
ATOM 3122 N N . PRO A 1 390 ? -71.812 -29.302 -48.373 1.00 48.38 390 PRO A N 1
ATOM 3123 C CA . PRO A 1 390 ? -71.522 -28.176 -47.498 1.00 48.38 390 PRO A CA 1
ATOM 3124 C C . PRO A 1 390 ? -71.711 -28.504 -46.008 1.00 48.38 390 PRO A C 1
ATOM 3126 O O . PRO A 1 390 ? -72.313 -29.502 -45.623 1.00 48.38 390 PRO A O 1
ATOM 3129 N N . GLY A 1 391 ? -71.356 -27.538 -45.165 1.00 32.38 391 GLY A N 1
ATOM 3130 C CA . GLY A 1 391 ? -72.174 -27.246 -43.992 1.00 32.38 391 GLY A CA 1
ATOM 3131 C C . GLY A 1 391 ? -71.492 -27.357 -42.634 1.00 32.38 391 GLY A C 1
ATOM 3132 O O . GLY A 1 391 ? -70.616 -28.180 -42.407 1.00 32.38 391 GLY A O 1
ATOM 3133 N N . LEU A 1 392 ? -72.045 -26.529 -41.740 1.00 39.94 392 LEU A N 1
ATOM 3134 C CA . LEU A 1 392 ? -71.839 -26.405 -40.292 1.00 39.94 392 LEU A CA 1
ATOM 3135 C C . LEU A 1 392 ? -70.621 -25.533 -39.922 1.00 39.94 392 LEU A C 1
ATOM 3137 O O . LEU A 1 392 ? -69.479 -25.937 -40.058 1.00 39.94 392 LEU A O 1
ATOM 3141 N N . SER A 1 393 ? -70.787 -24.240 -39.591 1.00 36.38 393 SER A N 1
ATOM 3142 C CA . SER A 1 393 ? -71.436 -23.679 -38.380 1.00 36.38 393 SER A CA 1
ATOM 3143 C C . SER A 1 393 ? -70.773 -24.235 -37.111 1.00 36.38 393 SER A C 1
ATOM 3145 O O . SER A 1 393 ? -70.655 -25.443 -36.995 1.00 36.38 393 SER A O 1
ATOM 3147 N N . ARG A 1 394 ? -70.390 -23.496 -36.071 1.00 41.09 394 ARG A N 1
ATOM 3148 C CA . ARG A 1 394 ? -70.778 -22.179 -35.547 1.00 41.09 394 ARG A CA 1
ATOM 3149 C C . ARG A 1 394 ? -69.973 -22.026 -34.231 1.00 41.09 394 ARG A C 1
ATOM 3151 O O . ARG A 1 394 ? -69.804 -23.033 -33.561 1.00 41.09 394 ARG A O 1
ATOM 3158 N N . ILE A 1 395 ? -69.677 -20.783 -33.821 1.00 42.50 395 ILE A N 1
ATOM 3159 C CA . ILE A 1 395 ? -69.667 -20.287 -32.413 1.00 42.50 395 ILE A CA 1
ATOM 3160 C C . ILE A 1 395 ? -68.571 -20.867 -31.478 1.00 42.50 395 ILE A C 1
ATOM 3162 O O . ILE A 1 395 ? -68.375 -22.062 -31.397 1.00 42.50 395 ILE A O 1
ATOM 3166 N N . GLY A 1 396 ? -67.856 -20.093 -30.661 1.00 37.50 396 GLY A N 1
ATOM 3167 C CA . GLY A 1 396 ? -67.959 -18.673 -30.353 1.00 37.50 396 GLY A CA 1
ATOM 3168 C C . GLY A 1 396 ? -67.056 -18.258 -29.182 1.00 37.50 396 GLY A C 1
ATOM 3169 O O . GLY A 1 396 ? -66.467 -19.100 -28.520 1.00 37.50 396 GLY A O 1
ATOM 3170 N N . ARG A 1 397 ? -67.019 -16.930 -28.989 1.00 37.22 397 ARG A N 1
ATOM 3171 C CA . ARG A 1 397 ? -66.925 -16.123 -27.747 1.00 37.22 397 ARG A CA 1
ATOM 3172 C C . ARG A 1 397 ? -65.963 -16.583 -26.635 1.00 37.22 397 ARG A C 1
ATOM 3174 O O . ARG A 1 397 ? -66.106 -17.654 -26.077 1.00 37.22 397 ARG A O 1
ATOM 3181 N N . SER A 1 398 ? -64.949 -15.774 -26.313 1.00 41.44 398 SER A N 1
ATOM 3182 C CA . SER A 1 398 ? -65.012 -14.557 -25.463 1.00 41.44 398 SER A CA 1
ATOM 3183 C C . SER A 1 398 ? -65.323 -14.865 -23.997 1.00 41.44 398 SER A C 1
ATOM 3185 O O . SER A 1 398 ? -66.439 -15.280 -23.703 1.00 41.44 398 SER A O 1
ATOM 3187 N N . GLN A 1 399 ? -64.382 -14.549 -23.096 1.00 40.28 399 GLN A N 1
ATOM 3188 C CA . GLN A 1 399 ? -64.585 -13.491 -22.098 1.00 40.28 399 GLN A CA 1
ATOM 3189 C C . GLN A 1 399 ? -63.293 -13.130 -21.344 1.00 40.28 399 GLN A C 1
ATOM 3191 O O . GLN A 1 399 ? -62.570 -13.992 -20.855 1.00 40.28 399 GLN A O 1
ATOM 3196 N N . ASN A 1 400 ? -63.060 -11.817 -21.257 1.00 46.81 400 ASN A N 1
ATOM 3197 C CA . ASN A 1 400 ? -62.300 -11.130 -20.212 1.00 46.81 400 ASN A CA 1
ATOM 3198 C C . ASN A 1 400 ? -63.011 -11.277 -18.862 1.00 46.81 400 ASN A C 1
ATOM 3200 O O . ASN A 1 400 ? -64.237 -11.177 -18.868 1.00 46.81 400 ASN A O 1
ATOM 3204 N N . VAL A 1 401 ? -62.273 -11.307 -17.744 1.00 46.12 401 VAL A N 1
ATOM 3205 C CA . VAL A 1 401 ? -62.659 -10.614 -16.496 1.00 46.12 401 VAL A CA 1
ATOM 3206 C C . VAL A 1 401 ? -61.402 -10.109 -15.763 1.00 46.12 401 VAL A C 1
ATOM 3208 O O . VAL A 1 401 ? -60.387 -10.793 -15.680 1.00 46.12 401 VAL A O 1
ATOM 3211 N N . GLU A 1 402 ? -61.529 -8.866 -15.308 1.00 45.16 402 GLU A N 1
ATOM 3212 C CA . GLU A 1 402 ? -60.663 -7.971 -14.530 1.00 45.16 402 GLU A CA 1
ATOM 3213 C C . GLU A 1 402 ? -60.696 -8.236 -13.002 1.00 45.16 402 GLU A C 1
ATOM 3215 O O . GLU A 1 402 ? -61.709 -8.727 -12.510 1.00 45.16 402 GLU A O 1
ATOM 3220 N N . ARG A 1 403 ? -59.679 -7.691 -12.298 1.00 44.72 403 ARG A N 1
ATOM 3221 C CA . ARG A 1 403 ? -59.616 -7.248 -10.870 1.00 44.72 403 ARG A CA 1
ATOM 3222 C C . ARG A 1 403 ? -59.547 -8.360 -9.805 1.00 44.72 403 ARG A C 1
ATOM 3224 O O . ARG A 1 403 ? -60.217 -9.375 -9.925 1.00 44.72 403 ARG A O 1
ATOM 3231 N N . ASP A 1 404 ? -58.658 -8.288 -8.811 1.00 49.59 404 ASP A N 1
ATOM 3232 C CA . ASP A 1 404 ? -58.330 -7.172 -7.897 1.00 49.59 404 ASP A CA 1
ATOM 3233 C C . ASP A 1 404 ? -56.843 -6.784 -7.792 1.00 49.59 404 ASP A C 1
ATOM 3235 O O . ASP A 1 404 ? -55.972 -7.669 -7.967 1.00 49.59 404 ASP A O 1
#

Foldseek 3Di:
DDDDDDDDDDDDDDDDPPPPDPCPPPPVPCPPPPPDPPVCVVLPPFDEDEAEQDAAAAEDEEGEYAYEHYEYEQQAAPAHYHYADYDQNHHYEYYQYEAYQFAHAEDEATHEEHDAEAAYEAENYEADAQEYQEEEASHYAHHYDQDEARYDEYYQYEHENREYHHYAENEHYEHDAYEYENYEHEHYEYAHAEPYEYYQYNEAYYHENYEAEQYEYAYHEHEEDAHPDPDAYEYEYELYEAYQYEYNDPDPHWANYEEHHAYYAHYLYEHYNYPTQEHEYAYQEYEYYNYEHEQNHHPHHDYDHDYDYDDDYPYDPDDDDDDDDDDDDPHPDDPPVVVVVVVVVVVVVVVVVVVVVVVVVVVVVVVVVVVVVVVVVPPPDDDDDDDDDDDDDDDDDDDDDDDD

Organism: Trichomonas vaginalis (strain ATCC PRA-98 / G3) (NCBI:txid412133)

pLDDT: mean 72.02, std 21.69, range [25.92, 96.38]

Secondary structure (DSSP, 8-state):
-PPP----PPP-----TTSS---TTTGGGSTT------HHHHHTTS-EEEEES--S-EEE-SSEEEEES-EEES-TTB-SEEE-S--TT-EEEEEEEEEES-EESSSS-SSEEE-SSSEEEEEEEEEES-EESSSS-SSEEEE---STT-EEEEES-EEES-EESS-S-SEEEESSEEEEES-EEES-EESSSEEEEEES--S-EEEES-EEES-EESSSEEEEEE-SS----EEEEES-EEES-EES---S--EEEEEEEEEEEEES-EEES---S-EEEEEEEEEEES-EE-GGGGTT--EEEEEEEES--B--SS------SS---------HHHHHHHHHHHHHHHHHHHHHHHHHHHHHHHHHHHHHHHHHHTS-------------------------